Protein AF-A0A6F8XVM5-F1 (afdb_monomer_lite)

Secondary structure (DSSP, 8-state):
--HHHHHHHHHHHHHHHHHHHHHHHHS-S---GGG-HHHHHHHHHHHHHHHHHHHHHHHHHHHHHHHHHHHHHHHHHHHHHHHHHHHHHHHHHHHHHHHHHHHHHHHHH-GGGGG--TTTS----SBHHHHHHHHHHHHHTT-HHHHHHHHHHHHTTTSTT-GGGGSSS----PPPB--HHHHHHHHHHHHHHS--HHHHHHHHHHHHHHSGGGGGGGHHHHHHHHHHTT-HHHHHHHHHHHHHHHHHHHHHHH-TTTS---PPPHHHHHHHHHHHHHHHHHHT-HHHHHHHHHHHHTSHHHHHSHHHHHHHHHHHHHHTT-HHHHHHHHHH----TT-HHHHHHHHHHHHHTT-HHHHHHHHHHHHHHHHHHHHTTTTSSSSSSSS-S-----------PPPPPPPPPPPP------------------------------------------------------------

Structure (mmCIF, N/CA/C/O backbone):
data_AF-A0A6F8XVM5-F1
#
_entry.id   AF-A0A6F8XVM5-F1
#
loop_
_atom_site.group_PDB
_atom_site.id
_atom_site.type_symbol
_atom_site.label_atom_id
_atom_site.label_alt_id
_atom_site.label_comp_id
_atom_site.label_asym_id
_atom_site.label_entity_id
_atom_site.label_seq_id
_atom_site.pdbx_PDB_ins_code
_atom_site.Cartn_x
_atom_site.Cartn_y
_atom_site.Cartn_z
_atom_site.occupancy
_atom_site.B_iso_or_equiv
_atom_site.auth_seq_id
_atom_site.auth_comp_id
_atom_site.auth_asym_id
_atom_site.auth_atom_id
_atom_site.pdbx_PDB_model_num
ATOM 1 N N . MET A 1 1 ? -26.103 2.802 95.898 1.00 50.62 1 MET A N 1
ATOM 2 C CA . MET A 1 1 ? -25.695 2.077 97.125 1.00 50.62 1 MET A CA 1
ATOM 3 C C . MET A 1 1 ? -24.269 2.413 97.600 1.00 50.62 1 MET A C 1
ATOM 5 O O . MET A 1 1 ? -23.724 1.676 98.404 1.00 50.62 1 MET A O 1
ATOM 9 N N . VAL A 1 2 ? -23.669 3.537 97.180 1.00 47.62 2 VAL A N 1
ATOM 10 C CA . VAL A 1 2 ? -22.315 3.961 97.620 1.00 47.62 2 VAL A CA 1
ATOM 11 C C . VAL A 1 2 ? -22.375 4.832 98.888 1.00 47.62 2 VAL A C 1
ATOM 13 O O . VAL A 1 2 ? -21.482 4.804 99.723 1.00 47.62 2 VAL A O 1
ATOM 16 N N . THR A 1 3 ? -23.503 5.511 99.108 1.00 54.50 3 THR A N 1
ATOM 17 C CA . THR A 1 3 ? -23.749 6.369 100.275 1.00 54.50 3 THR A CA 1
ATOM 18 C C . THR A 1 3 ? -23.762 5.617 101.605 1.00 54.50 3 THR A C 1
ATOM 20 O O . THR A 1 3 ? -23.341 6.175 102.608 1.00 54.50 3 THR A O 1
ATOM 23 N N . ALA A 1 4 ? -24.194 4.351 101.629 1.00 56.31 4 ALA A N 1
ATOM 24 C CA . ALA A 1 4 ? -24.263 3.571 102.865 1.00 56.31 4 ALA A CA 1
ATOM 25 C C . ALA A 1 4 ? -22.868 3.254 103.427 1.00 56.31 4 ALA A C 1
ATOM 27 O O . ALA A 1 4 ? -22.648 3.454 104.614 1.00 56.31 4 ALA A O 1
ATOM 28 N N . GLY A 1 5 ? -21.924 2.841 102.568 1.00 57.50 5 GLY A N 1
ATOM 29 C CA . GLY A 1 5 ? -20.558 2.476 102.963 1.00 57.50 5 GLY A CA 1
ATOM 30 C C . GLY A 1 5 ? -19.776 3.653 103.546 1.00 57.50 5 GLY A C 1
ATOM 31 O O . GLY A 1 5 ? -19.187 3.532 104.621 1.00 57.50 5 GLY A O 1
ATOM 32 N N . LEU A 1 6 ? -19.851 4.807 102.878 1.00 58.66 6 LEU A N 1
ATOM 33 C CA . LEU A 1 6 ? -19.218 6.051 103.312 1.00 58.66 6 LEU A CA 1
ATOM 34 C C . LEU A 1 6 ? -19.812 6.559 104.633 1.00 58.66 6 LEU A C 1
ATOM 36 O O . LEU A 1 6 ? -19.072 6.954 105.530 1.00 58.66 6 LEU A O 1
ATOM 40 N N . VAL A 1 7 ? -21.134 6.454 104.800 1.00 60.97 7 VAL A N 1
ATOM 41 C CA . VAL A 1 7 ? -21.806 6.778 106.065 1.00 60.97 7 VAL A CA 1
ATOM 42 C C . VAL A 1 7 ? -21.352 5.839 107.185 1.00 60.97 7 VAL A C 1
ATOM 44 O O . VAL A 1 7 ? -20.998 6.328 108.252 1.00 60.97 7 VAL A O 1
ATOM 47 N N . THR A 1 8 ? -21.261 4.523 106.961 1.00 67.12 8 THR A N 1
ATOM 48 C CA . THR A 1 8 ? -20.720 3.595 107.975 1.00 67.12 8 THR A CA 1
ATOM 49 C C . THR A 1 8 ? -19.265 3.877 108.331 1.00 67.12 8 THR A C 1
ATOM 51 O O . THR A 1 8 ? -18.922 3.792 109.504 1.00 67.12 8 THR A O 1
ATOM 54 N N . ALA A 1 9 ? -18.416 4.239 107.365 1.00 63.31 9 ALA A N 1
ATOM 55 C CA . ALA A 1 9 ? -17.016 4.571 107.629 1.00 63.31 9 ALA A CA 1
ATOM 56 C C . ALA A 1 9 ? -16.886 5.865 108.447 1.00 63.31 9 ALA A C 1
ATOM 58 O O . ALA A 1 9 ? -16.141 5.899 109.423 1.00 63.31 9 ALA A O 1
ATOM 59 N N . ILE A 1 10 ? -17.666 6.899 108.111 1.00 67.12 10 ILE A N 1
ATOM 60 C CA . ILE A 1 10 ? -17.738 8.143 108.889 1.00 67.12 10 ILE A CA 1
ATOM 61 C C . ILE A 1 10 ? -18.250 7.860 110.302 1.00 67.12 10 ILE A C 1
ATOM 63 O O . ILE A 1 10 ? -17.666 8.350 111.264 1.00 67.12 10 ILE A O 1
ATOM 67 N N . ILE A 1 11 ? -19.296 7.041 110.446 1.00 68.62 11 ILE A N 1
ATOM 68 C CA . ILE A 1 11 ? -19.818 6.639 111.757 1.00 68.62 11 ILE A CA 1
ATOM 69 C C . ILE A 1 11 ? -18.741 5.897 112.550 1.00 68.62 11 ILE A C 1
ATOM 71 O O . ILE A 1 11 ? -18.549 6.211 113.715 1.00 68.62 11 ILE A O 1
ATOM 75 N N . LEU A 1 12 ? -17.994 4.974 111.942 1.00 70.19 12 LEU A N 1
ATOM 76 C CA . LEU A 1 12 ? -16.906 4.254 112.611 1.00 70.19 12 LEU A CA 1
ATOM 77 C C . LEU A 1 12 ? -15.782 5.187 113.067 1.00 70.19 12 LEU A C 1
ATOM 79 O O . LEU A 1 12 ? -15.293 5.020 114.181 1.00 70.19 12 LEU A O 1
ATOM 83 N N . ILE A 1 13 ? -15.416 6.182 112.254 1.00 70.62 13 ILE A N 1
ATOM 84 C CA . ILE A 1 13 ? -14.424 7.209 112.607 1.00 70.62 13 ILE A CA 1
ATOM 85 C C . ILE A 1 13 ? -14.939 8.072 113.760 1.00 70.62 13 ILE A C 1
ATOM 87 O O . ILE A 1 13 ? -14.220 8.290 114.726 1.00 70.62 13 ILE A O 1
ATOM 91 N N . ILE A 1 14 ? -16.192 8.529 113.703 1.00 69.56 14 ILE A N 1
ATOM 92 C CA . ILE A 1 14 ? -16.798 9.320 114.781 1.00 69.56 14 ILE A CA 1
ATOM 93 C C . ILE A 1 14 ? -16.885 8.486 116.059 1.00 69.56 14 ILE A C 1
ATOM 95 O O . ILE A 1 14 ? -16.537 8.981 117.122 1.00 69.56 14 ILE A O 1
ATOM 99 N N . VAL A 1 15 ? -17.292 7.219 115.973 1.00 68.75 15 VAL A N 1
ATOM 100 C CA . VAL A 1 15 ? -17.388 6.317 117.127 1.00 68.75 15 VAL A CA 1
ATOM 101 C C . VAL A 1 15 ? -16.009 6.051 117.725 1.00 68.75 15 VAL A C 1
ATOM 103 O O . VAL A 1 15 ? -15.869 6.143 118.936 1.00 68.75 15 VAL A O 1
ATOM 106 N N . THR A 1 16 ? -14.974 5.798 116.922 1.00 67.44 16 THR A N 1
ATOM 107 C CA . THR A 1 16 ? -13.602 5.632 117.443 1.00 67.44 16 THR A CA 1
ATOM 108 C C . THR A 1 16 ? -13.047 6.925 118.035 1.00 67.44 16 THR A C 1
ATOM 110 O O . THR A 1 16 ? -12.409 6.881 119.083 1.00 67.44 16 THR A O 1
ATOM 113 N N . LEU A 1 17 ? -13.348 8.081 117.439 1.00 64.06 17 LEU A N 1
ATOM 114 C CA . LEU A 1 17 ? -12.963 9.389 117.973 1.00 64.06 17 LEU A CA 1
ATOM 115 C C . LEU A 1 17 ? -13.677 9.690 119.301 1.00 64.06 17 LEU A C 1
ATOM 117 O O . LEU A 1 17 ? -13.057 10.193 120.231 1.00 64.06 17 LEU A O 1
ATOM 121 N N . VAL A 1 18 ? -14.964 9.341 119.407 1.00 64.94 18 VAL A N 1
ATOM 122 C CA . VAL A 1 18 ? -15.775 9.484 120.625 1.00 64.94 18 VAL A CA 1
ATOM 123 C C . VAL A 1 18 ? -15.310 8.520 121.711 1.00 64.94 18 VAL A C 1
ATOM 125 O O . VAL A 1 18 ? -15.181 8.947 122.850 1.00 64.94 18 VAL A O 1
ATOM 128 N N . VAL A 1 19 ? -15.010 7.259 121.383 1.00 64.50 19 VAL A N 1
ATOM 129 C CA . VAL A 1 19 ? -14.460 6.281 122.339 1.00 64.50 19 VAL A CA 1
ATOM 130 C C . VAL A 1 19 ? -13.091 6.740 122.846 1.00 64.50 19 VAL A C 1
ATOM 132 O O . VAL A 1 19 ? -12.868 6.741 124.052 1.00 64.50 19 VAL A O 1
ATOM 135 N N . SER A 1 20 ? -12.228 7.245 121.960 1.00 57.41 20 SER A N 1
ATOM 136 C CA . SER A 1 20 ? -10.930 7.818 122.340 1.00 57.41 20 SER A CA 1
ATOM 137 C C . SER A 1 20 ? -11.070 9.069 123.225 1.00 57.41 20 SER A C 1
ATOM 139 O O . SER A 1 20 ? -10.338 9.227 124.202 1.00 57.41 20 SER A O 1
ATOM 141 N N . LEU A 1 21 ? -12.053 9.936 122.946 1.00 57.25 21 LEU A N 1
ATOM 142 C CA . LEU A 1 21 ? -12.401 11.074 123.806 1.00 57.25 21 LEU A CA 1
ATOM 143 C C . LEU A 1 21 ? -12.956 10.622 125.165 1.00 57.25 21 LEU A C 1
ATOM 145 O O . LEU A 1 21 ? -12.654 11.253 126.175 1.00 57.25 21 LEU A O 1
ATOM 149 N N . TYR A 1 22 ? -13.733 9.540 125.214 1.00 53.38 22 TYR A N 1
ATOM 150 C CA . TYR A 1 22 ? -14.352 9.044 126.445 1.00 53.38 22 TYR A CA 1
ATOM 151 C C . TYR A 1 22 ? -13.336 8.375 127.383 1.00 53.38 22 TYR A C 1
ATOM 153 O O . TYR A 1 22 ? -13.353 8.652 128.584 1.00 53.38 22 TYR A O 1
ATOM 161 N N . GLU A 1 23 ? -12.399 7.585 126.845 1.00 54.44 23 GLU A N 1
ATOM 162 C CA . GLU A 1 23 ? -11.258 7.057 127.614 1.00 54.44 23 GLU A CA 1
ATOM 163 C C . GLU A 1 23 ? -10.380 8.190 128.172 1.00 54.44 23 GLU A C 1
ATOM 165 O O . GLU A 1 23 ? -9.922 8.107 129.308 1.00 54.44 23 GLU A O 1
ATOM 170 N N . SER A 1 24 ? -10.232 9.310 127.450 1.00 50.28 24 SER A N 1
ATOM 171 C CA . SER A 1 24 ? -9.448 10.460 127.936 1.00 50.28 24 SER A CA 1
ATOM 172 C C . SER A 1 24 ? -10.071 11.211 129.125 1.00 50.28 24 SER A C 1
ATOM 174 O O . SER A 1 24 ? -9.369 11.933 129.831 1.00 50.28 24 SER A O 1
ATOM 176 N N . VAL A 1 25 ? -11.383 11.065 129.353 1.00 49.97 25 VAL A N 1
ATOM 177 C CA . VAL A 1 25 ? -12.119 11.777 130.417 1.00 49.97 25 VAL A CA 1
ATOM 178 C C . VAL A 1 25 ? -12.295 10.919 131.674 1.00 49.97 25 VAL A C 1
ATOM 180 O O . VAL A 1 25 ? -12.513 11.466 132.754 1.00 49.97 25 VAL A O 1
ATOM 183 N N . THR A 1 26 ? -12.194 9.591 131.564 1.00 49.84 26 THR A N 1
ATOM 184 C CA . THR A 1 26 ? -12.503 8.672 132.674 1.00 49.84 26 THR A CA 1
ATOM 185 C C . THR A 1 26 ? -11.296 8.124 133.431 1.00 49.84 26 THR A C 1
ATOM 187 O O . THR A 1 26 ? -11.497 7.655 134.547 1.00 49.84 26 THR A O 1
ATOM 190 N N . ASP A 1 27 ? -10.064 8.299 132.938 1.00 41.12 27 ASP A N 1
ATOM 191 C CA . ASP A 1 27 ? -8.852 7.991 133.706 1.00 41.12 27 ASP A CA 1
ATOM 192 C C . ASP A 1 27 ? -7.944 9.215 133.888 1.00 41.12 27 ASP A C 1
ATOM 194 O O . ASP A 1 27 ? -7.289 9.729 132.980 1.00 41.12 27 ASP A O 1
ATOM 198 N N . SER A 1 28 ? -7.882 9.680 135.134 1.00 40.78 28 SER A N 1
ATOM 199 C CA . SER A 1 28 ? -6.966 10.704 135.615 1.00 40.78 28 SER A CA 1
ATOM 200 C C . SER A 1 28 ? -5.528 10.174 135.677 1.00 40.78 28 SER A C 1
ATOM 202 O O . SER A 1 28 ? -5.033 9.866 136.757 1.00 40.78 28 SER A O 1
ATOM 204 N N . SER A 1 29 ? -4.840 10.076 134.536 1.00 40.44 29 SER A N 1
ATOM 205 C CA . SER A 1 29 ? -3.372 10.190 134.449 1.00 40.44 29 SER A CA 1
ATOM 206 C C . SER A 1 29 ? -2.890 10.274 132.991 1.00 40.44 29 SER A C 1
ATOM 208 O O . SER A 1 29 ? -3.106 9.372 132.198 1.00 40.44 29 SER A O 1
ATOM 210 N N . ASN A 1 30 ? -2.241 11.397 132.656 1.00 48.12 30 ASN A N 1
ATOM 211 C CA . ASN A 1 30 ? -1.443 11.702 131.455 1.00 48.12 30 ASN A CA 1
ATOM 212 C C . ASN A 1 30 ? -1.254 10.595 130.387 1.00 48.12 30 ASN A C 1
ATOM 214 O O . ASN A 1 30 ? -0.250 9.892 130.451 1.00 48.12 30 ASN A O 1
ATOM 218 N N . VAL A 1 31 ? -2.055 10.591 129.309 1.00 45.88 31 VAL A N 1
ATOM 219 C CA . VAL A 1 31 ? -1.588 10.212 127.953 1.00 45.88 31 VAL A CA 1
ATOM 220 C C . VAL A 1 31 ? -2.370 10.995 126.889 1.00 45.88 31 VAL A C 1
ATOM 222 O O . VAL A 1 31 ? -3.589 10.912 126.784 1.00 45.88 31 VAL A O 1
ATOM 225 N N . SER A 1 32 ? -1.654 11.778 126.081 1.00 50.34 32 SER A N 1
ATOM 226 C CA . SER A 1 32 ? -2.186 12.574 124.968 1.00 50.34 32 SER A CA 1
ATOM 227 C C . SER A 1 32 ? -2.030 11.811 123.645 1.00 50.34 32 SER A C 1
ATOM 229 O O . SER A 1 32 ? -1.132 12.091 122.856 1.00 50.34 32 SER A O 1
ATOM 231 N N . LEU A 1 33 ? -2.938 10.864 123.386 1.00 48.53 33 LEU A N 1
ATOM 232 C CA . LEU A 1 33 ? -3.002 10.047 122.155 1.00 48.53 33 LEU A CA 1
ATOM 233 C C . LEU A 1 33 ? -3.199 10.860 120.855 1.00 48.53 33 LEU A C 1
ATOM 235 O O . LEU A 1 33 ? -2.975 10.355 119.761 1.00 48.53 33 LEU A O 1
ATOM 239 N N . LEU A 1 34 ? -3.543 12.149 120.949 1.00 49.34 34 LEU A N 1
ATOM 240 C CA . LEU A 1 34 ? -3.649 13.065 119.802 1.00 49.34 34 LEU A CA 1
ATOM 241 C C . LEU A 1 34 ? -2.305 13.685 119.363 1.00 49.34 34 LEU A C 1
ATOM 243 O O . LEU A 1 34 ? -2.290 14.534 118.471 1.00 49.34 34 LEU A O 1
ATOM 247 N N . ARG A 1 35 ? -1.176 13.296 119.976 1.00 48.84 35 ARG A N 1
ATOM 248 C CA . ARG A 1 35 ? 0.172 13.763 119.595 1.00 48.84 35 ARG A CA 1
ATOM 249 C C . ARG A 1 35 ? 1.041 12.708 118.908 1.00 48.84 35 ARG A C 1
ATOM 251 O O . ARG A 1 35 ? 2.147 13.050 118.497 1.00 48.84 35 ARG A O 1
ATOM 258 N N . GLU A 1 36 ? 0.561 11.473 118.754 1.00 53.97 36 GLU A N 1
ATOM 259 C CA . GLU A 1 36 ? 1.292 10.416 118.050 1.00 53.97 36 GLU A CA 1
ATOM 260 C C . GLU A 1 36 ? 1.049 10.512 116.530 1.00 53.97 36 GLU A C 1
ATOM 262 O O . GLU A 1 36 ? -0.065 10.267 116.057 1.00 53.97 36 GLU A O 1
ATOM 267 N N . PRO A 1 37 ? 2.071 10.881 115.731 1.00 58.25 37 PRO A N 1
ATOM 268 C CA . PRO A 1 37 ? 1.922 11.085 114.288 1.00 58.25 37 PRO A CA 1
ATOM 269 C C . PRO A 1 37 ? 1.560 9.795 113.534 1.00 58.25 37 PRO A C 1
ATOM 271 O O . PRO A 1 37 ? 1.005 9.863 112.439 1.00 58.25 37 PRO A O 1
ATOM 274 N N . GLU A 1 38 ? 1.825 8.628 114.123 1.00 63.38 38 GLU A N 1
ATOM 275 C CA . GLU A 1 38 ? 1.537 7.316 113.538 1.00 63.38 38 GLU A CA 1
ATOM 276 C C . GLU A 1 38 ? 0.029 7.032 113.464 1.00 63.38 38 GLU A C 1
ATOM 278 O O . GLU A 1 38 ? -0.461 6.585 112.428 1.00 63.38 38 GLU A O 1
ATOM 283 N N . VAL A 1 39 ? -0.741 7.387 114.500 1.00 61.66 39 VAL A N 1
ATOM 284 C CA . VAL A 1 39 ? -2.203 7.187 114.527 1.00 61.66 39 VAL A CA 1
ATOM 285 C C . VAL A 1 39 ? -2.897 8.093 113.505 1.00 61.66 39 VAL A C 1
ATOM 287 O O . VAL A 1 39 ? -3.793 7.662 112.774 1.00 61.66 39 VAL A O 1
ATOM 290 N N . VAL A 1 40 ? -2.434 9.341 113.387 1.00 59.69 40 VAL A N 1
ATOM 291 C CA . VAL A 1 40 ? -2.934 10.297 112.388 1.00 59.69 40 VAL A CA 1
ATOM 292 C C . VAL A 1 40 ? -2.583 9.839 110.969 1.00 59.69 40 VAL A C 1
ATOM 294 O O . VAL A 1 40 ? -3.425 9.919 110.075 1.00 59.69 40 VAL A O 1
ATOM 297 N N . ALA A 1 41 ? -1.380 9.299 110.751 1.00 59.34 41 ALA A N 1
ATOM 298 C CA . ALA A 1 41 ? -0.970 8.766 109.453 1.00 59.34 41 ALA A CA 1
ATOM 299 C C . ALA A 1 41 ? -1.801 7.544 109.032 1.00 59.34 41 ALA A C 1
ATOM 301 O O . ALA A 1 41 ? -2.207 7.459 107.872 1.00 59.34 41 ALA A O 1
ATOM 302 N N . VAL A 1 42 ? -2.118 6.637 109.964 1.00 67.88 42 VAL A N 1
ATOM 303 C CA . VAL A 1 42 ? -2.995 5.485 109.695 1.00 67.88 42 VAL A CA 1
ATOM 304 C C . VAL A 1 42 ? -4.409 5.950 109.350 1.00 67.88 42 VAL A C 1
ATOM 306 O O . VAL A 1 42 ? -4.971 5.482 108.361 1.00 67.88 42 VAL A O 1
ATOM 309 N N . ALA A 1 43 ? -4.965 6.917 110.085 1.00 62.59 43 ALA A N 1
ATOM 310 C CA . ALA A 1 43 ? -6.287 7.472 109.794 1.00 62.59 43 ALA A CA 1
ATOM 311 C C . ALA A 1 43 ? -6.342 8.161 108.416 1.00 62.59 43 ALA A C 1
ATOM 313 O O . ALA A 1 43 ? -7.262 7.914 107.632 1.00 62.59 43 ALA A O 1
ATOM 314 N N . ILE A 1 44 ? -5.331 8.970 108.080 1.00 66.19 44 ILE A N 1
ATOM 315 C CA . ILE A 1 44 ? -5.215 9.616 106.764 1.00 66.19 44 ILE A CA 1
ATOM 316 C C . ILE A 1 44 ? -5.052 8.567 105.655 1.00 66.19 44 ILE A C 1
ATOM 318 O O . ILE A 1 44 ? -5.703 8.673 104.614 1.00 66.19 44 ILE A O 1
ATOM 322 N N . GLY A 1 45 ? -4.236 7.532 105.875 1.00 68.69 45 GLY A N 1
ATOM 323 C CA . GLY A 1 45 ? -4.042 6.432 104.929 1.00 68.69 45 GLY A CA 1
ATOM 324 C C . GLY A 1 45 ? -5.333 5.658 104.653 1.00 68.69 45 GLY A C 1
ATOM 325 O O . GLY A 1 45 ? -5.640 5.351 103.500 1.00 68.69 45 GLY A O 1
ATOM 326 N N . LEU A 1 46 ? -6.140 5.418 105.688 1.00 69.69 46 LEU A N 1
ATOM 327 C CA . LEU A 1 46 ? -7.433 4.746 105.569 1.00 69.69 46 LEU A CA 1
ATOM 328 C C . LEU A 1 46 ? -8.428 5.594 104.768 1.00 69.69 46 LEU A C 1
ATOM 330 O O . LEU A 1 46 ? -9.038 5.084 103.827 1.00 69.69 46 LEU A O 1
ATOM 334 N N . ILE A 1 47 ? -8.511 6.898 105.053 1.00 68.00 47 ILE A N 1
ATOM 335 C CA . ILE A 1 47 ? -9.351 7.846 104.302 1.00 68.00 47 ILE A CA 1
ATOM 336 C C . ILE A 1 47 ? -8.928 7.903 102.826 1.00 68.00 47 ILE A C 1
ATOM 338 O O . ILE A 1 47 ? -9.775 7.810 101.937 1.00 68.00 47 ILE A O 1
ATOM 342 N N . LEU A 1 48 ? -7.625 7.997 102.544 1.00 67.12 48 LEU A N 1
ATOM 343 C CA . LEU A 1 48 ? -7.110 8.025 101.173 1.00 67.12 48 LEU A CA 1
ATOM 344 C C . LEU A 1 48 ? -7.381 6.717 100.420 1.00 67.12 48 LEU A C 1
ATOM 346 O O . LEU A 1 48 ? -7.741 6.769 99.245 1.00 67.12 48 LEU A O 1
ATOM 350 N N . SER A 1 49 ? -7.269 5.558 101.078 1.00 68.25 49 SER A N 1
ATOM 351 C CA . SER A 1 49 ? -7.559 4.260 100.452 1.00 68.25 49 SER A CA 1
ATOM 352 C C . SER A 1 49 ? -9.029 4.133 100.034 1.00 68.25 49 SER A C 1
ATOM 354 O O . SER A 1 49 ? -9.320 3.695 98.920 1.00 68.25 49 SER A O 1
ATOM 356 N N . VAL A 1 50 ? -9.957 4.604 100.876 1.00 67.94 50 VAL A N 1
ATOM 357 C CA . VAL A 1 50 ? -11.397 4.585 100.586 1.00 67.94 50 VAL A CA 1
ATOM 358 C C . VAL A 1 50 ? -11.722 5.536 99.434 1.00 67.94 50 VAL A C 1
ATOM 360 O O . VAL A 1 50 ? -12.404 5.138 98.489 1.00 67.94 50 VAL A O 1
ATOM 363 N N . LEU A 1 51 ? -11.163 6.752 99.450 1.00 67.62 51 LEU A N 1
ATOM 364 C CA . LEU A 1 51 ? -11.332 7.719 98.360 1.00 67.62 51 LEU A CA 1
ATOM 365 C C . LEU A 1 51 ? -10.770 7.199 97.029 1.00 67.62 51 LEU A C 1
ATOM 367 O O . LEU A 1 51 ? -11.358 7.439 95.972 1.00 67.62 51 LEU A O 1
ATOM 371 N N . PHE A 1 52 ? -9.652 6.469 97.058 1.00 70.69 52 PHE A N 1
ATOM 372 C CA . PHE A 1 52 ? -9.052 5.893 95.856 1.00 70.69 52 PHE A CA 1
ATOM 373 C C . PHE A 1 52 ? -9.920 4.772 95.267 1.00 70.69 52 PHE A C 1
ATOM 375 O O . PHE A 1 52 ? -10.167 4.760 94.060 1.00 70.69 52 PHE A O 1
ATOM 382 N N . VAL A 1 53 ? -10.456 3.881 96.108 1.00 72.25 53 VAL A N 1
ATOM 383 C CA . VAL A 1 53 ? -11.356 2.795 95.681 1.00 72.25 53 VAL A CA 1
ATOM 384 C C . VAL A 1 53 ? -12.676 3.338 95.123 1.00 72.25 53 VAL A C 1
ATOM 386 O O . VAL A 1 53 ? -13.161 2.842 94.104 1.00 72.25 53 VAL A O 1
ATOM 389 N N . GLU A 1 54 ? -13.250 4.382 95.730 1.00 66.44 54 GLU A N 1
ATOM 390 C CA . GLU A 1 54 ? -14.456 5.032 95.196 1.00 66.44 54 GLU A CA 1
ATOM 391 C C . GLU A 1 54 ? -14.200 5.705 93.845 1.00 66.44 54 GLU A C 1
ATOM 393 O O . GLU A 1 54 ? -14.997 5.564 92.910 1.00 66.44 54 GLU A O 1
ATOM 398 N N . ARG A 1 55 ? -13.070 6.409 93.709 1.00 67.12 55 ARG A N 1
ATOM 399 C CA . ARG A 1 55 ? -12.707 7.074 92.455 1.00 67.12 55 ARG A CA 1
ATOM 400 C C . ARG A 1 55 ? -12.431 6.066 91.340 1.00 67.12 55 ARG A C 1
ATOM 402 O O . ARG A 1 55 ? -12.830 6.316 90.203 1.00 67.12 55 ARG A O 1
ATOM 409 N N . TRP A 1 56 ? -11.825 4.925 91.668 1.00 72.75 56 TRP A N 1
ATOM 410 C CA . TRP A 1 56 ? -11.588 3.834 90.723 1.00 72.75 56 TRP A CA 1
ATOM 411 C C . TRP A 1 56 ? -12.897 3.198 90.239 1.00 72.75 56 TRP A C 1
ATOM 413 O O . TRP A 1 56 ? -13.134 3.136 89.035 1.00 72.75 56 TRP A O 1
ATOM 423 N N . ARG A 1 57 ? -13.817 2.846 91.149 1.00 67.88 57 ARG A N 1
ATOM 424 C CA . ARG A 1 57 ? -15.132 2.280 90.778 1.00 67.88 57 ARG A CA 1
ATOM 425 C C . ARG A 1 57 ? -16.012 3.243 89.977 1.00 67.88 57 ARG A C 1
ATOM 427 O O . ARG A 1 57 ? -16.780 2.816 89.120 1.00 67.88 57 ARG A O 1
ATOM 434 N N . SER A 1 58 ? -15.910 4.547 90.235 1.00 67.69 58 SER A N 1
ATOM 435 C CA . SER A 1 58 ? -16.613 5.575 89.454 1.00 67.69 58 SER A CA 1
ATOM 436 C C . SER A 1 58 ? -16.071 5.697 88.025 1.00 67.69 58 SER A C 1
ATOM 438 O O . SER A 1 58 ? -16.835 5.940 87.090 1.00 67.69 58 SER A O 1
ATOM 440 N N . LEU A 1 59 ? -14.760 5.511 87.841 1.00 65.62 59 LEU A N 1
ATOM 441 C CA . LEU A 1 59 ? -14.130 5.471 86.522 1.00 65.62 59 LEU A CA 1
ATOM 442 C C . LEU A 1 59 ? -14.508 4.200 85.756 1.00 65.62 59 LEU A C 1
ATOM 444 O O . LEU A 1 59 ? -14.896 4.306 84.599 1.00 65.62 59 LEU A O 1
ATOM 448 N N . GLU A 1 60 ? -14.493 3.041 86.410 1.00 68.50 60 GLU A N 1
ATOM 449 C CA . GLU A 1 60 ? -14.901 1.757 85.825 1.00 68.50 60 GLU A CA 1
ATOM 450 C C . GLU A 1 60 ? -16.351 1.813 85.309 1.00 68.50 60 GLU A C 1
ATOM 452 O O . GLU A 1 60 ? -16.609 1.562 84.135 1.00 68.50 60 GLU A O 1
ATOM 457 N N . GLY A 1 61 ? -17.282 2.337 86.117 1.00 66.06 61 GLY A N 1
ATOM 458 C CA . GLY A 1 61 ? -18.676 2.516 85.695 1.00 66.06 61 GLY A CA 1
ATOM 459 C C . GLY A 1 61 ? -18.889 3.539 84.568 1.00 66.06 61 GLY A C 1
ATOM 460 O O . GLY A 1 61 ? -19.906 3.484 83.875 1.00 66.06 61 GLY A O 1
ATOM 461 N N . LYS A 1 62 ? -17.961 4.483 84.360 1.00 66.12 62 LYS A N 1
ATOM 462 C CA . LYS A 1 62 ? -17.999 5.411 83.214 1.00 66.12 62 LYS A CA 1
ATOM 463 C C . LYS A 1 62 ? -17.408 4.782 81.956 1.00 66.12 62 LYS A C 1
ATOM 465 O O . LYS A 1 62 ? -17.925 5.039 80.874 1.00 66.12 62 LYS A O 1
ATOM 470 N N . VAL A 1 63 ? -16.371 3.961 82.100 1.00 68.00 63 VAL A N 1
ATOM 471 C CA . VAL A 1 63 ? -15.741 3.228 80.994 1.00 68.00 63 VAL A CA 1
ATOM 472 C C . VAL A 1 63 ? -16.684 2.155 80.450 1.00 68.00 63 VAL A C 1
ATOM 474 O O . VAL A 1 63 ? -16.858 2.079 79.238 1.00 68.00 63 VAL A O 1
ATOM 477 N N . ASP A 1 64 ? -17.384 1.418 81.313 1.00 68.00 64 ASP A N 1
ATOM 478 C CA . ASP A 1 64 ? -18.366 0.413 80.879 1.00 68.00 64 ASP A CA 1
ATOM 479 C C . ASP A 1 64 ? -19.561 1.038 80.144 1.00 68.00 64 ASP A C 1
ATOM 481 O O . ASP A 1 64 ? -20.058 0.495 79.153 1.00 68.00 64 ASP A O 1
ATOM 485 N N . ARG A 1 65 ? -20.002 2.226 80.578 1.00 69.19 65 ARG A N 1
ATOM 486 C CA . ARG A 1 65 ? -21.040 2.994 79.872 1.00 69.19 65 ARG A CA 1
ATOM 487 C C . ARG A 1 65 ? -20.558 3.502 78.518 1.00 69.19 65 ARG A C 1
ATOM 489 O O . ARG A 1 65 ? -21.262 3.333 77.535 1.00 69.19 65 ARG A O 1
ATOM 496 N N . LEU A 1 66 ? -19.342 4.043 78.439 1.00 68.81 66 LEU A N 1
ATOM 497 C CA . LEU A 1 66 ? -18.772 4.471 77.157 1.00 68.81 66 LEU A CA 1
ATOM 498 C C . LEU A 1 66 ? -18.588 3.296 76.186 1.00 68.81 66 LEU A C 1
ATOM 500 O O . LEU A 1 66 ? -18.872 3.439 75.002 1.00 68.81 66 LEU A O 1
ATOM 504 N N . SER A 1 67 ? -18.145 2.142 76.687 1.00 66.00 67 SER A N 1
ATOM 505 C CA . SER A 1 67 ? -17.968 0.916 75.902 1.00 66.00 67 SER A CA 1
ATOM 506 C C . SER A 1 67 ? -19.303 0.392 75.366 1.00 66.00 67 SER A C 1
ATOM 508 O O . SER A 1 67 ? -19.428 0.104 74.176 1.00 66.00 67 SER A O 1
ATOM 510 N N . SER A 1 68 ? -20.337 0.340 76.212 1.00 73.06 68 SER A N 1
ATOM 511 C CA . SER A 1 68 ? -21.678 -0.085 75.787 1.00 73.06 68 SER A CA 1
ATOM 512 C C . SER A 1 68 ? -22.325 0.894 74.803 1.00 73.06 68 SER A C 1
ATOM 514 O O . SER A 1 68 ? -22.863 0.449 73.787 1.00 73.06 68 SER A O 1
ATOM 516 N N . ASP A 1 69 ? -22.202 2.206 75.011 1.00 76.12 69 ASP A N 1
ATOM 517 C CA . ASP A 1 69 ? -22.711 3.213 74.071 1.00 76.12 69 ASP A CA 1
ATOM 518 C C . ASP A 1 69 ? -21.985 3.136 72.712 1.00 76.12 69 ASP A C 1
ATOM 520 O O . ASP A 1 69 ? -22.631 3.152 71.661 1.00 76.12 69 ASP A O 1
ATOM 524 N N . GLN A 1 70 ? -20.658 2.955 72.708 1.00 68.69 70 GLN A N 1
ATOM 525 C CA . GLN A 1 70 ? -19.872 2.768 71.479 1.00 68.69 70 GLN A CA 1
ATOM 526 C C . GLN A 1 70 ? -20.236 1.475 70.738 1.00 68.69 70 GLN A C 1
ATOM 528 O O . GLN A 1 70 ? -20.358 1.480 69.511 1.00 68.69 70 GLN A O 1
ATOM 533 N N . GLN A 1 71 ? -20.460 0.375 71.461 1.00 73.94 71 GLN A N 1
ATOM 534 C CA . GLN A 1 71 ? -20.891 -0.896 70.874 1.00 73.94 71 GLN A CA 1
ATOM 535 C C . GLN A 1 71 ? -22.279 -0.766 70.224 1.00 73.94 71 GLN A C 1
ATOM 537 O O . GLN A 1 71 ? -22.525 -1.319 69.149 1.00 73.94 71 GLN A O 1
ATOM 542 N N . THR A 1 72 ? -23.178 -0.009 70.854 1.00 76.44 72 THR A N 1
ATOM 543 C CA . THR A 1 72 ? -24.546 0.205 70.365 1.00 76.44 72 THR A CA 1
ATOM 544 C C . THR A 1 72 ? -24.543 1.059 69.095 1.00 76.44 72 THR A C 1
ATOM 546 O O . THR A 1 72 ? -25.122 0.652 68.088 1.00 76.44 72 THR A O 1
ATOM 549 N N . GLN A 1 73 ? -23.780 2.157 69.078 1.00 73.00 73 GLN A N 1
ATOM 550 C CA . GLN A 1 73 ? -23.601 2.995 67.885 1.00 73.00 73 GLN A CA 1
ATOM 551 C C . GLN A 1 73 ? -22.938 2.238 66.725 1.00 73.00 73 GLN A C 1
ATOM 553 O O . GLN A 1 73 ? -23.320 2.408 65.567 1.00 73.00 73 GLN A O 1
ATOM 558 N N . MET A 1 74 ? -21.974 1.355 67.009 1.00 67.56 74 MET A N 1
ATOM 559 C CA . MET A 1 74 ? -21.355 0.515 65.979 1.00 67.56 74 MET A CA 1
ATOM 560 C C . MET A 1 74 ? -22.329 -0.497 65.371 1.00 67.56 74 MET A C 1
ATOM 562 O O . MET A 1 74 ? -22.276 -0.749 64.165 1.00 67.56 74 MET A O 1
ATOM 566 N N . ASN A 1 75 ? -23.233 -1.061 66.172 1.00 75.88 75 ASN A N 1
ATOM 567 C CA . ASN A 1 75 ? -24.261 -1.973 65.675 1.00 75.88 75 ASN A CA 1
ATOM 568 C C . ASN A 1 75 ? -25.310 -1.243 64.824 1.00 75.88 75 ASN A C 1
ATOM 570 O O . ASN A 1 75 ? -25.703 -1.760 63.778 1.00 75.88 75 ASN A O 1
ATOM 574 N N . GLU A 1 76 ? -25.712 -0.031 65.212 1.00 77.38 76 GLU A N 1
ATOM 575 C CA . GLU A 1 76 ? -26.608 0.811 64.409 1.00 77.38 76 GLU A CA 1
ATOM 576 C C . GLU A 1 76 ? -25.966 1.230 63.081 1.00 77.38 76 GLU A C 1
ATOM 578 O O . GLU A 1 76 ? -26.597 1.108 62.031 1.00 77.38 76 GLU A O 1
ATOM 583 N N . LEU A 1 77 ? -24.688 1.626 63.091 1.00 69.62 77 LEU A N 1
ATOM 584 C CA . LEU A 1 77 ? -23.936 1.942 61.873 1.00 69.62 77 LEU A CA 1
ATOM 585 C C . LEU A 1 77 ? -23.792 0.731 60.949 1.00 69.62 77 LEU A C 1
ATOM 587 O O . LEU A 1 77 ? -23.970 0.871 59.740 1.00 69.62 77 LEU A O 1
ATOM 591 N N . ARG A 1 78 ? -23.509 -0.461 61.492 1.00 71.50 78 ARG A N 1
ATOM 592 C CA . ARG A 1 78 ? -23.450 -1.709 60.709 1.00 71.50 78 ARG A CA 1
ATOM 593 C C . ARG A 1 78 ? -24.790 -2.051 60.072 1.00 71.50 78 ARG A C 1
ATOM 595 O O . ARG A 1 78 ? -24.820 -2.453 58.915 1.00 71.50 78 ARG A O 1
ATOM 602 N N . LYS A 1 79 ? -25.891 -1.868 60.800 1.00 79.38 79 LYS A N 1
ATOM 603 C CA . LYS A 1 79 ? -27.235 -2.116 60.272 1.00 79.38 79 LYS A CA 1
ATOM 604 C C . LYS A 1 79 ? -27.600 -1.103 59.183 1.00 79.38 79 LYS A C 1
ATOM 606 O O . LYS A 1 79 ? -27.988 -1.496 58.094 1.00 79.38 79 LYS A O 1
ATOM 611 N N . SER A 1 80 ? -27.341 0.183 59.422 1.00 69.56 80 SER A N 1
ATOM 612 C CA . SER A 1 80 ? -27.546 1.249 58.434 1.00 69.56 80 SER A CA 1
ATOM 613 C C . SER A 1 80 ? -26.715 1.058 57.163 1.00 69.56 80 SER A C 1
ATOM 615 O O . SER A 1 80 ? -27.190 1.392 56.080 1.00 69.56 80 SER A O 1
ATOM 617 N N . THR A 1 81 ? -25.474 0.577 57.274 1.00 63.84 81 THR A N 1
ATOM 618 C CA . THR A 1 81 ? -24.626 0.313 56.102 1.00 63.84 81 THR A CA 1
ATOM 619 C C . THR A 1 81 ? -25.070 -0.939 55.359 1.00 63.84 81 THR A C 1
ATOM 621 O O . THR A 1 81 ? -25.130 -0.891 54.135 1.00 63.84 81 THR A O 1
ATOM 624 N N . ALA A 1 82 ? -25.455 -2.008 56.063 1.00 70.62 82 ALA A N 1
ATOM 625 C CA . ALA A 1 82 ? -26.038 -3.199 55.446 1.00 70.62 82 ALA A CA 1
ATOM 626 C C . ALA A 1 82 ? -27.308 -2.851 54.650 1.00 70.62 82 ALA A C 1
ATOM 628 O O . ALA A 1 82 ? -27.368 -3.137 53.453 1.00 70.62 82 ALA A O 1
ATOM 629 N N . ASP A 1 83 ? -28.244 -2.121 55.263 1.00 75.88 83 ASP A N 1
ATOM 630 C CA . ASP A 1 83 ? -29.501 -1.710 54.631 1.00 75.88 83 ASP A CA 1
ATOM 631 C C . ASP A 1 83 ? -29.251 -0.817 53.398 1.00 75.88 83 ASP A C 1
ATOM 633 O O . ASP A 1 83 ? -29.879 -0.998 52.356 1.00 75.88 83 ASP A O 1
ATOM 637 N N . GLN A 1 84 ? -28.288 0.116 53.460 1.00 67.25 84 GLN A N 1
ATOM 638 C CA . GLN A 1 84 ? -27.914 0.952 52.308 1.00 67.25 84 GLN A CA 1
ATOM 639 C C . GLN A 1 84 ? -27.248 0.154 51.184 1.00 67.25 84 GLN A C 1
ATOM 641 O O . GLN A 1 84 ? -27.511 0.419 50.009 1.00 67.25 84 GLN A O 1
ATOM 646 N N . THR A 1 85 ? -26.393 -0.818 51.517 1.00 60.00 85 THR A N 1
ATOM 647 C CA . THR A 1 85 ? -25.772 -1.685 50.510 1.00 60.00 85 THR A CA 1
ATOM 648 C C . THR A 1 85 ? -26.791 -2.600 49.847 1.00 60.00 85 THR A C 1
ATOM 650 O O . THR A 1 85 ? -26.748 -2.750 48.631 1.00 60.00 85 THR A O 1
ATOM 653 N N . GLU A 1 86 ? -27.752 -3.139 50.596 1.00 72.06 86 GLU A N 1
ATOM 654 C CA . GLU A 1 86 ? -28.825 -3.973 50.054 1.00 72.06 86 GLU A CA 1
ATOM 655 C C . GLU A 1 86 ? -29.733 -3.167 49.116 1.00 72.06 86 GLU A C 1
ATOM 657 O O . GLU A 1 86 ? -30.029 -3.618 48.012 1.00 72.06 86 GLU A O 1
ATOM 662 N N . LEU A 1 87 ? -30.074 -1.924 49.475 1.00 72.06 87 LEU A N 1
ATOM 663 C CA . LEU A 1 87 ? -30.834 -1.011 48.612 1.00 72.06 87 LEU A CA 1
ATOM 664 C C . LEU A 1 87 ? -30.062 -0.630 47.337 1.00 72.06 87 LEU A C 1
ATOM 666 O O . LEU A 1 87 ? -30.638 -0.583 46.250 1.00 72.06 87 LEU A O 1
ATOM 670 N N . ALA A 1 88 ? -28.754 -0.379 47.443 1.00 59.66 88 ALA A N 1
ATOM 671 C CA . ALA A 1 88 ? -27.902 -0.070 46.294 1.00 59.66 88 ALA A CA 1
ATOM 672 C C . ALA A 1 88 ? -27.720 -1.281 45.359 1.00 59.66 88 ALA A C 1
ATOM 674 O O . ALA A 1 88 ? -27.733 -1.130 44.134 1.00 59.66 88 ALA A O 1
ATOM 675 N N . ILE A 1 89 ? -27.592 -2.484 45.921 1.00 62.59 89 ILE A N 1
ATOM 676 C CA . ILE A 1 89 ? -27.527 -3.737 45.162 1.00 62.59 89 ILE A CA 1
ATOM 677 C C . ILE A 1 89 ? -28.884 -4.014 44.507 1.00 62.59 89 ILE A C 1
ATOM 679 O O . ILE A 1 89 ? -28.932 -4.247 43.306 1.00 62.59 89 ILE A O 1
ATOM 683 N N . GLY A 1 90 ? -29.994 -3.872 45.233 1.00 67.62 90 GLY A N 1
ATOM 684 C CA . GLY A 1 90 ? -31.344 -4.028 44.686 1.00 67.62 90 GLY A CA 1
ATOM 685 C C . GLY A 1 90 ? -31.618 -3.069 43.527 1.00 67.62 90 GLY A C 1
ATOM 686 O O . GLY A 1 90 ? -32.058 -3.490 42.463 1.00 67.62 90 GLY A O 1
ATOM 687 N N . LEU A 1 91 ? -31.254 -1.788 43.663 1.00 70.56 91 LEU A N 1
ATOM 688 C CA . LEU A 1 91 ? -31.405 -0.799 42.589 1.00 70.56 91 LEU A CA 1
ATOM 689 C C . LEU A 1 91 ? -30.505 -1.067 41.375 1.00 70.56 91 LEU A C 1
ATOM 691 O O . LEU A 1 91 ? -30.862 -0.681 40.259 1.00 70.56 91 LEU A O 1
ATOM 695 N N . THR A 1 92 ? -29.327 -1.668 41.561 1.00 59.88 92 THR A N 1
ATOM 696 C CA . THR A 1 92 ? -28.447 -2.030 40.438 1.00 59.88 92 THR A CA 1
ATOM 697 C C . THR A 1 92 ? -28.909 -3.308 39.746 1.00 59.88 92 THR A C 1
ATOM 699 O O . THR A 1 92 ? -28.904 -3.336 38.516 1.00 59.88 92 THR A O 1
ATOM 702 N N . VAL A 1 93 ? -29.399 -4.300 40.493 1.00 68.12 93 VAL A N 1
ATOM 703 C CA . VAL A 1 93 ? -30.027 -5.515 39.954 1.00 68.12 93 VAL A CA 1
ATOM 704 C C . VAL A 1 93 ? -31.299 -5.167 39.182 1.00 68.12 93 VAL A C 1
ATOM 706 O O . VAL A 1 93 ? -31.392 -5.524 38.015 1.00 68.12 93 VAL A O 1
ATOM 709 N N . ASP A 1 94 ? -32.198 -4.345 39.731 1.00 68.25 94 ASP A N 1
ATOM 710 C CA . ASP A 1 94 ? -33.405 -3.874 39.031 1.00 68.25 94 ASP A CA 1
ATOM 711 C C . ASP A 1 94 ? -33.078 -3.133 37.727 1.00 68.25 94 ASP A C 1
ATOM 713 O O . ASP A 1 94 ? -33.788 -3.241 36.723 1.00 68.25 94 ASP A O 1
ATOM 717 N N . LYS A 1 95 ? -32.007 -2.327 37.723 1.00 69.50 95 LYS A N 1
ATOM 718 C CA . LYS A 1 95 ? -31.539 -1.642 36.510 1.00 69.50 95 LYS A CA 1
ATOM 719 C C . LYS A 1 95 ? -30.952 -2.625 35.504 1.00 69.50 95 LYS A C 1
ATOM 721 O O . LYS A 1 95 ? -31.201 -2.456 34.313 1.00 69.50 95 LYS A O 1
ATOM 726 N N . ALA A 1 96 ? -30.198 -3.621 35.963 1.00 57.88 96 ALA A N 1
ATOM 727 C CA . ALA A 1 96 ? -29.624 -4.662 35.120 1.00 57.88 96 ALA A CA 1
ATOM 728 C C . ALA A 1 96 ? -30.713 -5.557 34.516 1.00 57.88 96 ALA A C 1
ATOM 730 O O . ALA A 1 96 ? -30.675 -5.818 33.319 1.00 57.88 96 ALA A O 1
ATOM 731 N N . GLU A 1 97 ? -31.730 -5.937 35.289 1.00 68.25 97 GLU A N 1
ATOM 732 C CA . GLU A 1 97 ? -32.893 -6.687 34.812 1.00 68.25 97 GLU A CA 1
ATOM 733 C C . GLU A 1 97 ? -33.729 -5.867 33.828 1.00 68.25 97 GLU A C 1
ATOM 735 O O . GLU A 1 97 ? -34.098 -6.373 32.774 1.00 68.25 97 GLU A O 1
ATOM 740 N N . LYS A 1 98 ? -33.962 -4.573 34.088 1.00 73.75 98 LYS A N 1
ATOM 741 C CA . LYS A 1 98 ? -34.648 -3.687 33.128 1.00 73.75 98 LYS A CA 1
ATOM 742 C C . LYS A 1 98 ? -33.844 -3.464 31.847 1.00 73.75 98 LYS A C 1
ATOM 744 O O . LYS A 1 98 ? -34.442 -3.333 30.782 1.00 73.75 98 LYS A O 1
ATOM 749 N N . LEU A 1 99 ? -32.514 -3.395 31.923 1.00 60.28 99 LEU A N 1
ATOM 750 C CA . LEU A 1 99 ? -31.639 -3.322 30.746 1.00 60.28 99 LEU A CA 1
ATOM 751 C C . LEU A 1 99 ? -31.629 -4.641 29.974 1.00 60.28 99 LEU A C 1
ATOM 753 O O . LEU A 1 99 ? -31.752 -4.615 28.757 1.00 60.28 99 LEU A O 1
ATOM 757 N N . SER A 1 100 ? -31.552 -5.769 30.677 1.00 57.72 100 SER A N 1
ATOM 758 C CA . SER A 1 100 ? -31.656 -7.121 30.123 1.00 57.72 100 SER A CA 1
ATOM 759 C C . SER A 1 100 ? -32.996 -7.331 29.415 1.00 57.72 100 SER A C 1
ATOM 761 O O . SER A 1 100 ? -33.022 -7.702 28.249 1.00 57.72 100 SER A O 1
ATOM 763 N N . ALA A 1 101 ? -34.113 -6.973 30.053 1.00 70.31 101 ALA A N 1
ATOM 764 C CA . ALA A 1 101 ? -35.444 -7.062 29.460 1.00 70.31 101 ALA A CA 1
ATOM 765 C C . ALA A 1 101 ? -35.598 -6.151 28.232 1.00 70.31 101 ALA A C 1
ATOM 767 O O . ALA A 1 101 ? -36.212 -6.547 27.247 1.00 70.31 101 ALA A O 1
ATOM 768 N N . LYS A 1 102 ? -35.011 -4.944 28.253 1.00 66.69 102 LYS A N 1
ATOM 769 C CA . LYS A 1 102 ? -34.973 -4.062 27.075 1.00 66.69 102 LYS A CA 1
ATOM 770 C C . LYS A 1 102 ? -34.112 -4.636 25.951 1.00 66.69 102 LYS A C 1
ATOM 772 O O . LYS A 1 102 ? -34.516 -4.542 24.800 1.00 66.69 102 LYS A O 1
ATOM 777 N N . LEU A 1 103 ? -32.958 -5.219 26.269 1.00 63.09 103 LEU A N 1
ATOM 778 C CA . LEU A 1 103 ? -32.082 -5.870 25.293 1.00 63.09 103 LEU A CA 1
ATOM 779 C C . LEU A 1 103 ? -32.754 -7.098 24.672 1.00 63.09 103 LEU A C 1
ATOM 781 O O . LEU A 1 103 ? -32.730 -7.231 23.455 1.00 63.09 103 LEU A O 1
ATOM 785 N N . ASN A 1 104 ? -33.428 -7.925 25.472 1.00 62.81 104 ASN A N 1
ATOM 786 C CA . ASN A 1 104 ? -34.189 -9.073 24.984 1.00 62.81 104 ASN A CA 1
ATOM 787 C C . ASN A 1 104 ? -35.392 -8.643 24.137 1.00 62.81 104 ASN A C 1
ATOM 789 O O . ASN A 1 104 ? -35.588 -9.191 23.063 1.00 62.81 104 ASN A O 1
ATOM 793 N N . ALA A 1 105 ? -36.145 -7.616 24.541 1.00 69.50 105 ALA A N 1
ATOM 794 C CA . ALA A 1 105 ? -37.241 -7.088 23.722 1.00 69.50 105 ALA A CA 1
ATOM 795 C C . ALA A 1 105 ? -36.743 -6.526 22.374 1.00 69.50 105 ALA A C 1
ATOM 797 O O . ALA A 1 105 ? -37.401 -6.684 21.345 1.00 69.50 105 ALA A O 1
ATOM 798 N N . ILE A 1 106 ? -35.566 -5.889 22.359 1.00 61.81 106 ILE A N 1
ATOM 799 C CA . ILE A 1 106 ? -34.901 -5.439 21.128 1.00 61.81 106 ILE A CA 1
ATOM 800 C C . ILE A 1 106 ? -34.467 -6.645 20.277 1.00 61.81 106 ILE A C 1
ATOM 802 O O . ILE A 1 106 ? -34.698 -6.629 19.071 1.00 61.81 106 ILE A O 1
ATOM 806 N N . ALA A 1 107 ? -33.907 -7.694 20.885 1.00 60.59 107 ALA A N 1
ATOM 807 C CA . ALA A 1 107 ? -33.511 -8.925 20.198 1.00 60.59 107 ALA A CA 1
ATOM 808 C C . ALA A 1 107 ? -34.712 -9.691 19.606 1.00 60.59 107 ALA A C 1
ATOM 810 O O . ALA A 1 107 ? -34.651 -10.123 18.461 1.00 60.59 107 ALA A O 1
ATOM 811 N N . GLU A 1 108 ? -35.840 -9.776 20.318 1.00 63.09 108 GLU A N 1
ATOM 812 C CA . GLU A 1 108 ? -37.086 -10.390 19.829 1.00 63.09 108 GLU A CA 1
ATOM 813 C C . GLU A 1 108 ? -37.695 -9.616 18.648 1.00 63.09 108 GLU A C 1
ATOM 815 O O . GLU A 1 108 ? -38.226 -10.206 17.707 1.00 63.09 108 GLU A O 1
ATOM 820 N N . THR A 1 109 ? -37.601 -8.283 18.673 1.00 57.22 109 THR A N 1
ATOM 821 C CA . THR A 1 109 ? -38.111 -7.415 17.594 1.00 57.22 109 THR A CA 1
ATOM 822 C C . THR A 1 109 ? -37.189 -7.426 16.368 1.00 57.22 109 THR A C 1
ATOM 824 O O . THR A 1 109 ? -37.615 -7.177 15.236 1.00 57.22 109 THR A O 1
ATOM 827 N N . HIS A 1 110 ? -35.912 -7.729 16.581 1.00 50.66 110 HIS A N 1
ATOM 828 C CA . HIS A 1 110 ? -34.865 -7.732 15.572 1.00 50.66 110 HIS A CA 1
ATOM 829 C C . HIS A 1 110 ? -34.031 -9.012 15.701 1.00 50.66 110 HIS A C 1
ATOM 831 O O . HIS A 1 110 ? -32.893 -8.945 16.158 1.00 50.66 110 HIS A O 1
ATOM 837 N N . PRO A 1 111 ? -34.550 -10.174 15.259 1.00 54.28 111 PRO A N 1
ATOM 838 C CA . PRO A 1 111 ? -33.877 -11.469 15.426 1.00 54.28 111 PRO A CA 1
ATOM 839 C C . PRO A 1 111 ? -32.507 -11.550 14.731 1.00 54.28 111 PRO A C 1
ATOM 841 O O . PRO A 1 111 ? -31.685 -12.398 15.053 1.00 54.28 111 PRO A O 1
ATOM 844 N N . TRP A 1 112 ? -32.208 -10.628 13.812 1.00 49.34 112 TRP A N 1
ATOM 845 C CA . TRP A 1 112 ? -30.870 -10.469 13.238 1.00 49.34 112 TRP A CA 1
ATOM 846 C C . TRP A 1 112 ? -29.821 -9.973 14.255 1.00 49.34 112 TRP A C 1
ATOM 848 O O . TRP A 1 112 ? -28.632 -10.179 14.031 1.00 49.34 112 TRP A O 1
ATOM 858 N N . LEU A 1 113 ? -30.231 -9.377 15.384 1.00 46.22 113 LEU A N 1
ATOM 859 C CA . LEU A 1 113 ? -29.347 -8.985 16.489 1.00 46.22 113 LEU A CA 1
ATOM 860 C C . LEU A 1 113 ? -28.880 -10.177 17.336 1.00 46.22 113 LEU A C 1
ATOM 862 O O . LEU A 1 113 ? -27.808 -10.085 17.923 1.00 46.22 113 LEU A O 1
ATOM 866 N N . GLU A 1 114 ? -29.607 -11.303 17.375 1.00 49.81 114 GLU A N 1
ATOM 867 C CA . GLU A 1 114 ? -29.133 -12.532 18.049 1.00 49.81 114 GLU A CA 1
ATOM 868 C C . GLU A 1 114 ? -27.892 -13.129 17.366 1.00 49.81 114 GLU A C 1
ATOM 870 O O . GLU A 1 114 ? -27.121 -13.858 17.989 1.00 49.81 114 GLU A O 1
ATOM 875 N N . VAL A 1 115 ? -27.669 -12.786 16.093 1.00 50.78 115 VAL A N 1
ATOM 876 C CA . VAL A 1 115 ? -26.473 -13.169 15.331 1.00 50.78 115 VAL A CA 1
ATOM 877 C C . VAL A 1 115 ? -25.264 -12.300 15.712 1.00 50.78 115 VAL A C 1
ATOM 879 O O . VAL A 1 115 ? -24.126 -12.726 15.523 1.00 50.78 115 VAL A O 1
ATOM 882 N N . ILE A 1 116 ? -25.490 -11.110 16.285 1.00 46.81 116 ILE A N 1
ATOM 883 C CA . ILE A 1 116 ? -24.446 -10.158 16.682 1.00 46.81 116 ILE A CA 1
ATOM 884 C C . ILE A 1 116 ? -23.949 -10.526 18.085 1.00 46.81 116 ILE A C 1
ATOM 886 O O . ILE A 1 116 ? -24.484 -10.114 19.114 1.00 46.81 116 ILE A O 1
ATOM 890 N N . THR A 1 117 ? -22.893 -11.328 18.136 1.00 55.44 117 THR A N 1
ATOM 891 C CA . THR A 1 117 ? -22.205 -11.687 19.379 1.00 55.44 117 THR A CA 1
ATOM 892 C C . THR A 1 117 ? -21.421 -10.496 19.948 1.00 55.44 117 THR A C 1
ATOM 894 O O . THR A 1 117 ? -21.126 -9.530 19.250 1.00 55.44 117 THR A O 1
ATOM 897 N N . GLN A 1 118 ? -20.969 -10.563 21.211 1.00 49.53 118 GLN A N 1
ATOM 898 C CA . GLN A 1 118 ? -20.039 -9.560 21.773 1.00 49.53 118 GLN A CA 1
ATOM 899 C C . GLN A 1 118 ? -18.754 -9.369 20.937 1.00 49.53 118 GLN A C 1
ATOM 901 O O . GLN A 1 118 ? -18.081 -8.354 21.098 1.00 49.53 118 GLN A O 1
ATOM 906 N N . ARG A 1 119 ? -18.408 -10.322 20.057 1.00 45.53 119 ARG A N 1
ATOM 907 C CA . ARG A 1 119 ? -17.287 -10.222 19.107 1.00 45.53 119 ARG A CA 1
ATOM 908 C C . ARG A 1 119 ? -17.627 -9.433 17.838 1.00 45.53 119 ARG A C 1
ATOM 910 O O . ARG A 1 119 ? -16.712 -8.932 17.200 1.00 45.53 119 ARG A O 1
ATOM 917 N N . ASP A 1 120 ? -18.910 -9.298 17.510 1.00 45.75 120 ASP A N 1
ATOM 918 C CA . ASP A 1 120 ? -19.412 -8.472 16.404 1.00 45.75 120 ASP A CA 1
ATOM 919 C C . ASP A 1 120 ? -19.538 -6.993 16.803 1.00 45.75 120 ASP A C 1
ATOM 921 O O . ASP A 1 120 ? -19.690 -6.112 15.957 1.00 45.75 120 ASP A O 1
ATOM 925 N N . ILE A 1 121 ? -19.405 -6.693 18.101 1.00 55.44 121 ILE A N 1
ATOM 926 C CA . ILE A 1 121 ? -19.210 -5.329 18.586 1.00 55.44 121 ILE A CA 1
ATOM 927 C C . ILE A 1 121 ? -17.808 -4.894 18.160 1.00 55.44 121 ILE A C 1
ATOM 929 O O . ILE A 1 121 ? -16.807 -5.321 18.737 1.00 55.44 121 ILE A O 1
ATOM 933 N N . LEU A 1 122 ? -17.745 -4.030 17.146 1.00 58.09 122 LEU A N 1
ATOM 934 C CA . LEU A 1 122 ? -16.508 -3.465 16.613 1.00 58.09 122 LEU A CA 1
ATOM 935 C C . LEU A 1 122 ? -15.753 -2.722 17.724 1.00 58.09 122 LEU A C 1
ATOM 937 O O . LEU A 1 122 ? -16.033 -1.560 18.026 1.00 58.09 122 LEU A O 1
ATOM 941 N N . VAL A 1 123 ? -14.795 -3.403 18.361 1.00 61.16 123 VAL A N 1
ATOM 942 C CA . VAL A 1 123 ? -13.984 -2.804 19.422 1.00 61.16 123 VAL A CA 1
ATOM 943 C C . VAL A 1 123 ? -13.168 -1.682 18.804 1.00 61.16 123 VAL A C 1
ATOM 945 O O . VAL A 1 123 ? -12.337 -1.892 17.916 1.00 61.16 123 VAL A O 1
ATOM 948 N N . GLU A 1 124 ? -13.412 -0.468 19.286 1.00 68.00 124 GLU A N 1
ATOM 949 C CA . GLU A 1 124 ? -12.698 0.700 18.815 1.00 68.00 124 GLU A CA 1
ATOM 950 C C . GLU A 1 124 ? -11.216 0.584 19.198 1.00 68.00 124 GLU A C 1
ATOM 952 O O . GLU A 1 124 ? -10.820 0.777 20.346 1.00 68.00 124 GLU A O 1
ATOM 957 N N . THR A 1 125 ? -10.375 0.287 18.212 1.00 79.50 125 THR A N 1
ATOM 958 C CA . THR A 1 125 ? -8.919 0.267 18.364 1.00 79.50 125 THR A CA 1
ATOM 959 C C . THR A 1 125 ? -8.309 1.502 17.703 1.00 79.50 125 THR A C 1
ATOM 961 O O . THR A 1 125 ? -8.808 2.035 16.711 1.00 79.50 125 THR A O 1
ATOM 964 N N . GLU A 1 126 ? -7.242 2.033 18.295 1.00 84.19 126 GLU A N 1
ATOM 965 C CA . GLU A 1 126 ? -6.382 3.039 17.654 1.00 84.19 126 GLU A CA 1
ATOM 966 C C . GLU A 1 126 ? -5.216 2.379 16.903 1.00 84.19 126 GLU A C 1
ATOM 968 O O . GLU A 1 126 ? -4.540 3.046 16.132 1.00 84.19 126 GLU A O 1
ATOM 973 N N . SER A 1 127 ? -4.950 1.090 17.134 1.00 90.19 127 SER A N 1
ATOM 974 C CA . SER A 1 127 ? -3.800 0.375 16.577 1.00 90.19 127 SER A CA 1
ATOM 975 C C . SER A 1 127 ? -4.154 -0.323 15.268 1.00 90.19 127 SER A C 1
ATOM 977 O O . SER A 1 127 ? -5.037 -1.183 15.265 1.00 90.19 127 SER A O 1
ATOM 979 N N . VAL A 1 128 ? -3.399 -0.039 14.200 1.00 92.19 128 VAL A N 1
ATOM 980 C CA . VAL A 1 128 ? -3.512 -0.725 12.897 1.00 92.19 128 VAL A CA 1
ATOM 981 C C . VAL A 1 128 ? -3.302 -2.230 13.039 1.00 92.19 128 VAL A C 1
ATOM 983 O O . VAL A 1 128 ? -4.045 -3.011 12.457 1.00 92.19 128 VAL A O 1
ATOM 986 N N . ARG A 1 129 ? -2.379 -2.665 13.904 1.00 91.31 129 ARG A N 1
ATOM 987 C CA . ARG A 1 129 ? -2.183 -4.091 14.202 1.00 91.31 129 ARG A CA 1
ATOM 988 C C . ARG A 1 129 ? -3.423 -4.736 14.827 1.00 91.31 129 ARG A C 1
ATOM 990 O O . ARG A 1 129 ? -3.739 -5.887 14.535 1.00 91.31 129 ARG A O 1
ATOM 997 N N . GLY A 1 130 ? -4.120 -4.001 15.695 1.00 88.31 130 GLY A N 1
ATOM 998 C CA . GLY A 1 130 ? -5.392 -4.439 16.273 1.00 88.31 130 GLY A CA 1
ATOM 999 C C . GLY A 1 130 ? -6.500 -4.543 15.223 1.00 88.31 130 GLY A C 1
ATOM 1000 O O . GLY A 1 130 ? -7.255 -5.515 15.236 1.00 88.31 130 GLY A O 1
ATOM 1001 N N . ILE A 1 131 ? -6.544 -3.587 14.287 1.00 91.56 131 ILE A N 1
ATOM 1002 C CA . ILE A 1 131 ? -7.474 -3.604 13.149 1.00 91.56 131 ILE A CA 1
ATOM 1003 C C . ILE A 1 131 ? -7.200 -4.831 12.283 1.00 91.56 131 ILE A C 1
ATOM 1005 O O . ILE A 1 131 ? -8.105 -5.623 12.066 1.00 91.56 131 ILE A O 1
ATOM 1009 N N . LEU A 1 132 ? -5.945 -5.052 11.883 1.00 91.56 132 LEU A N 1
ATOM 1010 C CA . LEU A 1 132 ? -5.519 -6.220 11.108 1.00 91.56 132 LEU A CA 1
ATOM 1011 C C . LEU A 1 132 ? -5.913 -7.541 11.769 1.00 91.56 132 LEU A C 1
ATOM 1013 O O . LEU A 1 132 ? -6.468 -8.414 11.113 1.00 91.56 132 LEU A O 1
ATOM 1017 N N . ARG A 1 133 ? -5.662 -7.697 13.074 1.00 88.44 133 ARG A N 1
ATOM 1018 C CA . ARG A 1 133 ? -6.032 -8.923 13.796 1.00 88.44 133 ARG A CA 1
ATOM 1019 C C . ARG A 1 133 ? -7.536 -9.178 13.729 1.00 88.44 133 ARG A C 1
ATOM 1021 O O . ARG A 1 133 ? -7.943 -10.295 13.436 1.00 88.44 133 ARG A O 1
ATOM 1028 N N . THR A 1 134 ? -8.334 -8.142 13.973 1.00 88.69 134 THR A N 1
ATOM 1029 C CA . THR A 1 134 ? -9.799 -8.227 13.912 1.00 88.69 134 THR A CA 1
ATOM 1030 C C . THR A 1 134 ? -10.268 -8.506 12.486 1.00 88.69 134 THR A C 1
ATOM 1032 O O . THR A 1 134 ? -11.138 -9.344 12.282 1.00 88.69 134 THR A O 1
ATOM 1035 N N . ALA A 1 135 ? -9.634 -7.880 11.493 1.00 90.81 135 ALA A N 1
ATOM 1036 C CA . ALA A 1 135 ? -9.917 -8.089 10.083 1.00 90.81 135 ALA A CA 1
ATOM 1037 C C . ALA A 1 135 ? -9.670 -9.546 9.660 1.00 90.81 135 ALA A C 1
ATOM 1039 O O . ALA A 1 135 ? -10.532 -10.157 9.034 1.00 90.81 135 ALA A O 1
ATOM 1040 N N . TYR A 1 136 ? -8.546 -10.139 10.075 1.00 87.69 136 TYR A N 1
ATOM 1041 C CA . TYR A 1 136 ? -8.275 -11.560 9.850 1.00 87.69 136 TYR A CA 1
ATOM 1042 C C . TYR A 1 136 ? -9.293 -12.467 10.549 1.00 87.69 136 TYR A C 1
ATOM 1044 O O . TYR A 1 136 ? -9.721 -13.446 9.947 1.00 87.69 136 TYR A O 1
ATOM 1052 N N . THR A 1 137 ? -9.713 -12.150 11.779 1.00 85.06 137 THR A N 1
ATOM 1053 C CA . THR A 1 137 ? -10.752 -12.920 12.484 1.00 85.06 137 THR A CA 1
ATOM 1054 C C . THR A 1 137 ? -12.095 -12.862 11.756 1.00 85.06 137 THR A C 1
ATOM 1056 O O . THR A 1 137 ? -12.674 -13.907 11.485 1.00 85.06 137 THR A O 1
ATOM 1059 N N . LEU A 1 138 ? -12.567 -11.673 11.370 1.00 86.12 138 LEU A N 1
ATOM 1060 C CA . LEU A 1 138 ? -13.824 -11.520 10.623 1.00 86.12 138 LEU A CA 1
ATOM 1061 C C . LEU A 1 138 ? -13.777 -12.243 9.273 1.00 86.12 138 LEU A C 1
ATOM 1063 O O . LEU A 1 138 ? -14.767 -12.838 8.848 1.00 86.12 138 LEU A O 1
ATOM 1067 N N . LEU A 1 139 ? -12.614 -12.224 8.623 1.00 87.06 139 LEU A N 1
ATOM 1068 C CA . LEU A 1 139 ? -12.389 -12.932 7.373 1.00 87.06 139 LEU A CA 1
ATOM 1069 C C . LEU A 1 139 ? -12.412 -14.457 7.555 1.00 87.06 139 LEU A C 1
ATOM 1071 O O . LEU A 1 139 ? -13.031 -15.149 6.753 1.00 87.06 139 LEU A O 1
ATOM 1075 N N . GLN A 1 140 ? -11.808 -14.978 8.629 1.00 83.88 140 GLN A N 1
ATOM 1076 C CA . GLN A 1 140 ? -11.863 -16.403 8.992 1.00 83.88 140 GLN A CA 1
ATOM 1077 C C . GLN A 1 140 ? -13.281 -16.865 9.344 1.00 83.88 140 GLN A C 1
ATOM 1079 O O . GLN A 1 140 ? -13.660 -17.988 9.027 1.00 83.88 140 GLN A O 1
ATOM 1084 N N . GLU A 1 141 ? -14.075 -16.000 9.973 1.00 82.88 141 GLU A N 1
ATOM 1085 C CA . GLU A 1 141 ? -15.476 -16.271 10.306 1.00 82.88 141 GLU A CA 1
ATOM 1086 C C . GLU A 1 141 ? -16.421 -16.132 9.092 1.00 82.88 141 GLU A C 1
ATOM 1088 O O . GLU A 1 141 ? -17.625 -16.342 9.230 1.00 82.88 141 GLU A O 1
ATOM 1093 N N . GLY A 1 142 ? -15.911 -15.772 7.905 1.00 83.56 142 GLY A N 1
ATOM 1094 C CA . GLY A 1 142 ? -16.713 -15.580 6.689 1.00 83.56 142 GLY A CA 1
ATOM 1095 C C . GLY A 1 142 ? -17.630 -14.350 6.732 1.00 83.56 142 GLY A C 1
ATOM 1096 O O . GLY A 1 142 ? -18.542 -14.212 5.916 1.00 83.56 142 GLY A O 1
ATOM 1097 N N . LYS A 1 143 ? -17.405 -13.427 7.674 1.00 83.94 143 LYS A N 1
ATOM 1098 C CA . LYS A 1 143 ? -18.225 -12.225 7.890 1.00 83.94 143 LYS A CA 1
ATOM 1099 C C . LYS A 1 143 ? -17.769 -11.071 6.992 1.00 83.94 143 LYS A C 1
ATOM 1101 O O . LYS A 1 143 ? -17.434 -9.989 7.471 1.00 83.94 143 LYS A O 1
ATOM 1106 N N . HIS A 1 144 ? -17.768 -11.290 5.676 1.00 85.25 144 HIS A N 1
ATOM 1107 C CA . HIS A 1 144 ? -17.215 -10.344 4.697 1.00 85.25 144 HIS A CA 1
ATOM 1108 C C . HIS A 1 144 ? -17.847 -8.945 4.766 1.00 85.25 144 HIS A C 1
ATOM 1110 O O . HIS A 1 144 ? -17.126 -7.956 4.724 1.00 85.25 144 HIS A O 1
ATOM 1116 N N . LEU A 1 145 ? -19.171 -8.844 4.933 1.00 85.62 145 LEU A N 1
ATOM 1117 C CA . LEU A 1 145 ? -19.851 -7.544 5.008 1.00 85.62 145 LEU A CA 1
ATOM 1118 C C . LEU A 1 145 ? -19.388 -6.722 6.224 1.00 85.62 145 LEU A C 1
ATOM 1120 O O . LEU A 1 145 ? -18.993 -5.570 6.079 1.00 85.62 145 LEU A O 1
ATOM 1124 N N . HIS A 1 146 ? -19.342 -7.352 7.402 1.00 84.56 146 HIS A N 1
ATOM 1125 C CA . HIS A 1 146 ? -18.871 -6.716 8.636 1.00 84.56 146 HIS A CA 1
ATOM 1126 C C . HIS A 1 146 ? -17.397 -6.317 8.543 1.00 84.56 146 HIS A C 1
ATOM 1128 O O . HIS A 1 146 ? -16.990 -5.303 9.101 1.00 84.56 146 HIS A O 1
ATOM 1134 N N . LEU A 1 147 ? -16.586 -7.106 7.835 1.00 89.12 147 LEU A N 1
ATOM 1135 C CA . LEU A 1 147 ? -15.185 -6.792 7.582 1.00 89.12 147 LEU A CA 1
ATOM 1136 C C . LEU A 1 147 ? -15.023 -5.504 6.763 1.00 89.12 147 LEU A C 1
ATOM 1138 O O . LEU A 1 147 ? -14.219 -4.655 7.149 1.00 89.12 147 LEU A O 1
ATOM 1142 N N . TYR A 1 148 ? -15.787 -5.340 5.678 1.00 89.81 148 TYR A N 1
ATOM 1143 C CA . TYR A 1 148 ? -15.768 -4.106 4.886 1.00 89.81 148 TYR A CA 1
ATOM 1144 C C . TYR A 1 148 ? -16.194 -2.902 5.725 1.00 89.81 148 TYR A C 1
ATOM 1146 O O . TYR A 1 148 ? -15.441 -1.935 5.821 1.00 89.81 148 TYR A O 1
ATOM 1154 N N . GLU A 1 149 ? -17.338 -2.996 6.408 1.00 87.38 149 GLU A N 1
ATOM 1155 C CA . GLU A 1 149 ? -17.841 -1.916 7.265 1.00 87.38 149 GLU A CA 1
ATOM 1156 C C . GLU A 1 149 ? -16.839 -1.553 8.368 1.00 87.38 149 GLU A C 1
ATOM 1158 O O . GLU A 1 149 ? -16.602 -0.378 8.646 1.00 87.38 149 GLU A O 1
ATOM 1163 N N . TYR A 1 150 ? -16.196 -2.553 8.977 1.00 89.25 150 TYR A N 1
ATOM 1164 C CA . TYR A 1 150 ? -15.190 -2.337 10.010 1.00 89.25 150 TYR A CA 1
ATOM 1165 C C . TYR A 1 150 ? -13.955 -1.603 9.488 1.00 89.25 150 TYR A C 1
ATOM 1167 O O . TYR A 1 150 ? -13.441 -0.701 10.161 1.00 89.25 150 TYR A O 1
ATOM 1175 N N . LEU A 1 151 ? -13.454 -1.989 8.315 1.00 92.75 151 LEU A N 1
ATOM 1176 C CA . LEU A 1 151 ? -12.276 -1.368 7.725 1.00 92.75 151 LEU A CA 1
ATOM 1177 C C . LEU A 1 151 ? -12.574 0.038 7.207 1.00 92.75 151 LEU A C 1
ATOM 1179 O O . LEU A 1 151 ? -11.776 0.928 7.482 1.00 92.75 151 LEU A O 1
ATOM 1183 N N . GLU A 1 152 ? -13.721 0.264 6.566 1.00 90.75 152 GLU A N 1
ATOM 1184 C CA . GLU A 1 152 ? -14.184 1.594 6.140 1.00 90.75 152 GLU A CA 1
ATOM 1185 C C . GLU A 1 152 ? -14.397 2.522 7.349 1.00 90.75 152 GLU A C 1
ATOM 1187 O O . GLU A 1 152 ? -13.952 3.671 7.385 1.00 90.75 152 GLU A O 1
ATOM 1192 N N . TYR A 1 153 ? -15.016 2.009 8.414 1.00 86.56 153 TYR A N 1
ATOM 1193 C CA . TYR A 1 153 ? -15.149 2.742 9.670 1.00 86.56 153 TYR A CA 1
ATOM 1194 C C . TYR A 1 153 ? -13.785 3.071 10.297 1.00 86.56 153 TYR A C 1
ATOM 1196 O O . TYR A 1 153 ? -13.598 4.131 10.905 1.00 86.56 153 TYR A O 1
ATOM 1204 N N . SER A 1 154 ? -12.821 2.160 10.170 1.00 89.88 154 SER A N 1
ATOM 1205 C CA . SER A 1 154 ? -11.475 2.335 10.710 1.00 89.88 154 SER A CA 1
ATOM 1206 C C . SER A 1 154 ? -10.619 3.281 9.868 1.00 89.88 154 SER A C 1
ATOM 1208 O O . SER A 1 154 ? -9.860 4.058 10.450 1.00 89.88 154 SER A O 1
ATOM 1210 N N . SER A 1 155 ? -10.745 3.267 8.538 1.00 89.50 155 SER A N 1
ATOM 1211 C CA . SER A 1 155 ? -9.979 4.121 7.619 1.00 89.50 155 SER A CA 1
ATOM 1212 C C . SER A 1 155 ? -10.331 5.601 7.794 1.00 89.50 155 SER A C 1
ATOM 1214 O O . SER A 1 155 ? -9.448 6.463 7.744 1.00 89.50 155 SER A O 1
ATOM 1216 N N . ARG A 1 156 ? -11.599 5.895 8.117 1.00 85.88 156 ARG A N 1
ATOM 1217 C CA . ARG A 1 156 ? -12.111 7.252 8.384 1.00 85.88 156 ARG A CA 1
ATOM 1218 C C . ARG A 1 156 ? -11.743 7.809 9.758 1.00 85.88 156 ARG A C 1
ATOM 1220 O O . ARG A 1 156 ? -11.910 9.009 9.994 1.00 85.88 156 ARG A O 1
ATOM 1227 N N . LYS A 1 157 ? -11.201 6.997 10.669 1.00 83.44 157 LYS A N 1
ATOM 1228 C CA . LYS A 1 157 ? -10.803 7.447 12.012 1.00 83.44 157 LYS A CA 1
ATOM 1229 C C . LYS A 1 157 ? -9.738 8.545 11.942 1.00 83.44 157 LYS A C 1
ATOM 1231 O O . LYS A 1 157 ? -8.684 8.375 11.333 1.00 83.44 157 LYS A O 1
ATOM 1236 N N . GLY A 1 158 ? -9.971 9.662 12.627 1.00 75.00 158 GLY A N 1
ATOM 1237 C CA . GLY A 1 158 ? -9.026 10.781 12.660 1.00 75.00 158 GLY A CA 1
ATOM 1238 C C . GLY A 1 158 ? -9.132 11.745 11.473 1.00 75.00 158 GLY A C 1
ATOM 1239 O O . GLY A 1 158 ? -8.419 12.749 11.446 1.00 75.00 158 GLY A O 1
ATOM 1240 N N . THR A 1 159 ? -10.006 11.471 10.501 1.00 79.12 159 THR A N 1
ATOM 1241 C CA . THR A 1 159 ? -10.173 12.278 9.280 1.00 79.12 159 THR A CA 1
ATOM 1242 C C . THR A 1 159 ? -11.254 13.356 9.448 1.00 79.12 159 THR A C 1
ATOM 1244 O O . THR A 1 159 ? -11.954 13.370 10.465 1.00 79.12 159 THR A O 1
ATOM 1247 N N . PRO A 1 160 ? -11.380 14.342 8.539 1.00 74.50 160 PRO A N 1
ATOM 1248 C CA . PRO A 1 160 ? -12.524 15.262 8.530 1.00 74.50 160 PRO A CA 1
ATOM 1249 C C . PRO A 1 160 ? -13.868 14.527 8.468 1.00 74.50 160 PRO A C 1
ATOM 1251 O O . PRO A 1 160 ? -14.793 14.927 9.168 1.00 74.50 160 PRO A O 1
ATOM 1254 N N . ASP A 1 161 ? -13.906 13.408 7.745 1.00 75.31 161 ASP A N 1
ATOM 1255 C CA . ASP A 1 161 ? -15.080 12.552 7.550 1.00 75.31 161 ASP A CA 1
ATOM 1256 C C . ASP A 1 161 ? -15.259 11.514 8.670 1.00 75.31 161 ASP A C 1
ATOM 1258 O O . ASP A 1 161 ? -16.021 10.558 8.529 1.00 75.31 161 ASP A O 1
ATOM 1262 N N . ASP A 1 162 ? -14.548 11.670 9.793 1.00 78.50 162 ASP A N 1
ATOM 1263 C CA . ASP A 1 162 ? -14.712 10.798 10.951 1.00 78.50 162 ASP A CA 1
ATOM 1264 C C . ASP A 1 162 ? -16.115 11.012 11.551 1.00 78.50 162 ASP A C 1
ATOM 1266 O O . ASP A 1 162 ? -16.372 12.076 12.136 1.00 78.50 162 ASP A O 1
ATOM 1270 N N . PRO A 1 163 ? -17.021 10.013 11.486 1.00 70.75 163 PRO A N 1
ATOM 1271 C CA . PRO A 1 163 ? -18.387 10.159 11.987 1.00 70.75 163 PRO A CA 1
ATOM 1272 C C . PRO A 1 163 ? -18.421 10.488 13.490 1.00 70.75 163 PRO A C 1
ATOM 1274 O O . PRO A 1 163 ? -19.391 11.058 13.992 1.00 70.75 163 PRO A O 1
ATOM 1277 N N . ARG A 1 164 ? -17.338 10.202 14.222 1.00 69.81 164 ARG A N 1
ATOM 1278 C CA . ARG A 1 164 ? -17.210 10.426 15.669 1.00 69.81 164 ARG A CA 1
ATOM 1279 C C . ARG A 1 164 ? -17.044 11.897 16.039 1.00 69.81 164 ARG A C 1
ATOM 1281 O O . ARG A 1 164 ? -17.297 12.255 17.186 1.00 69.81 164 ARG A O 1
ATOM 1288 N N . LYS A 1 165 ? -16.650 12.763 15.096 1.00 63.03 165 LYS A N 1
ATOM 1289 C CA . LYS A 1 165 ? -16.531 14.213 15.340 1.00 63.03 165 LYS A CA 1
ATOM 1290 C C . LYS A 1 165 ? -17.876 14.902 15.565 1.00 63.03 165 LYS A C 1
ATOM 1292 O O . LYS A 1 165 ? -17.899 15.982 16.141 1.00 63.03 165 LYS A O 1
ATOM 1297 N N . SER A 1 166 ? -18.976 14.273 15.152 1.00 59.09 166 SER A N 1
ATOM 1298 C CA . SER A 1 166 ? -20.335 14.785 15.366 1.00 59.09 166 SER A CA 1
ATOM 1299 C C . SER A 1 166 ? -20.840 14.630 16.810 1.00 59.09 166 SER A C 1
ATOM 1301 O O . SER A 1 166 ? -21.890 15.172 17.146 1.00 59.09 166 SER A O 1
ATOM 1303 N N . GLN A 1 167 ? -20.114 13.910 17.676 1.00 62.41 167 GLN A N 1
ATOM 1304 C CA . GLN A 1 167 ? -20.524 13.678 19.062 1.00 62.41 167 GLN A CA 1
ATOM 1305 C C . GLN A 1 167 ? -19.971 14.765 19.995 1.00 62.41 167 GLN A C 1
ATOM 1307 O O . GLN A 1 167 ? -18.756 14.933 20.119 1.00 62.41 167 GLN A O 1
ATOM 1312 N N . GLU A 1 168 ? -20.862 15.489 20.679 1.00 58.19 168 GLU A N 1
ATOM 1313 C CA . GLU A 1 168 ? -20.494 16.455 21.719 1.00 58.19 168 GLU A CA 1
ATOM 1314 C C . GLU A 1 168 ? -20.282 15.774 23.088 1.00 58.19 168 GLU A C 1
ATOM 1316 O O . GLU A 1 168 ? -21.109 14.959 23.506 1.00 58.19 168 GLU A O 1
ATOM 1321 N N . PRO A 1 169 ? -19.218 16.128 23.837 1.00 61.50 169 PRO A N 1
ATOM 1322 C CA . PRO A 1 169 ? -18.154 17.061 23.463 1.00 61.50 169 PRO A CA 1
ATOM 1323 C C . PRO A 1 169 ? -17.162 16.433 22.462 1.00 61.50 169 PRO A C 1
ATOM 1325 O O . PRO A 1 169 ? -16.819 15.254 22.615 1.00 61.50 169 PRO A O 1
ATOM 1328 N N . PRO A 1 170 ? -16.641 17.211 21.489 1.00 59.41 170 PRO A N 1
ATOM 1329 C CA . PRO A 1 170 ? -15.740 16.695 20.467 1.00 59.41 170 PRO A CA 1
ATOM 1330 C C . PRO A 1 170 ? -14.467 16.172 21.128 1.00 59.41 170 PRO A C 1
ATOM 1332 O O . PRO A 1 170 ? -13.634 16.928 21.636 1.00 59.41 170 PRO A O 1
ATOM 1335 N N . ARG A 1 171 ? -14.304 14.848 21.140 1.00 60.25 171 ARG A N 1
ATOM 1336 C CA . ARG A 1 171 ? -13.028 14.242 21.520 1.00 60.25 171 ARG A CA 1
ATOM 1337 C C . ARG A 1 171 ? -12.032 14.507 20.390 1.00 60.25 171 ARG A C 1
ATOM 1339 O O . ARG A 1 171 ? -12.394 14.335 19.226 1.00 60.25 171 ARG A O 1
ATOM 1346 N N . PRO A 1 172 ? -10.778 14.891 20.688 1.00 58.81 172 PRO A N 1
ATOM 1347 C CA . PRO A 1 172 ? -9.762 15.006 19.651 1.00 58.81 172 PRO A CA 1
ATOM 1348 C C . PRO A 1 172 ? -9.606 13.638 18.979 1.00 58.81 172 PRO A C 1
ATOM 1350 O O . PRO A 1 172 ? -9.175 12.677 19.622 1.00 58.81 172 PRO A O 1
ATOM 1353 N N . SER A 1 173 ? -10.004 13.532 17.707 1.00 65.00 173 SER A N 1
ATOM 1354 C CA . SER A 1 173 ? -9.904 12.284 16.952 1.00 65.00 173 SER A CA 1
ATOM 1355 C C . SER A 1 173 ? -8.424 11.960 16.773 1.00 65.00 173 SER A C 1
ATOM 1357 O O . SER A 1 173 ? -7.713 12.628 16.018 1.00 65.00 173 SER A O 1
ATOM 1359 N N . ARG A 1 174 ? -7.931 10.976 17.523 1.00 74.31 174 ARG A N 1
ATOM 1360 C CA . ARG A 1 174 ? -6.532 10.565 17.435 1.00 74.31 174 ARG A CA 1
ATOM 1361 C C . ARG A 1 174 ? -6.297 9.840 16.110 1.00 74.31 174 ARG A C 1
ATOM 1363 O O . ARG A 1 174 ? -7.127 9.005 15.741 1.00 74.31 174 ARG A O 1
ATOM 1370 N N . PRO A 1 175 ? -5.183 10.126 15.417 1.00 81.25 175 PRO A N 1
ATOM 1371 C CA . PRO A 1 175 ? -4.817 9.377 14.227 1.00 81.25 175 PRO A CA 1
ATOM 1372 C C . PRO A 1 175 ? -4.563 7.908 14.581 1.00 81.25 175 PRO A C 1
ATOM 1374 O O . PRO A 1 175 ? -4.223 7.571 15.722 1.00 81.25 175 PRO A O 1
ATOM 1377 N N . LEU A 1 176 ? -4.714 7.039 13.583 1.00 88.38 176 LEU A N 1
ATOM 1378 C CA . LEU A 1 176 ? -4.338 5.635 13.692 1.00 88.38 176 LEU A CA 1
ATOM 1379 C C . LEU A 1 176 ? -2.852 5.501 14.054 1.00 88.38 176 LEU A C 1
ATOM 1381 O O . LEU A 1 176 ? -1.993 6.200 13.517 1.00 88.38 176 LEU A O 1
ATOM 1385 N N . ARG A 1 177 ? -2.552 4.586 14.975 1.00 89.25 177 ARG A N 1
ATOM 1386 C CA . ARG A 1 177 ? -1.202 4.276 15.445 1.00 89.25 177 ARG A CA 1
ATOM 1387 C C . ARG A 1 177 ? -0.697 3.005 14.775 1.00 89.25 177 ARG A C 1
ATOM 1389 O O . ARG A 1 177 ? -1.367 1.972 14.809 1.00 89.25 177 ARG A O 1
ATOM 1396 N N . GLY A 1 178 ? 0.518 3.060 14.250 1.00 89.69 178 GLY A N 1
ATOM 1397 C CA . GLY A 1 178 ? 1.182 1.921 13.628 1.00 89.69 178 GLY A CA 1
ATOM 1398 C C . GLY A 1 178 ? 2.529 2.316 13.040 1.00 89.69 178 GLY A C 1
ATOM 1399 O O . GLY A 1 178 ? 2.843 3.500 12.903 1.00 89.69 178 GLY A O 1
ATOM 1400 N N . THR A 1 179 ? 3.329 1.312 12.715 1.00 92.25 179 THR A N 1
ATOM 1401 C CA . THR A 1 179 ? 4.557 1.469 11.932 1.00 92.25 179 THR A CA 1
ATOM 1402 C C . THR A 1 179 ? 4.230 1.585 10.441 1.00 92.25 179 THR A C 1
ATOM 1404 O O . THR A 1 179 ? 3.129 1.244 10.017 1.00 92.25 179 THR A O 1
ATOM 1407 N N . ALA A 1 180 ? 5.188 2.032 9.621 1.00 91.81 180 ALA A N 1
ATOM 1408 C CA . ALA A 1 180 ? 5.031 2.025 8.163 1.00 91.81 180 ALA A CA 1
ATOM 1409 C C . ALA A 1 180 ? 4.664 0.625 7.632 1.00 91.81 180 ALA A C 1
ATOM 1411 O O . ALA A 1 180 ? 3.850 0.493 6.724 1.00 91.81 180 ALA A O 1
ATOM 1412 N N . GLU A 1 181 ? 5.237 -0.418 8.234 1.00 92.12 181 GLU A N 1
ATOM 1413 C CA . GLU A 1 181 ? 4.980 -1.813 7.875 1.00 92.12 181 GLU A CA 1
ATOM 1414 C C . GLU A 1 181 ? 3.542 -2.227 8.200 1.00 92.12 181 GLU A C 1
ATOM 1416 O O . GLU A 1 181 ? 2.905 -2.844 7.357 1.00 92.12 181 GLU A O 1
ATOM 1421 N N . ASP A 1 182 ? 2.989 -1.812 9.347 1.00 93.81 182 ASP A N 1
ATOM 1422 C CA . ASP A 1 182 ? 1.589 -2.104 9.693 1.00 93.81 182 ASP A CA 1
ATOM 1423 C C . ASP A 1 182 ? 0.612 -1.484 8.681 1.00 93.81 182 ASP A C 1
ATOM 1425 O O . ASP A 1 182 ? -0.371 -2.112 8.288 1.00 93.81 182 ASP A O 1
ATOM 1429 N N . PHE A 1 183 ? 0.882 -0.249 8.242 1.00 94.88 183 PHE A N 1
ATOM 1430 C CA . PHE A 1 183 ? 0.059 0.431 7.239 1.00 94.88 183 PHE A CA 1
ATOM 1431 C C . PHE A 1 183 ? 0.214 -0.176 5.840 1.00 94.88 183 PHE A C 1
ATOM 1433 O O . PHE A 1 183 ? -0.760 -0.264 5.096 1.00 94.88 183 PHE A O 1
ATOM 1440 N N . LEU A 1 184 ? 1.415 -0.633 5.483 1.00 93.62 184 LEU A N 1
ATOM 1441 C CA . LEU A 1 184 ? 1.629 -1.362 4.237 1.00 93.62 184 LEU A CA 1
ATOM 1442 C C . LEU A 1 184 ? 0.956 -2.743 4.271 1.00 93.62 184 LEU A C 1
ATOM 1444 O O . LEU A 1 184 ? 0.413 -3.179 3.259 1.00 93.62 184 LEU A O 1
ATOM 1448 N N . GLU A 1 185 ? 0.955 -3.413 5.425 1.00 92.94 185 GLU A N 1
ATOM 1449 C CA . GLU A 1 185 ? 0.313 -4.713 5.620 1.00 92.94 185 GLU A CA 1
ATOM 1450 C C . GLU A 1 185 ? -1.212 -4.606 5.536 1.00 92.94 185 GLU A C 1
ATOM 1452 O O . GLU A 1 185 ? -1.820 -5.414 4.844 1.00 92.94 185 GLU A O 1
ATOM 1457 N N . ILE A 1 186 ? -1.842 -3.600 6.158 1.00 95.31 186 ILE A N 1
ATOM 1458 C CA . ILE A 1 186 ? -3.301 -3.408 6.044 1.00 95.31 186 ILE A CA 1
ATOM 1459 C C . ILE A 1 186 ? -3.729 -2.970 4.642 1.00 95.31 186 ILE A C 1
ATOM 1461 O O . ILE A 1 186 ? -4.746 -3.444 4.140 1.00 95.31 186 ILE A O 1
ATOM 1465 N N . ALA A 1 187 ? -2.931 -2.141 3.969 1.00 94.75 187 ALA A N 1
ATOM 1466 C CA . ALA A 1 187 ? -3.160 -1.789 2.572 1.00 94.75 187 ALA A CA 1
ATOM 1467 C C . ALA A 1 187 ? -3.049 -3.028 1.668 1.00 94.75 187 ALA A C 1
ATOM 1469 O O . ALA A 1 187 ? -3.937 -3.325 0.869 1.00 94.75 187 ALA A O 1
ATOM 1470 N N . GLY A 1 188 ? -1.993 -3.820 1.876 1.00 92.00 188 GLY A N 1
ATOM 1471 C CA . GLY A 1 188 ? -1.813 -5.112 1.229 1.00 92.00 188 GLY A CA 1
ATOM 1472 C C . GLY A 1 188 ? -2.957 -6.076 1.527 1.00 92.00 188 GLY A C 1
ATOM 1473 O O . GLY A 1 188 ? -3.397 -6.762 0.617 1.00 92.00 188 GLY A O 1
ATOM 1474 N N . PHE A 1 189 ? -3.484 -6.096 2.752 1.00 92.88 189 PHE A N 1
ATOM 1475 C CA . PHE A 1 189 ? -4.630 -6.921 3.123 1.00 92.88 189 PHE A CA 1
ATOM 1476 C C . PHE A 1 189 ? -5.878 -6.549 2.315 1.00 92.88 189 PHE A C 1
ATOM 1478 O O . PHE A 1 189 ? -6.528 -7.439 1.774 1.00 92.88 189 PHE A O 1
ATOM 1485 N N . CYS A 1 190 ? -6.183 -5.256 2.182 1.00 94.00 190 CYS A N 1
ATOM 1486 C CA . CYS A 1 190 ? -7.337 -4.790 1.408 1.00 94.00 190 CYS A CA 1
ATOM 1487 C C . CYS A 1 190 ? -7.223 -5.206 -0.067 1.00 94.00 190 CYS A C 1
ATOM 1489 O O . CYS A 1 190 ? -8.169 -5.732 -0.641 1.00 94.00 190 CYS A O 1
ATOM 1491 N N . GLU A 1 191 ? -6.042 -5.081 -0.669 1.00 90.75 191 GLU A N 1
ATOM 1492 C CA . GLU A 1 191 ? -5.831 -5.481 -2.068 1.00 90.75 191 GLU A CA 1
ATOM 1493 C C . GLU A 1 191 ? -5.814 -6.997 -2.254 1.00 90.75 191 GLU A C 1
ATOM 1495 O O . GLU A 1 191 ? -6.356 -7.528 -3.218 1.00 90.75 191 GLU A O 1
ATOM 1500 N N . VAL A 1 192 ? -5.139 -7.707 -1.351 1.00 88.62 192 VAL A N 1
ATOM 1501 C CA . VAL A 1 192 ? -4.910 -9.144 -1.478 1.00 88.62 192 VAL A CA 1
ATOM 1502 C C . VAL A 1 192 ? -6.128 -9.937 -1.069 1.00 88.62 192 VAL A C 1
ATOM 1504 O O . VAL A 1 192 ? -6.287 -11.008 -1.616 1.00 88.62 192 VAL A O 1
ATOM 1507 N N . TRP A 1 193 ? -6.966 -9.497 -0.139 1.00 88.50 193 TRP A N 1
ATOM 1508 C CA . TRP A 1 193 ? -8.082 -10.316 0.345 1.00 88.50 193 TRP A CA 1
ATOM 1509 C C . TRP A 1 193 ? -9.449 -9.771 -0.035 1.00 88.50 193 TRP A C 1
ATOM 1511 O O . TRP A 1 193 ? -10.380 -10.554 -0.189 1.00 88.50 193 TRP A O 1
ATOM 1521 N N . LEU A 1 194 ? -9.564 -8.453 -0.187 1.00 89.69 194 LEU A N 1
ATOM 1522 C CA . LEU A 1 194 ? -10.822 -7.779 -0.509 1.00 89.69 194 LEU A CA 1
ATOM 1523 C C . LEU A 1 194 ? -10.855 -7.250 -1.943 1.00 89.69 194 LEU A C 1
ATOM 1525 O O . LEU A 1 194 ? -11.894 -6.768 -2.380 1.00 89.69 194 LEU A O 1
ATOM 1529 N N . GLU A 1 195 ? -9.722 -7.309 -2.652 1.00 88.44 195 GLU A N 1
ATOM 1530 C CA . GLU A 1 195 ? -9.542 -6.728 -3.989 1.00 88.44 195 GLU A CA 1
ATOM 1531 C C . GLU A 1 195 ? -9.955 -5.243 -4.042 1.00 88.44 195 GLU A C 1
ATOM 1533 O O . GLU A 1 195 ? -10.305 -4.703 -5.090 1.00 88.44 195 GLU A O 1
ATOM 1538 N N . ASP A 1 196 ? -9.867 -4.564 -2.890 1.00 91.12 196 ASP A N 1
ATOM 1539 C CA . ASP A 1 196 ? -10.287 -3.181 -2.698 1.00 91.12 196 ASP A CA 1
ATOM 1540 C C . ASP A 1 196 ? -9.070 -2.249 -2.661 1.00 91.12 196 ASP A C 1
ATOM 1542 O O . ASP A 1 196 ? -8.407 -2.036 -1.637 1.00 91.12 196 ASP A O 1
ATOM 1546 N N . TYR A 1 197 ? -8.767 -1.690 -3.832 1.00 89.06 197 TYR A N 1
ATOM 1547 C CA . TYR A 1 197 ? -7.670 -0.745 -4.027 1.00 89.06 197 TYR A CA 1
ATOM 1548 C C . TYR A 1 197 ? -7.966 0.644 -3.447 1.00 89.06 197 TYR A C 1
ATOM 1550 O O . TYR A 1 197 ? -7.030 1.361 -3.089 1.00 89.06 197 TYR A O 1
ATOM 1558 N N . ALA A 1 198 ? -9.239 1.035 -3.344 1.00 91.62 198 ALA A N 1
ATOM 1559 C CA . ALA A 1 198 ? -9.616 2.337 -2.806 1.00 91.62 198 ALA A CA 1
ATOM 1560 C C . ALA A 1 198 ? -9.370 2.369 -1.295 1.00 91.62 198 ALA A C 1
ATOM 1562 O O . ALA A 1 198 ? -8.674 3.255 -0.798 1.00 91.62 198 ALA A O 1
ATOM 1563 N N . LEU A 1 199 ? -9.830 1.340 -0.587 1.00 93.06 199 LEU A N 1
ATOM 1564 C CA . LEU A 1 199 ? -9.625 1.199 0.851 1.00 93.06 199 LEU A CA 1
ATOM 1565 C C . LEU A 1 199 ? -8.137 1.056 1.211 1.00 93.06 199 LEU A C 1
ATOM 1567 O O . LEU A 1 199 ? -7.661 1.643 2.184 1.00 93.06 199 LEU A O 1
ATOM 1571 N N . SER A 1 200 ? -7.369 0.343 0.381 1.00 93.88 200 SER A N 1
ATOM 1572 C CA . SER A 1 200 ? -5.904 0.288 0.488 1.00 93.88 200 SER A CA 1
ATOM 1573 C C . SER A 1 200 ? -5.258 1.677 0.426 1.00 93.88 200 SER A C 1
ATOM 1575 O O . SER A 1 200 ? -4.431 2.031 1.277 1.00 93.88 200 SER A O 1
ATOM 1577 N N . LEU A 1 201 ? -5.664 2.492 -0.554 1.00 94.50 201 LEU A N 1
ATOM 1578 C CA . LEU A 1 201 ? -5.181 3.862 -0.708 1.00 94.50 201 LEU A CA 1
ATOM 1579 C C . LEU A 1 201 ? -5.556 4.746 0.480 1.00 94.50 201 LEU A C 1
ATOM 1581 O O . LEU A 1 201 ? -4.718 5.537 0.911 1.00 94.50 201 LEU A O 1
ATOM 1585 N N . GLU A 1 202 ? -6.757 4.596 1.040 1.00 93.06 202 GLU A N 1
ATOM 1586 C CA . GLU A 1 202 ? -7.176 5.354 2.221 1.00 93.06 202 GLU A CA 1
ATOM 1587 C C . GLU A 1 202 ? -6.235 5.117 3.407 1.00 93.06 202 GLU A C 1
ATOM 1589 O O . GLU A 1 202 ? -5.746 6.085 4.001 1.00 93.06 202 GLU A O 1
ATOM 1594 N N . PHE A 1 203 ? -5.911 3.855 3.720 1.00 94.06 203 PHE A N 1
ATOM 1595 C CA . PHE A 1 203 ? -4.984 3.527 4.808 1.00 94.06 203 PHE A CA 1
ATOM 1596 C C . PHE A 1 203 ? -3.574 4.076 4.559 1.00 94.06 203 PHE A C 1
ATOM 1598 O O . PHE A 1 203 ? -2.975 4.654 5.471 1.00 94.06 203 PHE A O 1
ATOM 1605 N N . LEU A 1 204 ? -3.040 3.960 3.340 1.00 93.62 204 LEU A N 1
ATOM 1606 C CA . LEU A 1 204 ? -1.722 4.523 3.024 1.00 93.62 204 LEU A CA 1
ATOM 1607 C C . LEU A 1 204 ? -1.708 6.047 3.108 1.00 93.62 204 LEU A C 1
ATOM 1609 O O . LEU A 1 204 ? -0.773 6.615 3.680 1.00 93.62 204 LEU A O 1
ATOM 1613 N N . ALA A 1 205 ? -2.752 6.707 2.602 1.00 91.69 205 ALA A N 1
ATOM 1614 C CA . ALA A 1 205 ? -2.906 8.150 2.702 1.00 91.69 205 ALA A CA 1
ATOM 1615 C C . ALA A 1 205 ? -2.871 8.600 4.168 1.00 91.69 205 ALA A C 1
ATOM 1617 O O . ALA A 1 205 ? -2.169 9.558 4.488 1.00 91.69 205 ALA A O 1
ATOM 1618 N N . ARG A 1 206 ? -3.523 7.862 5.086 1.00 87.56 206 ARG A N 1
ATOM 1619 C CA . ARG A 1 206 ? -3.473 8.171 6.528 1.00 87.56 206 ARG A CA 1
ATOM 1620 C C . ARG A 1 206 ? -2.044 8.176 7.070 1.00 87.56 206 ARG A C 1
ATOM 1622 O O . ARG A 1 206 ? -1.700 9.072 7.841 1.00 87.56 206 ARG A O 1
ATOM 1629 N N . TYR A 1 207 ? -1.205 7.213 6.685 1.00 89.75 207 TYR A N 1
ATOM 1630 C CA . TYR A 1 207 ? 0.184 7.180 7.151 1.00 89.75 207 TYR A CA 1
ATOM 1631 C C . TYR A 1 207 ? 1.013 8.320 6.559 1.00 89.75 207 TYR A C 1
ATOM 1633 O O . TYR A 1 207 ? 1.737 8.996 7.293 1.00 89.75 207 TYR A O 1
ATOM 1641 N N . VAL A 1 208 ? 0.901 8.533 5.245 1.00 88.38 208 VAL A N 1
ATOM 1642 C CA . VAL A 1 208 ? 1.665 9.554 4.515 1.00 88.38 208 VAL A CA 1
ATOM 1643 C C . VAL A 1 208 ? 1.303 10.959 5.007 1.00 88.38 208 VAL A C 1
ATOM 1645 O O . VAL A 1 208 ? 2.196 11.774 5.222 1.00 88.38 208 VAL A O 1
ATOM 1648 N N . GLU A 1 209 ? 0.021 11.229 5.253 1.00 84.25 209 GLU A N 1
ATOM 1649 C CA . GLU A 1 209 ? -0.472 12.526 5.736 1.00 84.25 209 GLU A CA 1
ATOM 1650 C C . GLU A 1 209 ? -0.256 12.713 7.246 1.00 84.25 209 GLU A C 1
ATOM 1652 O O . GLU A 1 209 ? 0.082 13.808 7.694 1.00 84.25 209 GLU A O 1
ATOM 1657 N N . GLY A 1 210 ? -0.427 11.654 8.045 1.00 80.25 210 GLY A N 1
ATOM 1658 C CA . GLY A 1 210 ? -0.402 11.726 9.509 1.00 80.25 210 GLY A CA 1
ATOM 1659 C C . GLY A 1 210 ? 0.988 11.650 10.148 1.00 80.25 210 GLY A C 1
ATOM 1660 O O . GLY A 1 210 ? 1.169 12.128 11.267 1.00 80.25 210 GLY A O 1
ATOM 1661 N N . SER A 1 211 ? 1.984 11.077 9.464 1.00 79.88 211 SER A N 1
ATOM 1662 C CA . SER A 1 211 ? 3.312 10.804 10.050 1.00 79.88 211 SER A CA 1
ATOM 1663 C C . SER A 1 211 ? 4.333 11.932 9.853 1.00 79.88 211 SER A C 1
ATOM 1665 O O . SER A 1 211 ? 5.505 11.782 10.216 1.00 79.88 211 SER A O 1
ATOM 1667 N N . GLY A 1 212 ? 3.923 13.059 9.259 1.00 81.75 212 GLY A N 1
ATOM 1668 C CA . GLY A 1 212 ? 4.794 14.199 8.965 1.00 81.75 212 GLY A CA 1
ATOM 1669 C C . GLY A 1 212 ? 6.065 13.775 8.222 1.00 81.75 212 GLY A C 1
ATOM 1670 O O . GLY A 1 212 ? 6.013 13.082 7.209 1.00 81.75 212 GLY A O 1
ATOM 1671 N N . ASN A 1 213 ? 7.233 14.122 8.772 1.00 74.81 213 ASN A N 1
ATOM 1672 C CA . ASN A 1 213 ? 8.532 13.786 8.182 1.00 74.81 213 ASN A CA 1
ATOM 1673 C C . ASN A 1 213 ? 8.830 12.281 8.084 1.00 74.81 213 ASN A C 1
ATOM 1675 O O . ASN A 1 213 ? 9.808 11.945 7.436 1.00 74.81 213 ASN A O 1
ATOM 1679 N N . ALA A 1 214 ? 8.077 11.380 8.722 1.00 81.19 214 ALA A N 1
ATOM 1680 C CA . ALA A 1 214 ? 8.269 9.932 8.572 1.00 81.19 214 ALA A CA 1
ATOM 1681 C C . ALA A 1 214 ? 7.418 9.328 7.437 1.00 81.19 214 ALA A C 1
ATOM 1683 O O . ALA A 1 214 ? 7.696 8.218 6.984 1.00 81.19 214 ALA A O 1
ATOM 1684 N N . GLY A 1 215 ? 6.427 10.073 6.927 1.00 83.00 215 GLY A N 1
ATOM 1685 C CA . GLY A 1 215 ? 5.509 9.609 5.882 1.00 83.00 215 GLY A CA 1
ATOM 1686 C C . GLY A 1 215 ? 6.194 9.268 4.555 1.00 83.00 215 GLY A C 1
ATOM 1687 O O . GLY A 1 215 ? 5.679 8.446 3.799 1.00 83.00 215 GLY A O 1
ATOM 1688 N N . TYR A 1 216 ? 7.395 9.812 4.295 1.00 87.56 216 TYR A N 1
ATOM 1689 C CA . TYR A 1 216 ? 8.121 9.550 3.046 1.00 87.56 216 TYR A CA 1
ATOM 1690 C C . TYR A 1 216 ? 8.438 8.068 2.831 1.00 87.56 216 TYR A C 1
ATOM 1692 O O . TYR A 1 216 ? 8.603 7.660 1.687 1.00 87.56 216 TYR A O 1
ATOM 1700 N N . ILE A 1 217 ? 8.528 7.262 3.898 1.00 91.62 217 ILE A N 1
ATOM 1701 C CA . ILE A 1 217 ? 8.927 5.848 3.827 1.00 91.62 217 ILE A CA 1
ATOM 1702 C C . ILE A 1 217 ? 7.979 5.043 2.925 1.00 91.62 217 ILE A C 1
ATOM 1704 O O . ILE A 1 217 ? 8.441 4.182 2.179 1.00 91.62 217 ILE A O 1
ATOM 1708 N N . LEU A 1 218 ? 6.679 5.350 2.951 1.00 94.06 218 LEU A N 1
ATOM 1709 C CA . LEU A 1 218 ? 5.662 4.668 2.138 1.00 94.06 218 LEU A CA 1
ATOM 1710 C C . LEU A 1 218 ? 5.339 5.394 0.832 1.00 94.06 218 LEU A C 1
ATOM 1712 O O . LEU A 1 218 ? 4.489 4.953 0.066 1.00 94.06 218 LEU A O 1
ATOM 1716 N N . MET A 1 219 ? 6.013 6.504 0.552 1.00 94.75 219 MET A N 1
ATOM 1717 C CA . MET A 1 219 ? 5.701 7.349 -0.592 1.00 94.75 219 MET A CA 1
ATOM 1718 C C . MET A 1 219 ? 5.863 6.650 -1.951 1.00 94.75 219 MET A C 1
ATOM 1720 O O . MET A 1 219 ? 4.966 6.815 -2.777 1.00 94.75 219 MET A O 1
ATOM 1724 N N . PRO A 1 220 ? 6.910 5.829 -2.198 1.00 96.19 220 PRO A N 1
ATOM 1725 C CA . PRO A 1 220 ? 7.007 5.057 -3.439 1.00 96.19 220 PRO A CA 1
ATOM 1726 C C . PRO A 1 220 ? 5.810 4.112 -3.632 1.00 96.19 220 PRO A C 1
ATOM 1728 O O . PRO A 1 220 ? 5.174 4.112 -4.681 1.00 96.19 220 PRO A O 1
ATOM 1731 N N . GLU A 1 221 ? 5.452 3.370 -2.581 1.00 94.69 221 GLU A N 1
ATOM 1732 C CA . GLU A 1 221 ? 4.328 2.424 -2.570 1.00 94.69 221 GLU A CA 1
ATOM 1733 C C . GLU A 1 221 ? 2.973 3.113 -2.764 1.00 94.69 221 GLU A C 1
ATOM 1735 O O . GLU A 1 221 ? 2.081 2.567 -3.418 1.00 94.69 221 GLU A O 1
ATOM 1740 N N . TYR A 1 222 ? 2.822 4.315 -2.206 1.00 95.69 222 TYR A N 1
ATOM 1741 C CA . TYR A 1 222 ? 1.624 5.130 -2.352 1.00 95.69 222 TYR A CA 1
ATOM 1742 C C . TYR A 1 222 ? 1.480 5.669 -3.780 1.00 95.69 222 TYR A C 1
ATOM 1744 O O . TYR A 1 222 ? 0.414 5.528 -4.371 1.00 95.69 222 TYR A O 1
ATOM 1752 N N . ILE A 1 223 ? 2.556 6.199 -4.379 1.00 96.44 223 ILE A N 1
ATOM 1753 C CA . ILE A 1 223 ? 2.565 6.671 -5.776 1.00 96.44 223 ILE A CA 1
ATOM 1754 C C . ILE A 1 223 ? 2.154 5.549 -6.733 1.00 96.44 223 ILE A C 1
ATOM 1756 O O . ILE A 1 223 ? 1.268 5.747 -7.561 1.00 96.44 223 ILE A O 1
ATOM 1760 N N . LEU A 1 224 ? 2.751 4.362 -6.598 1.00 95.19 224 LEU A N 1
ATOM 1761 C CA . LEU A 1 224 ? 2.444 3.217 -7.461 1.00 95.19 224 LEU A CA 1
ATOM 1762 C C . LEU A 1 224 ? 0.963 2.830 -7.391 1.00 95.19 224 LEU A C 1
ATOM 1764 O O . LEU A 1 224 ? 0.330 2.595 -8.419 1.00 95.19 224 LEU A O 1
ATOM 1768 N N . ARG A 1 225 ? 0.379 2.811 -6.190 1.00 94.06 225 ARG A N 1
ATOM 1769 C CA . ARG A 1 225 ? -1.048 2.508 -6.015 1.00 94.06 225 ARG A CA 1
ATOM 1770 C C . ARG A 1 225 ? -1.955 3.603 -6.557 1.00 94.06 225 ARG A C 1
ATOM 1772 O O . ARG A 1 225 ? -2.965 3.276 -7.170 1.00 94.06 225 ARG A O 1
ATOM 1779 N N . LEU A 1 226 ? -1.584 4.877 -6.406 1.00 95.06 226 LEU A N 1
ATOM 1780 C CA . LEU A 1 226 ? -2.323 5.988 -7.012 1.00 95.06 226 LEU A CA 1
ATOM 1781 C C . LEU A 1 226 ? -2.364 5.840 -8.537 1.00 95.06 226 LEU A C 1
ATOM 1783 O O . LEU A 1 226 ? -3.429 5.978 -9.132 1.00 95.06 226 LEU A O 1
ATOM 1787 N N . LEU A 1 227 ? -1.235 5.492 -9.166 1.00 94.25 227 LEU A N 1
ATOM 1788 C CA . LEU A 1 227 ? -1.170 5.241 -10.611 1.00 94.25 227 LEU A CA 1
ATOM 1789 C C . LEU A 1 227 ? -2.053 4.059 -11.026 1.00 94.25 227 LEU A C 1
ATOM 1791 O O . LEU A 1 227 ? -2.794 4.156 -12.000 1.00 94.25 227 LEU A O 1
ATOM 1795 N N . ARG A 1 228 ? -2.010 2.957 -10.273 1.00 91.12 228 ARG A N 1
ATOM 1796 C CA . ARG A 1 228 ? -2.816 1.753 -10.542 1.00 91.12 228 ARG A CA 1
ATOM 1797 C C . ARG A 1 228 ? -4.316 1.993 -10.375 1.00 91.12 228 ARG A C 1
ATOM 1799 O O . ARG A 1 228 ? -5.095 1.420 -11.126 1.00 91.12 228 ARG A O 1
ATOM 1806 N N . ALA A 1 229 ? -4.709 2.873 -9.456 1.00 91.19 229 ALA A N 1
ATOM 1807 C CA . ALA A 1 229 ? -6.089 3.321 -9.286 1.00 91.19 229 ALA A CA 1
ATOM 1808 C C . ALA A 1 229 ? -6.507 4.432 -10.273 1.00 91.19 229 ALA A C 1
ATOM 1810 O O . ALA A 1 229 ? -7.622 4.942 -10.184 1.00 91.19 229 ALA A O 1
ATOM 1811 N N . GLY A 1 230 ? -5.623 4.855 -11.186 1.00 91.69 230 GLY A N 1
ATOM 1812 C CA . GLY A 1 230 ? -5.900 5.921 -12.155 1.00 91.69 230 GLY A CA 1
ATOM 1813 C C . GLY A 1 230 ? -5.905 7.339 -11.569 1.00 91.69 230 GLY A C 1
ATOM 1814 O O . GLY A 1 230 ? -6.311 8.286 -12.239 1.00 91.69 230 GLY A O 1
ATOM 1815 N N . GLN A 1 231 ? -5.431 7.532 -10.336 1.00 93.81 231 GLN A N 1
ATOM 1816 C CA . GLN A 1 231 ? -5.343 8.834 -9.667 1.00 93.81 231 GLN A CA 1
ATOM 1817 C C . GLN A 1 231 ? -4.063 9.595 -10.068 1.00 93.81 231 GLN A C 1
ATOM 1819 O O . GLN A 1 231 ? -3.241 9.972 -9.227 1.00 93.81 231 GLN A O 1
ATOM 1824 N N . PHE A 1 232 ? -3.882 9.839 -11.372 1.00 93.62 232 PHE A N 1
ATOM 1825 C CA . PHE A 1 232 ? -2.665 10.443 -11.938 1.00 93.62 232 PHE A CA 1
ATOM 1826 C C . PHE A 1 232 ? -2.292 11.823 -11.362 1.00 93.62 232 PHE A C 1
ATOM 1828 O O . PHE A 1 232 ? -1.108 12.030 -11.073 1.00 93.62 232 PHE A O 1
ATOM 1835 N N . PRO A 1 233 ? -3.232 12.767 -11.127 1.00 94.75 233 PRO A N 1
ATOM 1836 C CA . PRO A 1 233 ? -2.876 14.069 -10.558 1.00 94.75 233 PRO A CA 1
ATOM 1837 C C . PRO A 1 233 ? -2.288 13.951 -9.146 1.00 94.75 233 PRO A C 1
ATOM 1839 O O . PRO A 1 233 ? -1.268 14.569 -8.837 1.00 94.75 233 PRO A O 1
ATOM 1842 N N . ALA A 1 234 ? -2.886 13.100 -8.305 1.00 93.31 234 ALA A N 1
ATOM 1843 C CA . ALA A 1 234 ? -2.389 12.834 -6.959 1.00 93.31 234 ALA A CA 1
ATOM 1844 C C . ALA A 1 234 ? -1.023 12.131 -6.999 1.00 93.31 234 ALA A C 1
ATOM 1846 O O . ALA A 1 234 ? -0.107 12.528 -6.275 1.00 93.31 234 ALA A O 1
ATOM 1847 N N . ALA A 1 235 ? -0.852 11.141 -7.884 1.00 95.62 235 ALA A N 1
ATOM 1848 C CA . ALA A 1 235 ? 0.425 10.454 -8.079 1.00 95.62 235 ALA A CA 1
ATOM 1849 C C . ALA A 1 235 ? 1.542 11.416 -8.512 1.00 95.62 235 ALA A C 1
ATOM 1851 O O . ALA A 1 235 ? 2.661 11.332 -8.006 1.00 95.62 235 ALA A O 1
ATOM 1852 N N . THR A 1 236 ? 1.232 12.366 -9.397 1.00 95.62 236 THR A N 1
ATOM 1853 C CA . THR A 1 236 ? 2.184 13.375 -9.883 1.00 95.62 236 THR A CA 1
ATOM 1854 C C . THR A 1 236 ? 2.607 14.320 -8.760 1.00 95.62 236 THR A C 1
ATOM 1856 O O . THR A 1 236 ? 3.800 14.501 -8.527 1.00 95.62 236 THR A O 1
ATOM 1859 N N . ALA A 1 237 ? 1.648 14.849 -7.990 1.00 94.75 237 ALA A N 1
ATOM 1860 C CA . ALA A 1 237 ? 1.942 15.727 -6.856 1.00 94.75 237 ALA A CA 1
ATOM 1861 C C . ALA A 1 237 ? 2.841 15.044 -5.808 1.00 94.75 237 ALA A C 1
ATOM 1863 O O . ALA A 1 237 ? 3.779 15.651 -5.284 1.00 94.75 237 ALA A O 1
ATOM 1864 N N . ARG A 1 238 ? 2.591 13.757 -5.528 1.00 95.06 238 ARG A N 1
ATOM 1865 C CA . ARG A 1 238 ? 3.435 12.956 -4.631 1.00 95.06 238 ARG A CA 1
ATOM 1866 C C . ARG A 1 238 ? 4.792 12.628 -5.256 1.00 95.06 238 ARG A C 1
ATOM 1868 O O . ARG A 1 238 ? 5.801 12.673 -4.560 1.00 95.06 238 ARG A O 1
ATOM 1875 N N . SER A 1 239 ? 4.867 12.386 -6.558 1.00 96.56 239 SER A N 1
ATOM 1876 C CA . SER A 1 239 ? 6.147 12.190 -7.250 1.00 96.56 239 SER A CA 1
ATOM 1877 C C . SER A 1 239 ? 7.042 13.428 -7.164 1.00 96.56 239 SER A C 1
ATOM 1879 O O . SER A 1 239 ? 8.221 13.304 -6.835 1.00 96.56 239 SER A O 1
ATOM 1881 N N . ASP A 1 240 ? 6.486 14.629 -7.332 1.00 95.50 240 ASP A N 1
ATOM 1882 C CA . ASP A 1 240 ? 7.233 15.884 -7.182 1.00 95.50 240 ASP A CA 1
ATOM 1883 C C . ASP A 1 240 ? 7.779 16.082 -5.760 1.00 95.50 240 ASP A C 1
ATOM 1885 O O . ASP A 1 240 ? 8.918 16.523 -5.565 1.00 95.50 240 ASP A O 1
ATOM 1889 N N . GLU A 1 241 ? 6.983 15.757 -4.741 1.00 94.19 241 GLU A N 1
ATOM 1890 C CA . GLU A 1 241 ? 7.417 15.812 -3.344 1.00 94.19 241 GLU A CA 1
ATOM 1891 C C . GLU A 1 241 ? 8.534 14.781 -3.061 1.00 94.19 241 GLU A C 1
ATOM 1893 O O . GLU A 1 241 ? 9.541 15.123 -2.427 1.00 94.19 241 GLU A O 1
ATOM 1898 N N . LEU A 1 242 ? 8.434 13.568 -3.619 1.00 95.38 242 LEU A N 1
ATOM 1899 C CA . LEU A 1 242 ? 9.460 12.528 -3.507 1.00 95.38 242 LEU A CA 1
ATOM 1900 C C . LEU A 1 242 ? 10.762 12.947 -4.207 1.00 95.38 242 LEU A C 1
ATOM 1902 O O . LEU A 1 242 ? 11.851 12.783 -3.651 1.00 95.38 242 LEU A O 1
ATOM 1906 N N . GLU A 1 243 ? 10.673 13.562 -5.387 1.00 95.62 243 GLU A N 1
ATOM 1907 C CA . GLU A 1 243 ? 11.831 14.112 -6.091 1.00 95.62 243 GLU A CA 1
ATOM 1908 C C . GLU A 1 243 ? 12.554 15.183 -5.273 1.00 95.62 243 GLU A C 1
ATOM 1910 O O . GLU A 1 243 ? 13.785 15.159 -5.171 1.00 95.62 243 GLU A O 1
ATOM 1915 N N . ARG A 1 244 ? 11.816 16.131 -4.677 1.00 93.38 244 ARG A N 1
ATOM 1916 C CA . ARG A 1 244 ? 12.407 17.174 -3.818 1.00 93.38 244 ARG A CA 1
AT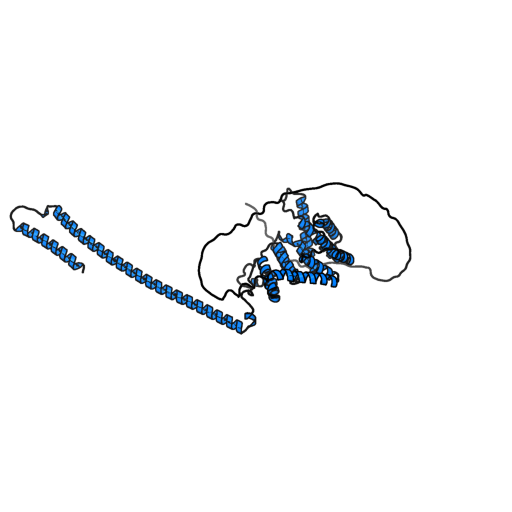OM 1917 C C . ARG A 1 244 ? 13.154 16.549 -2.644 1.00 93.38 244 ARG A C 1
ATOM 1919 O O . ARG A 1 244 ? 14.266 16.980 -2.325 1.00 93.38 244 ARG A O 1
ATOM 1926 N N . LEU A 1 245 ? 12.583 15.509 -2.041 1.00 91.81 245 LEU A N 1
ATOM 1927 C CA . LEU A 1 245 ? 13.194 14.772 -0.941 1.00 91.81 245 LEU A CA 1
ATOM 1928 C C . LEU A 1 245 ? 14.489 14.061 -1.367 1.00 91.81 245 LEU A C 1
ATOM 1930 O O . LEU A 1 245 ? 15.508 14.205 -0.684 1.00 91.81 245 LEU A O 1
ATOM 1934 N N . LEU A 1 246 ? 14.499 13.379 -2.516 1.00 92.19 246 LEU A N 1
ATOM 1935 C CA . LEU A 1 246 ? 15.703 12.731 -3.051 1.00 92.19 246 LEU A CA 1
ATOM 1936 C C . LEU A 1 246 ? 16.786 13.743 -3.452 1.00 92.19 246 LEU A C 1
ATOM 1938 O O . LEU A 1 246 ? 17.968 13.524 -3.179 1.00 92.19 246 LEU A O 1
ATOM 1942 N N . ARG A 1 247 ? 16.415 14.879 -4.058 1.00 91.38 247 ARG A N 1
ATOM 1943 C CA . ARG A 1 247 ? 17.362 15.961 -4.388 1.00 91.38 247 ARG A CA 1
ATOM 1944 C C . ARG A 1 247 ? 18.006 16.537 -3.127 1.00 91.38 247 ARG A C 1
ATOM 1946 O O . ARG A 1 247 ? 19.221 16.739 -3.110 1.00 91.38 247 ARG A O 1
ATOM 1953 N N . ARG A 1 248 ? 17.217 16.743 -2.066 1.00 88.50 248 ARG A N 1
ATOM 1954 C CA . ARG A 1 248 ? 17.714 17.191 -0.758 1.00 88.50 248 ARG A CA 1
ATOM 1955 C C . ARG A 1 248 ? 18.695 16.184 -0.155 1.00 88.50 248 ARG A C 1
ATOM 1957 O O . ARG A 1 248 ? 19.771 16.587 0.275 1.00 88.50 248 ARG A O 1
ATOM 1964 N N . ASP A 1 249 ? 18.382 14.887 -0.185 1.00 88.44 249 ASP A N 1
ATOM 1965 C CA . ASP A 1 249 ? 19.291 13.830 0.294 1.00 88.44 249 ASP A CA 1
ATOM 1966 C C . ASP A 1 249 ? 20.602 13.780 -0.513 1.00 88.44 249 ASP A C 1
ATOM 1968 O O . ASP A 1 249 ? 21.683 13.721 0.076 1.00 88.44 249 ASP A O 1
ATOM 1972 N N . ARG A 1 250 ? 20.552 13.906 -1.850 1.00 87.81 250 ARG A N 1
ATOM 1973 C CA . ARG A 1 250 ? 21.767 14.010 -2.687 1.00 87.81 250 ARG A CA 1
ATOM 1974 C C . ARG A 1 250 ? 22.622 15.217 -2.315 1.00 87.81 250 ARG A C 1
ATOM 1976 O O . ARG A 1 250 ? 23.846 15.103 -2.280 1.00 87.81 250 ARG A O 1
ATOM 1983 N N . TRP A 1 251 ? 21.999 16.364 -2.054 1.00 85.50 251 TRP A N 1
ATOM 1984 C CA . TRP A 1 251 ? 22.715 17.569 -1.648 1.00 85.50 251 TRP A CA 1
ATOM 1985 C C . TRP A 1 251 ? 23.349 17.407 -0.258 1.00 85.50 251 TRP A C 1
ATOM 1987 O O . TRP A 1 251 ? 24.543 17.662 -0.111 1.00 85.50 251 TRP A O 1
ATOM 1997 N N . HIS A 1 252 ? 22.619 16.862 0.723 1.00 84.69 252 HIS A N 1
ATOM 1998 C CA . HIS A 1 252 ? 23.159 16.572 2.058 1.00 84.69 252 HIS A CA 1
ATOM 1999 C C . HIS A 1 252 ? 24.353 15.608 2.019 1.00 84.69 252 HIS A C 1
ATOM 2001 O O . HIS A 1 252 ? 25.324 15.806 2.745 1.00 84.69 252 HIS A O 1
ATOM 2007 N N . ARG A 1 253 ? 24.345 14.605 1.131 1.00 81.19 253 ARG A N 1
ATOM 2008 C CA . ARG A 1 253 ? 25.499 13.704 0.943 1.00 81.19 253 ARG A CA 1
ATOM 2009 C C . ARG A 1 253 ? 26.745 14.404 0.420 1.00 81.19 253 ARG A C 1
ATOM 2011 O O . ARG A 1 253 ? 27.848 13.970 0.736 1.00 81.19 253 ARG A O 1
ATOM 2018 N N . ARG A 1 254 ? 26.585 15.454 -0.391 1.00 84.31 254 ARG A N 1
ATOM 2019 C CA . ARG A 1 254 ? 27.715 16.246 -0.904 1.00 84.31 254 ARG A CA 1
ATOM 2020 C C . ARG A 1 254 ? 28.319 17.145 0.172 1.00 84.31 254 ARG A C 1
ATOM 2022 O O . ARG A 1 254 ? 29.484 17.507 0.058 1.00 84.31 254 ARG A O 1
ATOM 2029 N N . VAL A 1 255 ? 27.549 17.486 1.208 1.00 83.75 255 VAL A N 1
ATOM 2030 C CA . VAL A 1 255 ? 27.953 18.416 2.271 1.00 83.75 255 VAL A CA 1
ATOM 2031 C C . VAL A 1 255 ? 27.732 17.785 3.659 1.00 83.75 255 VAL A C 1
ATOM 2033 O O . VAL A 1 255 ? 26.949 18.292 4.465 1.00 83.75 255 VAL A O 1
ATOM 2036 N N . PRO A 1 256 ? 28.415 16.665 3.974 1.00 73.38 256 PRO A N 1
ATOM 2037 C CA . PRO A 1 256 ? 28.112 15.839 5.150 1.00 73.38 256 PRO A CA 1
ATOM 2038 C C . PRO A 1 256 ? 28.421 16.512 6.496 1.00 73.38 256 PRO A C 1
ATOM 2040 O O . PRO A 1 256 ? 28.038 15.996 7.540 1.00 73.38 256 PRO A O 1
ATOM 2043 N N . PHE A 1 257 ? 29.134 17.639 6.490 1.00 78.06 257 PHE A N 1
ATOM 2044 C CA . PHE A 1 257 ? 29.553 18.365 7.690 1.00 78.06 257 PHE A CA 1
ATOM 2045 C C . PHE A 1 257 ? 28.514 19.380 8.195 1.00 78.06 257 PHE A C 1
ATOM 2047 O O . PHE A 1 257 ? 28.617 19.807 9.340 1.00 78.06 257 PHE A O 1
ATOM 2054 N N . LEU A 1 258 ? 27.519 19.757 7.380 1.00 74.69 258 LEU A N 1
ATOM 2055 C CA . LEU A 1 258 ? 26.479 20.724 7.772 1.00 74.69 258 LEU A CA 1
ATOM 2056 C C . LEU A 1 258 ? 25.202 20.069 8.313 1.00 74.69 258 LEU A C 1
ATOM 2058 O O . LEU A 1 258 ? 24.430 20.732 9.001 1.00 74.69 258 LEU A O 1
ATOM 2062 N N . PHE A 1 259 ? 24.973 18.784 8.024 1.00 69.38 259 PHE A N 1
ATOM 2063 C CA . PHE A 1 259 ? 23.734 18.097 8.388 1.00 69.38 259 PHE A CA 1
ATOM 2064 C C . PHE A 1 259 ? 24.035 16.729 9.010 1.00 69.38 259 PHE A C 1
ATOM 2066 O O . PHE A 1 259 ? 24.652 15.886 8.352 1.00 69.38 259 PHE A O 1
ATOM 2073 N N . PRO A 1 260 ? 23.607 16.468 10.261 1.00 58.44 260 PRO A N 1
ATOM 2074 C CA . PRO A 1 260 ? 23.744 15.148 10.860 1.00 58.44 260 PRO A CA 1
ATOM 2075 C C . PRO A 1 260 ? 23.013 14.087 10.018 1.00 58.44 260 PRO A C 1
ATOM 2077 O O . PRO A 1 260 ? 21.947 14.324 9.451 1.00 58.44 260 PRO A O 1
ATOM 2080 N N . ARG A 1 261 ? 23.650 12.915 9.914 1.00 56.81 261 ARG A N 1
ATOM 2081 C CA . ARG A 1 261 ? 23.385 11.819 8.969 1.00 56.81 261 ARG A CA 1
ATOM 2082 C C . ARG A 1 261 ? 22.002 11.166 9.127 1.00 56.81 261 ARG A C 1
ATOM 2084 O O . ARG A 1 261 ? 21.909 10.031 9.580 1.00 56.81 261 ARG A O 1
ATOM 2091 N N . VAL A 1 262 ? 20.935 11.811 8.670 1.00 64.06 262 VAL A N 1
ATOM 2092 C CA . VAL A 1 262 ? 19.706 11.094 8.289 1.00 64.06 262 VAL A CA 1
ATOM 2093 C C . VAL A 1 262 ? 19.812 10.784 6.800 1.00 64.06 262 VAL A C 1
ATOM 2095 O O . VAL A 1 262 ? 19.196 11.435 5.962 1.00 64.06 262 VAL A O 1
ATOM 2098 N N . SER A 1 263 ? 20.699 9.849 6.453 1.00 73.38 263 SER A N 1
ATOM 2099 C CA . SER A 1 263 ? 20.836 9.394 5.071 1.00 73.38 263 SER A CA 1
ATOM 2100 C C . SER A 1 263 ? 19.733 8.398 4.759 1.00 73.38 263 SER A C 1
ATOM 2102 O O . SER A 1 263 ? 19.606 7.378 5.440 1.00 73.38 263 SER A O 1
ATOM 2104 N N . ILE A 1 264 ? 18.986 8.657 3.694 1.00 86.75 264 ILE A N 1
ATOM 2105 C CA . ILE A 1 264 ? 17.979 7.726 3.193 1.00 86.75 264 ILE A CA 1
ATOM 2106 C C . ILE A 1 264 ? 18.653 6.395 2.831 1.00 86.75 264 ILE A C 1
ATOM 2108 O O . ILE A 1 264 ? 19.728 6.386 2.212 1.00 86.75 264 ILE A O 1
ATOM 2112 N N . SER A 1 265 ? 18.032 5.270 3.199 1.00 91.12 265 SER A N 1
ATOM 2113 C CA . SER A 1 265 ? 18.564 3.933 2.908 1.00 91.12 265 SER A CA 1
ATOM 2114 C C . SER A 1 265 ? 18.693 3.701 1.398 1.00 91.12 265 SER A C 1
ATOM 2116 O O . SER A 1 265 ? 17.960 4.273 0.592 1.00 91.12 265 SER A O 1
ATOM 2118 N N . GLU A 1 266 ? 19.659 2.885 0.975 1.00 91.69 266 GLU A N 1
ATOM 2119 C CA . GLU A 1 266 ? 19.815 2.578 -0.453 1.00 91.69 266 GLU A CA 1
ATOM 2120 C C . GLU A 1 266 ? 18.611 1.823 -1.019 1.00 91.69 266 GLU A C 1
ATOM 2122 O O . GLU A 1 266 ? 18.150 2.175 -2.101 1.00 91.69 266 GLU A O 1
ATOM 2127 N N . ARG A 1 267 ? 18.040 0.888 -0.247 1.00 94.06 267 ARG A N 1
ATOM 2128 C CA . ARG A 1 267 ? 16.805 0.185 -0.615 1.00 94.06 267 ARG A CA 1
ATOM 2129 C C . ARG A 1 267 ? 15.667 1.154 -0.921 1.00 94.06 267 ARG A C 1
ATOM 2131 O O . ARG A 1 267 ? 14.982 0.994 -1.924 1.00 94.06 267 ARG A O 1
ATOM 2138 N N . PHE A 1 268 ? 15.486 2.176 -0.081 1.00 94.62 268 PHE A N 1
ATOM 2139 C CA . PHE A 1 268 ? 14.469 3.191 -0.327 1.00 94.62 268 PHE A CA 1
ATOM 2140 C C . PHE A 1 268 ? 14.768 3.985 -1.598 1.00 94.62 268 PHE A C 1
ATOM 2142 O O . PHE A 1 268 ? 13.863 4.191 -2.393 1.00 94.62 268 PHE A O 1
ATOM 2149 N N . ARG A 1 269 ? 16.021 4.416 -1.821 1.00 95.06 269 ARG A N 1
ATOM 2150 C CA . ARG A 1 269 ? 16.380 5.165 -3.041 1.00 95.06 269 ARG A CA 1
ATOM 2151 C C . ARG A 1 269 ? 16.107 4.355 -4.305 1.00 95.06 269 ARG A C 1
ATOM 2153 O O . ARG A 1 269 ? 15.590 4.912 -5.263 1.00 95.06 269 ARG A O 1
ATOM 2160 N N . TRP A 1 270 ? 16.423 3.062 -4.287 1.00 97.00 270 TRP A N 1
ATOM 2161 C CA . TRP A 1 270 ? 16.115 2.146 -5.383 1.00 97.00 270 TRP A CA 1
ATOM 2162 C C . TRP A 1 270 ? 14.603 2.037 -5.624 1.00 97.00 270 TRP A C 1
ATOM 2164 O O . TRP A 1 270 ? 14.158 2.254 -6.749 1.00 97.00 270 TRP A O 1
ATOM 2174 N N . ASN A 1 271 ? 13.803 1.804 -4.575 1.00 96.69 271 ASN A N 1
ATOM 2175 C CA . ASN A 1 271 ? 12.344 1.721 -4.720 1.00 96.69 271 ASN A CA 1
ATOM 2176 C C . ASN A 1 271 ? 11.736 3.057 -5.190 1.00 96.69 271 ASN A C 1
ATOM 2178 O O . ASN A 1 271 ? 10.883 3.095 -6.069 1.00 96.69 271 ASN A O 1
ATOM 2182 N N . ALA A 1 272 ? 12.225 4.178 -4.657 1.00 97.44 272 ALA A N 1
ATOM 2183 C CA . ALA A 1 272 ? 11.800 5.515 -5.051 1.00 97.44 272 ALA A CA 1
ATOM 2184 C C . ALA A 1 272 ? 12.142 5.827 -6.515 1.00 97.44 272 ALA A C 1
ATOM 2186 O O . ALA A 1 272 ? 11.307 6.378 -7.223 1.00 97.44 272 ALA A O 1
ATOM 2187 N N . ALA A 1 273 ? 13.336 5.455 -6.988 1.00 97.94 273 ALA A N 1
ATOM 2188 C CA . ALA A 1 273 ? 13.717 5.618 -8.388 1.00 97.94 273 ALA A CA 1
ATOM 2189 C C . ALA A 1 273 ? 12.819 4.782 -9.316 1.00 97.94 273 ALA A C 1
ATOM 2191 O O . ALA A 1 273 ? 12.347 5.300 -10.324 1.00 97.94 273 ALA A O 1
ATOM 2192 N N . ASN A 1 274 ? 12.500 3.539 -8.944 1.00 98.31 274 ASN A N 1
ATOM 2193 C CA . ASN A 1 274 ? 11.547 2.716 -9.691 1.00 98.31 274 ASN A CA 1
ATOM 2194 C C . ASN A 1 274 ? 10.140 3.336 -9.728 1.00 98.31 274 ASN A C 1
ATOM 2196 O O . ASN A 1 274 ? 9.570 3.489 -10.806 1.00 98.31 274 ASN A O 1
ATOM 2200 N N . ALA A 1 275 ? 9.600 3.769 -8.584 1.00 98.06 275 ALA A N 1
ATOM 2201 C CA . ALA A 1 275 ? 8.287 4.414 -8.527 1.00 98.06 275 ALA A CA 1
ATOM 2202 C C . ALA A 1 275 ? 8.226 5.707 -9.360 1.00 98.06 275 ALA A C 1
ATOM 2204 O O . ALA A 1 275 ? 7.252 5.938 -10.076 1.00 98.06 275 ALA A O 1
ATOM 2205 N N . LEU A 1 276 ? 9.282 6.527 -9.323 1.00 98.44 276 LEU A N 1
ATOM 2206 C CA . LEU A 1 276 ? 9.386 7.734 -10.146 1.00 98.44 276 LEU A CA 1
ATOM 2207 C C . LEU A 1 276 ? 9.506 7.403 -11.637 1.00 98.44 276 LEU A C 1
ATOM 2209 O O . LEU A 1 276 ? 8.877 8.074 -12.449 1.00 98.44 276 LEU A O 1
ATOM 2213 N N . ALA A 1 277 ? 10.258 6.367 -12.015 1.00 98.44 277 ALA A N 1
ATOM 2214 C CA . ALA A 1 277 ? 10.336 5.921 -13.405 1.00 98.44 277 ALA A CA 1
ATOM 2215 C C . ALA A 1 277 ? 8.959 5.484 -13.933 1.00 98.44 277 ALA A C 1
ATOM 2217 O O . ALA A 1 277 ? 8.566 5.897 -15.024 1.00 98.44 277 ALA A O 1
ATOM 2218 N N . VAL A 1 278 ? 8.199 4.720 -13.139 1.00 98.19 278 VAL A N 1
ATOM 2219 C CA . VAL A 1 278 ? 6.821 4.316 -13.467 1.00 98.19 278 VAL A CA 1
ATOM 2220 C C . VAL A 1 278 ? 5.899 5.534 -13.579 1.00 98.19 278 VAL A C 1
ATOM 2222 O O . VAL A 1 278 ? 5.150 5.634 -14.551 1.00 98.19 278 VAL A O 1
ATOM 2225 N N . SER A 1 279 ? 5.977 6.481 -12.637 1.00 98.12 279 SER A N 1
ATOM 2226 C CA . SER A 1 279 ? 5.157 7.699 -12.670 1.00 98.12 279 SER A CA 1
ATOM 2227 C C . SER A 1 279 ? 5.454 8.569 -13.887 1.00 98.12 279 SER A C 1
ATOM 2229 O O . SER A 1 279 ? 4.526 9.025 -14.546 1.00 98.12 279 SER A O 1
ATOM 2231 N N . HIS A 1 280 ? 6.726 8.791 -14.217 1.00 97.94 280 HIS A N 1
ATOM 2232 C CA . HIS A 1 280 ? 7.101 9.610 -15.374 1.00 97.94 280 HIS A CA 1
ATOM 2233 C C . HIS A 1 280 ? 6.794 8.923 -16.700 1.00 97.94 280 HIS A C 1
ATOM 2235 O O . HIS A 1 280 ? 6.435 9.607 -17.653 1.00 97.94 280 HIS A O 1
ATOM 2241 N N . ALA A 1 281 ? 6.844 7.588 -16.754 1.00 97.50 281 ALA A N 1
ATOM 2242 C CA . ALA A 1 281 ? 6.330 6.839 -17.897 1.00 97.50 281 ALA A CA 1
ATOM 2243 C C . ALA A 1 281 ? 4.820 7.052 -18.080 1.00 97.50 281 ALA A C 1
ATOM 2245 O O . ALA A 1 281 ? 4.378 7.286 -19.199 1.00 97.50 281 ALA A O 1
ATOM 2246 N N . ALA A 1 282 ? 4.040 7.024 -16.993 1.00 96.38 282 ALA A N 1
ATOM 2247 C CA . ALA A 1 282 ? 2.597 7.267 -17.043 1.00 96.38 282 ALA A CA 1
ATOM 2248 C C . ALA A 1 282 ? 2.242 8.709 -17.451 1.00 96.38 282 ALA A C 1
ATOM 2250 O O . ALA A 1 282 ? 1.229 8.924 -18.110 1.00 96.38 282 ALA A O 1
ATOM 2251 N N . CYS A 1 283 ? 3.075 9.689 -17.088 1.00 94.62 283 CYS A N 1
ATOM 2252 C CA . CYS A 1 283 ? 2.871 11.099 -17.434 1.00 94.62 283 CYS A CA 1
ATOM 2253 C C . CYS A 1 283 ? 3.519 11.526 -18.767 1.00 94.62 283 CYS A C 1
ATOM 2255 O O . CYS A 1 283 ? 3.357 12.676 -19.166 1.00 94.62 283 CYS A O 1
ATOM 2257 N N . GLY A 1 284 ? 4.264 10.643 -19.444 1.00 94.56 284 GLY A N 1
ATOM 2258 C CA . GLY A 1 284 ? 4.935 10.944 -20.716 1.00 94.56 284 GLY A CA 1
ATOM 2259 C C . GLY A 1 284 ? 6.212 11.796 -20.617 1.00 94.56 284 GLY A C 1
ATOM 2260 O O . GLY A 1 284 ? 6.653 12.345 -21.623 1.00 94.56 284 GLY A O 1
ATOM 2261 N N . ASP A 1 285 ? 6.835 11.921 -19.438 1.00 96.44 285 ASP A N 1
ATOM 2262 C CA . ASP A 1 285 ? 8.135 12.601 -19.284 1.00 96.44 285 ASP A CA 1
ATOM 2263 C C . ASP A 1 285 ? 9.283 11.607 -19.525 1.00 96.44 285 ASP A C 1
ATOM 2265 O O . ASP A 1 285 ? 9.880 11.051 -18.596 1.00 96.44 285 ASP A O 1
ATOM 2269 N N . ASP A 1 286 ? 9.595 11.379 -20.804 1.00 96.56 286 ASP A N 1
ATOM 2270 C CA . ASP A 1 286 ? 10.627 10.432 -21.249 1.00 96.56 286 ASP A CA 1
ATOM 2271 C C . ASP A 1 286 ? 11.992 10.688 -20.597 1.00 96.56 286 ASP A C 1
ATOM 2273 O O . ASP A 1 286 ? 12.694 9.758 -20.191 1.00 96.56 286 ASP A O 1
ATOM 2277 N N . ARG A 1 287 ? 12.368 11.962 -20.446 1.00 97.56 287 ARG A N 1
ATOM 2278 C CA . ARG A 1 287 ? 13.680 12.344 -19.918 1.00 97.56 287 ARG A CA 1
ATOM 2279 C C . ARG A 1 287 ? 13.809 11.978 -18.445 1.00 97.56 287 ARG A C 1
ATOM 2281 O O . ARG A 1 287 ? 14.840 11.428 -18.035 1.00 97.56 287 ARG A O 1
ATOM 2288 N N . LYS A 1 288 ? 12.809 12.313 -17.625 1.00 97.44 288 LYS A N 1
ATOM 2289 C CA . LYS A 1 288 ? 12.834 11.958 -16.201 1.00 97.44 288 LYS A CA 1
ATOM 2290 C C . LYS A 1 288 ? 12.663 10.461 -16.004 1.00 97.44 288 LYS A C 1
ATOM 2292 O O . LYS A 1 288 ? 13.395 9.899 -15.189 1.00 97.44 288 LYS A O 1
ATOM 2297 N N . ARG A 1 289 ? 11.787 9.817 -16.783 1.00 97.62 289 ARG A N 1
ATOM 2298 C CA . ARG A 1 289 ? 11.646 8.357 -16.809 1.00 97.62 289 ARG A CA 1
ATOM 2299 C C . ARG A 1 289 ? 13.006 7.693 -16.983 1.00 97.62 289 ARG A C 1
ATOM 2301 O O . ARG A 1 289 ? 13.408 6.923 -16.118 1.00 97.62 289 ARG A O 1
ATOM 2308 N N . ASP A 1 290 ? 13.732 8.028 -18.049 1.00 98.00 290 ASP A N 1
ATOM 2309 C CA . ASP A 1 290 ? 15.020 7.395 -18.353 1.00 98.00 290 ASP A CA 1
ATOM 2310 C C . ASP A 1 290 ? 16.072 7.708 -17.289 1.00 98.00 290 ASP A C 1
ATOM 2312 O O . ASP A 1 290 ? 16.878 6.851 -16.930 1.00 98.00 290 ASP A O 1
ATOM 2316 N N . THR A 1 291 ? 16.050 8.920 -16.729 1.00 97.88 291 THR A N 1
ATOM 2317 C CA . THR A 1 291 ? 16.950 9.299 -15.631 1.00 97.88 291 THR A CA 1
ATOM 2318 C C . THR A 1 291 ? 16.758 8.387 -14.418 1.00 97.88 291 THR A C 1
ATOM 2320 O O . THR A 1 291 ? 17.733 7.836 -13.904 1.00 97.88 291 THR A O 1
ATOM 2323 N N . PHE A 1 292 ? 15.514 8.204 -13.968 1.00 98.19 292 PHE A N 1
ATOM 2324 C CA . PHE A 1 292 ? 15.220 7.392 -12.788 1.00 98.19 292 PHE A CA 1
ATOM 2325 C C . PHE A 1 292 ? 15.292 5.886 -13.065 1.00 98.19 292 PHE A C 1
ATOM 2327 O O . PHE A 1 292 ? 15.760 5.146 -12.203 1.00 98.19 292 PHE A O 1
ATOM 2334 N N . ALA A 1 293 ? 14.935 5.432 -14.270 1.00 97.75 293 ALA A N 1
ATOM 2335 C CA . ALA A 1 293 ? 15.098 4.038 -14.681 1.00 97.75 293 ALA A CA 1
ATOM 2336 C C . ALA A 1 293 ? 16.579 3.626 -14.669 1.00 97.75 293 ALA A C 1
ATOM 2338 O O . ALA A 1 293 ? 16.937 2.609 -14.077 1.00 97.75 293 ALA A O 1
ATOM 2339 N N . ASN A 1 294 ? 17.463 4.459 -15.229 1.00 97.88 294 ASN A N 1
ATOM 2340 C CA . ASN A 1 294 ? 18.907 4.216 -15.200 1.00 97.88 294 ASN A CA 1
ATOM 2341 C C . ASN A 1 294 ? 19.472 4.246 -13.767 1.00 97.88 294 ASN A C 1
ATOM 2343 O O . ASN A 1 294 ? 20.342 3.444 -13.427 1.00 97.88 294 ASN A O 1
ATOM 2347 N N . GLU A 1 295 ? 18.977 5.144 -12.907 1.00 96.75 295 GLU A N 1
ATOM 2348 C CA . GLU A 1 295 ? 19.362 5.196 -11.489 1.00 96.75 295 GLU A CA 1
ATOM 2349 C C . GLU A 1 295 ? 18.943 3.930 -10.729 1.00 96.75 295 GLU A C 1
ATOM 2351 O O . GLU A 1 295 ? 19.743 3.381 -9.967 1.00 96.75 295 GLU A O 1
ATOM 2356 N N . ALA A 1 296 ? 17.723 3.434 -10.959 1.00 97.38 296 ALA A N 1
ATOM 2357 C CA . ALA A 1 296 ? 17.232 2.202 -10.353 1.00 97.38 296 ALA A CA 1
ATOM 2358 C C . ALA A 1 296 ? 18.027 0.978 -10.832 1.00 97.38 296 ALA A C 1
ATOM 2360 O O . ALA A 1 296 ? 18.523 0.203 -10.010 1.00 97.38 296 ALA A O 1
ATOM 2361 N N . GLN A 1 297 ? 18.235 0.843 -12.146 1.00 96.75 297 GLN A N 1
ATOM 2362 C CA . GLN A 1 297 ? 19.004 -0.256 -12.738 1.00 96.75 297 GLN A CA 1
ATOM 2363 C C . GLN A 1 297 ? 20.472 -0.252 -12.291 1.00 96.75 297 GLN A C 1
ATOM 2365 O O . GLN A 1 297 ? 21.055 -1.317 -12.077 1.00 96.75 297 GLN A O 1
ATOM 2370 N N . GLY A 1 298 ? 21.057 0.932 -12.086 1.00 96.25 298 GLY A N 1
ATOM 2371 C CA . GLY A 1 298 ? 22.422 1.101 -11.589 1.00 96.25 298 GLY A CA 1
ATOM 2372 C C . GLY A 1 298 ? 22.625 0.756 -10.106 1.00 96.25 298 GLY A C 1
ATOM 2373 O O . GLY A 1 298 ? 23.772 0.638 -9.671 1.00 96.25 298 GLY A O 1
ATOM 2374 N N . SER A 1 299 ? 21.558 0.587 -9.318 1.00 96.44 299 SER A N 1
ATOM 2375 C CA . SER A 1 299 ? 21.661 0.222 -7.897 1.00 96.44 299 SER A CA 1
ATOM 2376 C C . SER A 1 299 ? 22.099 -1.234 -7.703 1.00 96.44 299 SER A C 1
ATOM 2378 O O . SER A 1 299 ? 21.741 -2.111 -8.482 1.00 96.44 299 SER A O 1
ATOM 2380 N N . GLY A 1 300 ? 22.797 -1.540 -6.602 1.00 96.25 300 GLY A N 1
ATOM 2381 C CA . GLY A 1 300 ? 23.068 -2.932 -6.219 1.00 96.25 300 GLY A CA 1
ATOM 2382 C C . GLY A 1 300 ? 21.791 -3.751 -5.968 1.00 96.25 300 GLY A C 1
ATOM 2383 O O . GLY A 1 300 ? 21.792 -4.967 -6.156 1.00 96.25 300 GLY A O 1
ATOM 2384 N N . TYR A 1 301 ? 20.686 -3.086 -5.611 1.00 96.12 301 TYR A N 1
ATOM 2385 C CA . TYR A 1 301 ? 19.397 -3.726 -5.342 1.00 96.12 301 TYR A CA 1
ATOM 2386 C C . TYR A 1 301 ? 18.728 -4.297 -6.596 1.00 96.12 301 TYR A C 1
ATOM 2388 O O . TYR A 1 301 ? 18.049 -5.313 -6.481 1.00 96.12 301 TYR A O 1
ATOM 2396 N N . SER A 1 302 ? 18.986 -3.749 -7.789 1.00 96.00 302 SER A N 1
ATOM 2397 C CA . SER A 1 302 ? 18.452 -4.312 -9.040 1.00 96.00 302 SER A CA 1
ATOM 2398 C C . SER A 1 302 ? 18.949 -5.744 -9.281 1.00 96.00 302 SER A C 1
ATOM 2400 O O . SER A 1 302 ? 18.225 -6.581 -9.813 1.00 96.00 302 SER A O 1
ATOM 2402 N N . ARG A 1 303 ? 20.170 -6.053 -8.822 1.00 95.06 303 ARG A N 1
ATOM 2403 C CA . ARG A 1 303 ? 20.784 -7.386 -8.916 1.00 95.06 303 ARG A CA 1
ATOM 2404 C C . ARG A 1 303 ? 20.343 -8.324 -7.798 1.00 95.06 303 ARG A C 1
ATOM 2406 O O . ARG A 1 303 ? 20.279 -9.528 -8.018 1.00 95.06 303 ARG A O 1
ATOM 2413 N N . LEU A 1 304 ? 20.073 -7.784 -6.608 1.00 94.62 304 LEU A N 1
ATOM 2414 C CA . LEU A 1 304 ? 19.588 -8.560 -5.460 1.00 94.62 304 LEU A CA 1
ATOM 2415 C C . LEU A 1 304 ? 18.111 -8.947 -5.614 1.00 94.62 304 LEU A C 1
ATOM 2417 O O . LEU A 1 304 ? 17.715 -10.024 -5.179 1.00 94.62 304 LEU A O 1
ATOM 2421 N N . PHE A 1 305 ? 17.316 -8.089 -6.257 1.00 93.38 305 PHE A N 1
ATOM 2422 C CA . PHE A 1 305 ? 15.877 -8.265 -6.446 1.00 93.38 305 PHE A CA 1
ATOM 2423 C C . PHE A 1 305 ? 15.497 -8.213 -7.939 1.00 93.38 305 PHE A C 1
ATOM 2425 O O . PHE A 1 305 ? 14.689 -7.376 -8.346 1.00 93.38 305 PHE A O 1
ATOM 2432 N N . PRO A 1 306 ? 16.042 -9.115 -8.781 1.00 93.25 306 PRO A N 1
ATOM 2433 C CA . PRO A 1 306 ? 15.884 -9.038 -10.236 1.00 93.25 306 PRO A CA 1
ATOM 2434 C C . PRO A 1 306 ? 14.425 -9.173 -10.680 1.00 93.25 306 PRO A C 1
ATOM 2436 O O . PRO A 1 306 ? 13.999 -8.507 -11.616 1.00 93.25 306 PRO A O 1
ATOM 2439 N N . ASN A 1 307 ? 13.632 -9.984 -9.974 1.00 93.06 307 ASN A N 1
ATOM 2440 C CA . ASN A 1 307 ? 12.213 -10.160 -10.280 1.00 93.06 307 ASN A CA 1
ATOM 2441 C C . ASN A 1 307 ? 11.389 -8.911 -9.942 1.00 93.06 307 ASN A C 1
ATOM 2443 O O . ASN A 1 307 ? 10.442 -8.603 -10.653 1.00 93.06 307 ASN A O 1
ATOM 2447 N N . GLU A 1 308 ? 11.740 -8.185 -8.877 1.00 93.62 308 GLU A N 1
ATOM 2448 C CA . GLU A 1 308 ? 11.065 -6.927 -8.523 1.00 93.62 308 GLU A CA 1
ATOM 2449 C C . GLU A 1 308 ? 11.451 -5.819 -9.497 1.00 93.62 308 GLU A C 1
ATOM 2451 O O . GLU A 1 308 ? 10.579 -5.100 -9.975 1.00 93.62 308 GLU A O 1
ATOM 2456 N N . GLN A 1 309 ? 12.731 -5.739 -9.876 1.00 96.38 309 GLN A N 1
ATOM 2457 C CA . GLN A 1 309 ? 13.163 -4.827 -10.931 1.00 96.38 309 GLN A CA 1
ATOM 2458 C C . GLN A 1 309 ? 12.428 -5.108 -12.249 1.00 96.38 309 GLN A C 1
ATOM 2460 O O . GLN A 1 309 ? 11.947 -4.181 -12.888 1.00 96.38 309 GLN A O 1
ATOM 2465 N N . MET A 1 310 ? 12.279 -6.382 -12.624 1.00 95.88 310 MET A N 1
ATOM 2466 C CA . MET A 1 310 ? 11.574 -6.772 -13.845 1.00 95.88 310 MET A CA 1
ATOM 2467 C C . MET A 1 310 ? 10.080 -6.426 -13.808 1.00 95.88 310 MET A C 1
ATOM 2469 O O . MET A 1 310 ? 9.525 -6.086 -14.849 1.00 95.88 310 MET A O 1
ATOM 2473 N N . LEU A 1 311 ? 9.434 -6.456 -12.634 1.00 95.75 311 LEU A N 1
ATOM 2474 C CA . LEU A 1 311 ? 8.059 -5.962 -12.481 1.00 95.75 311 LEU A CA 1
ATOM 2475 C C . LEU A 1 311 ? 7.965 -4.460 -12.732 1.00 95.75 311 LEU A C 1
ATOM 2477 O O . LEU A 1 311 ? 7.078 -4.029 -13.466 1.00 95.75 311 LEU A O 1
ATOM 2481 N N . PHE A 1 312 ? 8.885 -3.673 -12.171 1.00 97.25 312 PHE A N 1
ATOM 2482 C CA . PHE A 1 312 ? 8.928 -2.235 -12.431 1.00 97.25 312 PHE A CA 1
ATOM 2483 C C . PHE A 1 312 ? 9.185 -1.933 -13.906 1.00 97.25 312 PHE A C 1
ATOM 2485 O O . PHE A 1 312 ? 8.480 -1.117 -14.494 1.00 97.25 312 PHE A O 1
ATOM 2492 N N . ASP A 1 313 ? 10.136 -2.630 -14.528 1.00 97.69 313 ASP A N 1
ATOM 2493 C CA . ASP A 1 313 ? 10.449 -2.464 -15.948 1.00 97.69 313 ASP A CA 1
ATOM 2494 C C . ASP A 1 313 ? 9.251 -2.850 -16.842 1.00 97.69 313 ASP A C 1
ATOM 2496 O O . ASP A 1 313 ? 8.984 -2.178 -17.843 1.00 97.69 313 ASP A O 1
ATOM 2500 N N . ALA A 1 314 ? 8.498 -3.893 -16.470 1.00 97.56 314 ALA A N 1
ATOM 2501 C CA . ALA A 1 314 ? 7.273 -4.293 -17.159 1.00 97.56 314 ALA A CA 1
ATOM 2502 C C . ALA A 1 314 ? 6.159 -3.246 -17.004 1.00 97.56 314 ALA A C 1
ATOM 2504 O O . ALA A 1 314 ? 5.484 -2.925 -17.980 1.00 97.56 314 ALA A O 1
ATOM 2505 N N . GLU A 1 315 ? 5.986 -2.675 -15.809 1.00 97.50 315 GLU A N 1
ATOM 2506 C CA . GLU A 1 315 ? 5.000 -1.619 -15.553 1.00 97.50 315 GLU A CA 1
ATOM 2507 C C . GLU A 1 315 ? 5.354 -0.317 -16.297 1.00 97.50 315 GLU A C 1
ATOM 2509 O O . GLU A 1 315 ? 4.475 0.324 -16.875 1.00 97.50 315 GLU A O 1
ATOM 2514 N N . VAL A 1 316 ? 6.645 0.032 -16.387 1.00 98.00 316 VAL A N 1
ATOM 2515 C CA . VAL A 1 316 ? 7.134 1.112 -17.261 1.00 98.00 316 VAL A CA 1
ATOM 2516 C C . VAL A 1 316 ? 6.796 0.814 -18.722 1.00 98.00 316 VAL A C 1
ATOM 2518 O O . VAL A 1 316 ? 6.204 1.659 -19.387 1.00 98.00 316 VAL A O 1
ATOM 2521 N N . ALA A 1 317 ? 7.131 -0.377 -19.231 1.00 97.94 317 ALA A N 1
ATOM 2522 C CA . ALA A 1 317 ? 6.838 -0.760 -20.614 1.00 97.94 317 ALA A CA 1
ATOM 2523 C C . ALA A 1 317 ? 5.333 -0.696 -20.923 1.00 97.94 317 ALA A C 1
ATOM 2525 O O . ALA A 1 317 ? 4.946 -0.214 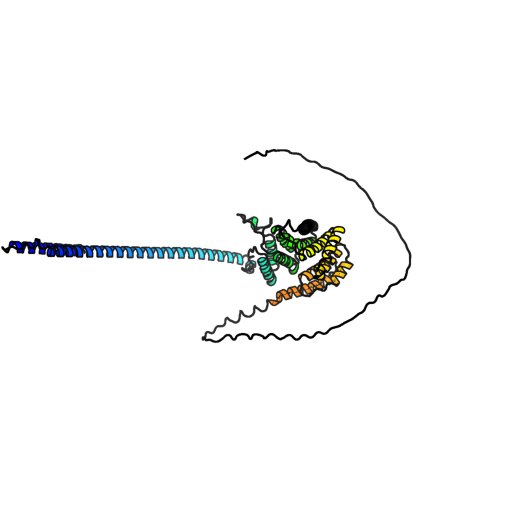-21.986 1.00 97.94 317 ALA A O 1
ATOM 2526 N N . LEU A 1 318 ? 4.489 -1.111 -19.975 1.00 96.69 318 LEU A N 1
ATOM 2527 C CA . LEU A 1 318 ? 3.035 -1.038 -20.082 1.00 96.69 318 LEU A CA 1
ATOM 2528 C C . LEU A 1 318 ? 2.547 0.410 -20.211 1.00 96.69 318 LEU A C 1
ATOM 2530 O O . LEU A 1 318 ? 1.766 0.704 -21.113 1.00 96.69 318 LEU A O 1
ATOM 2534 N N . ASN A 1 319 ? 3.038 1.326 -19.369 1.00 96.19 319 ASN A N 1
ATOM 2535 C CA . ASN A 1 319 ? 2.669 2.746 -19.445 1.00 96.19 319 ASN A CA 1
ATOM 2536 C C . ASN A 1 319 ? 3.172 3.431 -20.733 1.00 96.19 319 ASN A C 1
ATOM 2538 O O . ASN A 1 319 ? 2.594 4.424 -21.157 1.00 96.19 319 ASN A O 1
ATOM 2542 N N . LEU A 1 320 ? 4.199 2.880 -21.390 1.00 96.31 320 LEU A N 1
ATOM 2543 C CA . LEU A 1 320 ? 4.682 3.324 -22.706 1.00 96.31 320 LEU A CA 1
ATOM 2544 C C . LEU A 1 320 ? 3.984 2.636 -23.890 1.00 96.31 320 LEU A C 1
ATOM 2546 O O . LEU A 1 320 ? 4.471 2.730 -25.017 1.00 96.31 320 LEU A O 1
ATOM 2550 N N . ALA A 1 321 ? 2.903 1.890 -23.647 1.00 96.94 321 ALA A N 1
ATOM 2551 C CA . ALA A 1 321 ? 2.211 1.077 -24.648 1.00 96.94 321 ALA A CA 1
ATOM 2552 C C . ALA A 1 321 ? 3.108 0.036 -25.361 1.00 96.94 321 ALA A C 1
ATOM 2554 O O . ALA A 1 321 ? 2.801 -0.434 -26.455 1.00 96.94 321 ALA A O 1
ATOM 2555 N N . GLN A 1 322 ? 4.216 -0.378 -24.736 1.00 97.56 322 GLN A N 1
ATOM 2556 C CA . GLN A 1 322 ? 5.104 -1.440 -25.222 1.00 97.56 322 GLN A CA 1
ATOM 2557 C C . GLN A 1 322 ? 4.593 -2.808 -24.744 1.00 97.56 322 GLN A C 1
ATOM 2559 O O . GLN A 1 322 ? 5.277 -3.519 -24.002 1.00 97.56 322 GLN A O 1
ATOM 2564 N N . PHE A 1 323 ? 3.368 -3.166 -25.140 1.00 97.44 323 PHE A N 1
ATOM 2565 C CA . PHE A 1 323 ? 2.634 -4.308 -24.581 1.00 97.44 323 PHE A CA 1
ATOM 2566 C C . PHE A 1 323 ? 3.357 -5.648 -24.760 1.00 97.44 323 PHE A C 1
ATOM 2568 O O . PHE A 1 323 ? 3.493 -6.392 -23.791 1.00 97.44 323 PHE A O 1
ATOM 2575 N N . ASP A 1 324 ? 3.916 -5.922 -25.943 1.00 97.62 324 ASP A N 1
ATOM 2576 C CA . ASP A 1 324 ? 4.659 -7.167 -26.208 1.00 97.62 324 ASP A CA 1
ATOM 2577 C C . ASP A 1 324 ? 5.889 -7.311 -25.307 1.00 97.62 324 ASP A C 1
ATOM 2579 O O . ASP A 1 324 ? 6.208 -8.392 -24.812 1.00 97.62 324 ASP A O 1
ATOM 2583 N N . LYS A 1 325 ? 6.579 -6.194 -25.059 1.00 97.81 325 LYS A N 1
ATOM 2584 C CA . LYS A 1 325 ? 7.753 -6.155 -24.187 1.00 97.81 325 LYS A CA 1
ATOM 2585 C C . LYS A 1 325 ? 7.356 -6.366 -22.730 1.00 97.81 325 LYS A C 1
ATOM 2587 O O . LYS A 1 325 ? 8.018 -7.143 -22.046 1.00 97.81 325 LYS A O 1
ATOM 2592 N N . ALA A 1 326 ? 6.289 -5.710 -22.271 1.00 97.44 326 ALA A N 1
ATOM 2593 C CA . ALA A 1 326 ? 5.752 -5.906 -20.927 1.00 97.44 326 ALA A CA 1
ATOM 2594 C C . ALA A 1 326 ? 5.337 -7.371 -20.712 1.00 97.44 326 ALA A C 1
ATOM 2596 O O . ALA A 1 326 ? 5.743 -7.985 -19.729 1.00 97.44 326 ALA A O 1
ATOM 2597 N N . LEU A 1 327 ? 4.624 -7.965 -21.675 1.00 96.88 327 LEU A N 1
ATOM 2598 C CA . LEU A 1 327 ? 4.210 -9.366 -21.630 1.00 96.88 327 LEU A CA 1
ATOM 2599 C C . LEU A 1 327 ? 5.415 -10.316 -21.572 1.00 96.88 327 LEU A C 1
ATOM 2601 O O . LEU A 1 327 ? 5.477 -11.184 -20.704 1.00 96.88 327 LEU A O 1
ATOM 2605 N N . ALA A 1 328 ? 6.408 -10.110 -22.442 1.00 96.88 328 ALA A N 1
ATOM 2606 C CA . ALA A 1 328 ? 7.622 -10.923 -22.470 1.00 96.88 328 ALA A CA 1
ATOM 2607 C C . ALA A 1 328 ? 8.456 -10.803 -21.184 1.00 96.88 328 ALA A C 1
ATOM 2609 O O . ALA A 1 328 ? 9.157 -11.747 -20.821 1.00 96.88 328 ALA A O 1
ATOM 2610 N N . MET A 1 329 ? 8.418 -9.652 -20.505 1.00 96.62 329 MET A N 1
ATOM 2611 C CA . MET A 1 329 ? 9.034 -9.483 -19.189 1.00 96.62 329 MET A CA 1
ATOM 2612 C C . MET A 1 329 ? 8.275 -10.281 -18.131 1.00 96.62 329 MET A C 1
ATOM 2614 O O . MET A 1 329 ? 8.903 -11.072 -17.436 1.00 96.62 329 MET A O 1
ATOM 2618 N N . LEU A 1 330 ? 6.948 -10.140 -18.049 1.00 95.12 330 LEU A N 1
ATOM 2619 C CA . LEU A 1 330 ? 6.126 -10.862 -17.070 1.00 95.12 330 LEU A CA 1
ATOM 2620 C C . LEU A 1 330 ? 6.259 -12.386 -17.200 1.00 95.12 330 LEU A C 1
ATOM 2622 O O . LEU A 1 330 ? 6.415 -13.065 -16.187 1.00 95.12 330 LEU A O 1
ATOM 2626 N N . ASP A 1 331 ? 6.304 -12.911 -18.427 1.00 93.81 331 ASP A N 1
ATOM 2627 C CA . ASP A 1 331 ? 6.472 -14.347 -18.696 1.00 93.81 331 ASP A CA 1
ATOM 2628 C C . ASP A 1 331 ? 7.822 -14.905 -18.207 1.00 93.81 331 ASP A C 1
ATOM 2630 O O . ASP A 1 331 ? 7.957 -16.103 -17.957 1.00 93.81 331 ASP A O 1
ATOM 2634 N N . ARG A 1 332 ? 8.843 -14.050 -18.070 1.00 93.81 332 ARG A N 1
ATOM 2635 C CA . ARG A 1 332 ? 10.178 -14.436 -17.582 1.00 93.81 332 ARG A CA 1
ATOM 2636 C C . ARG A 1 332 ? 10.298 -14.383 -16.067 1.00 93.81 332 ARG A C 1
ATOM 2638 O O . ARG A 1 332 ? 11.282 -14.890 -15.527 1.00 93.81 332 ARG A O 1
ATOM 2645 N N . ILE A 1 333 ? 9.346 -13.757 -15.377 1.00 90.75 333 ILE A N 1
ATOM 2646 C CA . ILE A 1 333 ? 9.404 -13.628 -13.926 1.00 90.75 333 ILE A CA 1
ATOM 2647 C C . ILE A 1 333 ? 9.142 -14.999 -13.314 1.00 90.75 333 ILE A C 1
ATOM 2649 O O . ILE A 1 333 ? 8.012 -15.475 -13.240 1.00 90.75 333 ILE A O 1
ATOM 2653 N N . ALA A 1 334 ? 10.204 -15.617 -12.803 1.00 76.62 334 ALA A N 1
ATOM 2654 C CA . ALA A 1 334 ? 10.069 -16.764 -11.924 1.00 76.62 334 ALA A CA 1
ATOM 2655 C C . ALA A 1 334 ? 9.424 -16.286 -10.618 1.00 76.62 334 ALA A C 1
ATOM 2657 O O . ALA A 1 334 ? 10.037 -15.549 -9.843 1.00 76.62 334 ALA A O 1
ATOM 2658 N N . VAL A 1 335 ? 8.176 -16.667 -10.367 1.00 67.44 335 VAL A N 1
ATOM 2659 C CA . VAL A 1 335 ? 7.489 -16.335 -9.115 1.00 67.44 335 VAL A CA 1
ATOM 2660 C C . VAL A 1 335 ? 7.730 -17.483 -8.143 1.00 67.44 335 VAL A C 1
ATOM 2662 O O . VAL A 1 335 ? 7.160 -18.550 -8.356 1.00 67.44 335 VAL A O 1
ATOM 2665 N N . PRO A 1 336 ? 8.546 -17.310 -7.082 1.00 66.62 336 PRO A N 1
ATOM 2666 C CA . PRO A 1 336 ? 8.580 -18.291 -6.006 1.00 66.62 336 PRO A CA 1
ATOM 2667 C C . PRO A 1 336 ? 7.164 -18.447 -5.465 1.00 66.62 336 PRO A C 1
ATOM 2669 O O . PRO A 1 336 ? 6.460 -17.445 -5.297 1.00 66.62 336 PRO A O 1
ATOM 2672 N N . ASP A 1 337 ? 6.742 -19.677 -5.185 1.00 61.12 337 ASP A N 1
ATOM 2673 C CA . ASP A 1 337 ? 5.326 -19.944 -4.939 1.00 61.12 337 ASP A CA 1
ATOM 2674 C C . ASP A 1 337 ? 4.741 -19.211 -3.717 1.00 61.12 337 ASP A C 1
ATOM 2676 O O . ASP A 1 337 ? 3.523 -19.119 -3.594 1.00 61.12 337 ASP A O 1
ATOM 2680 N N . GLU A 1 338 ? 5.579 -18.647 -2.845 1.00 66.69 338 GLU A N 1
ATOM 2681 C CA . GLU A 1 338 ? 5.205 -18.123 -1.528 1.00 66.69 338 GLU A CA 1
ATOM 2682 C C . GLU A 1 338 ? 4.910 -16.612 -1.472 1.00 66.69 338 GLU A C 1
ATOM 2684 O O . GLU A 1 338 ? 4.288 -16.157 -0.515 1.00 66.69 338 GLU A O 1
ATOM 2689 N N . ASN A 1 339 ? 5.305 -15.804 -2.466 1.00 82.38 339 ASN A N 1
ATOM 2690 C CA . ASN A 1 339 ? 5.127 -14.345 -2.374 1.00 82.38 339 ASN A CA 1
ATOM 2691 C C . ASN A 1 339 ? 3.772 -13.882 -2.947 1.00 82.38 339 ASN A C 1
ATOM 2693 O O . ASN A 1 339 ? 3.644 -13.619 -4.146 1.00 82.38 339 ASN A O 1
ATOM 2697 N N . ILE A 1 340 ? 2.772 -13.754 -2.067 1.00 85.00 340 ILE A N 1
ATOM 2698 C CA . ILE A 1 340 ? 1.396 -13.355 -2.416 1.00 85.00 340 ILE A CA 1
ATOM 2699 C C . ILE A 1 340 ? 1.342 -11.942 -3.021 1.00 85.00 340 ILE A C 1
ATOM 2701 O O . ILE A 1 340 ? 0.681 -11.735 -4.037 1.00 85.00 340 ILE A O 1
ATOM 2705 N N . VAL A 1 341 ? 2.081 -10.985 -2.452 1.00 83.81 341 VAL A N 1
ATOM 2706 C CA . VAL A 1 341 ? 2.105 -9.581 -2.908 1.00 83.81 341 VAL A CA 1
ATOM 2707 C C . VAL A 1 341 ? 2.617 -9.486 -4.347 1.00 83.81 341 VAL A C 1
ATOM 2709 O O . VAL A 1 341 ? 1.994 -8.852 -5.196 1.00 83.81 341 VAL A O 1
ATOM 2712 N N . ARG A 1 342 ? 3.712 -10.191 -4.649 1.00 87.31 342 ARG A N 1
ATOM 2713 C CA . ARG A 1 342 ? 4.286 -10.235 -5.999 1.00 87.31 342 ARG A CA 1
ATOM 2714 C C . ARG A 1 342 ? 3.324 -10.867 -7.003 1.00 87.31 342 ARG A C 1
ATOM 2716 O O . ARG A 1 342 ? 3.196 -10.390 -8.126 1.00 87.31 342 ARG A O 1
ATOM 2723 N N . ARG A 1 343 ? 2.645 -11.944 -6.603 1.00 90.31 343 ARG A N 1
ATOM 2724 C CA . ARG A 1 343 ? 1.672 -12.630 -7.459 1.00 90.31 343 ARG A CA 1
ATOM 2725 C C . ARG A 1 343 ? 0.460 -11.741 -7.750 1.00 90.31 343 ARG A C 1
ATOM 2727 O O . ARG A 1 343 ? 0.038 -11.696 -8.899 1.00 90.31 343 ARG A O 1
ATOM 2734 N N . ARG A 1 344 ? -0.030 -10.980 -6.763 1.00 91.00 344 ARG A N 1
ATOM 2735 C CA . ARG A 1 344 ? -1.064 -9.947 -6.959 1.00 91.00 344 ARG A CA 1
ATOM 2736 C C . ARG A 1 344 ? -0.633 -8.911 -8.000 1.00 91.00 344 ARG A C 1
ATOM 2738 O O . ARG A 1 344 ? -1.407 -8.609 -8.900 1.00 91.00 344 ARG A O 1
ATOM 2745 N N . ASP A 1 345 ? 0.588 -8.384 -7.908 1.00 91.25 345 ASP A N 1
ATOM 2746 C CA . ASP A 1 345 ? 1.079 -7.397 -8.883 1.00 91.25 345 ASP A CA 1
ATOM 2747 C C . ASP A 1 345 ? 1.134 -7.960 -10.305 1.00 91.25 345 ASP A C 1
ATOM 2749 O O . ASP A 1 345 ? 0.758 -7.281 -11.255 1.00 91.25 345 ASP A O 1
ATOM 2753 N N . ILE A 1 346 ? 1.527 -9.225 -10.452 1.00 93.56 346 ILE A N 1
ATOM 2754 C CA . ILE A 1 346 ? 1.530 -9.913 -11.748 1.00 93.56 346 ILE A CA 1
ATOM 2755 C C . ILE A 1 346 ? 0.113 -10.074 -12.302 1.00 93.56 346 ILE A C 1
ATOM 2757 O O . ILE A 1 346 ? -0.096 -9.810 -13.484 1.00 93.56 346 ILE A O 1
ATOM 2761 N N . VAL A 1 347 ? -0.855 -10.470 -11.464 1.00 93.12 347 VAL A N 1
ATOM 2762 C CA . VAL A 1 347 ? -2.274 -10.538 -11.857 1.00 93.12 347 VAL A CA 1
ATOM 2763 C C . VAL A 1 347 ? -2.719 -9.183 -12.398 1.00 93.12 347 VAL A C 1
ATOM 2765 O O . VAL A 1 347 ? -3.166 -9.110 -13.539 1.00 93.12 347 VAL A O 1
ATOM 2768 N N . LEU A 1 348 ? -2.509 -8.113 -11.627 1.00 92.44 348 LEU A N 1
ATOM 2769 C CA . LEU A 1 348 ? -2.902 -6.759 -12.013 1.00 92.44 348 LEU A CA 1
ATOM 2770 C C . LEU A 1 348 ? -2.278 -6.334 -13.352 1.00 92.44 348 LEU A C 1
ATOM 2772 O O . LEU A 1 348 ? -2.961 -5.774 -14.209 1.00 92.44 348 LEU A O 1
ATOM 2776 N N . LEU A 1 349 ? -0.983 -6.594 -13.553 1.00 94.75 349 LEU A N 1
ATOM 2777 C CA . LEU A 1 349 ? -0.299 -6.224 -14.792 1.00 94.75 349 LEU A CA 1
ATOM 2778 C C . LEU A 1 349 ? -0.790 -7.045 -15.993 1.00 94.75 349 LEU A C 1
ATOM 2780 O O . LEU A 1 349 ? -0.996 -6.468 -17.059 1.00 94.75 349 LEU A O 1
ATOM 2784 N N . TYR A 1 350 ? -1.048 -8.349 -15.840 1.00 96.06 350 TYR A N 1
ATOM 2785 C CA . TYR A 1 350 ? -1.653 -9.145 -16.914 1.00 96.06 350 TYR A CA 1
ATOM 2786 C C . TYR A 1 350 ? -3.062 -8.669 -17.268 1.00 96.06 350 TYR A C 1
ATOM 2788 O O . TYR A 1 350 ? -3.400 -8.620 -18.450 1.00 96.06 350 TYR A O 1
ATOM 2796 N N . GLU A 1 351 ? -3.872 -8.279 -16.284 1.00 93.94 351 GLU A N 1
ATOM 2797 C CA . GLU A 1 351 ? -5.202 -7.723 -16.545 1.00 93.94 351 GLU A CA 1
ATOM 2798 C C . GLU A 1 351 ? -5.139 -6.403 -17.302 1.00 93.94 351 GLU A C 1
ATOM 2800 O O . GLU A 1 351 ? -5.873 -6.221 -18.272 1.00 93.94 351 GLU A O 1
ATOM 2805 N N . ARG A 1 352 ? -4.213 -5.512 -16.929 1.00 93.62 352 ARG A N 1
ATOM 2806 C CA . ARG A 1 352 ? -3.982 -4.255 -17.657 1.00 93.62 352 ARG A CA 1
ATOM 2807 C C . ARG A 1 352 ? -3.495 -4.477 -19.093 1.00 93.62 352 ARG A C 1
ATOM 2809 O O . ARG A 1 352 ? -3.720 -3.617 -19.936 1.00 93.62 352 ARG A O 1
ATOM 2816 N N . LEU A 1 353 ? -2.852 -5.611 -19.378 1.00 95.12 353 LEU A N 1
ATOM 2817 C CA . LEU A 1 353 ? -2.459 -6.025 -20.731 1.00 95.12 353 LEU A CA 1
ATOM 2818 C C . LEU A 1 353 ? -3.584 -6.736 -21.507 1.00 95.12 353 LEU A C 1
ATOM 2820 O O . LEU A 1 353 ? -3.379 -7.091 -22.664 1.00 95.12 353 LEU A O 1
ATOM 2824 N N . GLY A 1 354 ? -4.741 -7.000 -20.889 1.00 95.06 354 GLY A N 1
ATOM 2825 C CA . GLY A 1 354 ? -5.811 -7.815 -21.481 1.00 95.06 354 GLY A CA 1
ATOM 2826 C C . GLY A 1 354 ? -5.496 -9.317 -21.544 1.00 95.06 354 GLY A C 1
ATOM 2827 O O . GLY A 1 354 ? -6.232 -10.087 -22.158 1.00 95.06 354 GLY A O 1
ATOM 2828 N N . ALA A 1 355 ? -4.420 -9.773 -20.894 1.00 95.38 355 ALA A N 1
ATOM 2829 C CA . ALA A 1 355 ? -3.998 -11.172 -20.852 1.00 95.38 355 ALA A CA 1
ATOM 2830 C C . ALA A 1 355 ? -4.750 -11.956 -19.755 1.00 95.38 355 ALA A C 1
ATOM 2832 O O . ALA A 1 355 ? -4.144 -12.548 -18.857 1.00 95.38 355 ALA A O 1
ATOM 2833 N N . HIS A 1 356 ? -6.085 -11.952 -19.816 1.00 95.31 356 HIS A N 1
ATOM 2834 C CA . HIS A 1 356 ? -6.954 -12.468 -18.751 1.00 95.31 356 HIS A CA 1
ATOM 2835 C C . HIS A 1 356 ? -6.745 -13.955 -18.437 1.00 95.31 356 HIS A C 1
ATOM 2837 O O . HIS A 1 356 ? -6.840 -14.341 -17.277 1.00 95.31 356 HIS A O 1
ATOM 2843 N N . GLU A 1 357 ? -6.404 -14.788 -19.425 1.00 95.12 357 GLU A N 1
ATOM 2844 C CA . GLU A 1 357 ? -6.114 -16.213 -19.195 1.00 95.12 357 GLU A CA 1
ATOM 2845 C C . GLU A 1 357 ? -4.879 -16.411 -18.305 1.00 95.12 357 GLU A C 1
ATOM 2847 O O . GLU A 1 357 ? -4.895 -17.210 -17.366 1.00 95.12 357 GLU A O 1
ATOM 2852 N N . LYS A 1 358 ? -3.818 -15.628 -18.546 1.00 94.25 358 LYS A N 1
ATOM 2853 C CA . LYS A 1 358 ? -2.610 -15.642 -17.712 1.00 94.25 358 LYS A CA 1
ATOM 2854 C C . LYS A 1 358 ? -2.905 -15.078 -16.325 1.00 94.25 358 LYS A C 1
ATOM 2856 O O . LYS A 1 358 ? -2.506 -15.674 -15.326 1.00 94.25 358 LYS A O 1
ATOM 2861 N N . ALA A 1 359 ? -3.652 -13.974 -16.251 1.00 93.94 359 ALA A N 1
ATOM 2862 C CA . ALA A 1 359 ? -4.094 -13.408 -14.978 1.00 93.94 359 ALA A CA 1
ATOM 2863 C C . ALA A 1 359 ? -4.892 -14.429 -14.149 1.00 93.94 359 ALA A C 1
ATOM 2865 O O . ALA A 1 359 ? -4.626 -14.593 -12.960 1.00 93.94 359 ALA A O 1
ATOM 2866 N N . LEU A 1 360 ? -5.811 -15.169 -14.781 1.00 93.62 360 LEU A N 1
ATOM 2867 C CA . LEU A 1 360 ? -6.620 -16.203 -14.139 1.00 93.62 360 LEU A CA 1
ATOM 2868 C C . LEU A 1 360 ? -5.756 -17.334 -13.572 1.00 93.62 360 LEU A C 1
ATOM 2870 O O . LEU A 1 360 ? -5.959 -17.730 -12.428 1.00 93.62 360 LEU A O 1
ATOM 2874 N N . ALA A 1 361 ? -4.754 -17.810 -14.316 1.00 91.69 361 ALA A N 1
ATOM 2875 C CA . ALA A 1 361 ? -3.831 -18.832 -13.817 1.00 91.69 361 ALA A CA 1
ATOM 2876 C C . ALA A 1 361 ? -3.102 -18.373 -12.540 1.00 91.69 361 ALA A C 1
ATOM 2878 O O . ALA A 1 361 ? -2.966 -19.131 -11.577 1.00 91.69 361 ALA A O 1
ATOM 2879 N N . HIS A 1 362 ? -2.679 -17.106 -12.490 1.00 91.75 362 HIS A N 1
ATOM 2880 C CA . HIS A 1 362 ? -2.077 -16.540 -11.284 1.00 91.75 362 HIS A CA 1
ATOM 2881 C C . HIS A 1 362 ? -3.088 -16.310 -10.154 1.00 91.75 362 HIS A C 1
ATOM 2883 O O . HIS A 1 362 ? -2.708 -16.497 -8.996 1.00 91.75 362 HIS A O 1
ATOM 2889 N N . ARG A 1 363 ? -4.346 -15.957 -10.461 1.00 90.62 363 ARG A N 1
ATOM 2890 C CA . ARG A 1 363 ? -5.433 -15.841 -9.475 1.00 90.62 363 ARG A CA 1
ATOM 2891 C C . ARG A 1 363 ? -5.742 -17.167 -8.802 1.00 90.62 363 ARG A C 1
ATOM 2893 O O . ARG A 1 363 ? -5.751 -17.202 -7.584 1.00 90.62 363 ARG A O 1
ATOM 2900 N N . VAL A 1 364 ? -5.885 -18.254 -9.560 1.00 90.38 364 VAL A N 1
ATOM 2901 C CA . VAL A 1 364 ? -6.139 -19.591 -8.994 1.00 90.38 364 VAL A CA 1
ATOM 2902 C C . VAL A 1 364 ? -5.052 -19.966 -7.984 1.00 90.38 364 VAL A C 1
ATOM 2904 O O . VAL A 1 364 ? -5.348 -20.365 -6.863 1.00 90.38 364 VAL A O 1
ATOM 2907 N N . LEU A 1 365 ? -3.781 -19.746 -8.332 1.00 88.88 365 LEU A N 1
ATOM 2908 C CA . LEU A 1 365 ? -2.661 -19.992 -7.417 1.00 88.88 365 LEU A CA 1
ATOM 2909 C C . LEU A 1 365 ? -2.676 -19.066 -6.194 1.00 88.88 365 LEU A C 1
ATOM 2911 O O . LEU A 1 365 ? -2.243 -19.456 -5.109 1.00 88.88 365 LEU A O 1
ATOM 2915 N N . LEU A 1 366 ? -3.132 -17.826 -6.370 1.00 88.12 366 LEU A N 1
ATOM 2916 C CA . LEU A 1 366 ? -3.295 -16.874 -5.282 1.00 88.12 366 LEU A CA 1
ATOM 2917 C C . LEU A 1 366 ? -4.435 -17.313 -4.349 1.00 88.12 366 LEU A C 1
ATOM 2919 O O . LEU A 1 366 ? -4.217 -17.330 -3.144 1.00 88.12 366 LEU A O 1
ATOM 2923 N N . ASP A 1 367 ? -5.567 -17.779 -4.875 1.00 86.44 367 ASP A N 1
ATOM 2924 C CA . ASP A 1 367 ? -6.708 -18.317 -4.120 1.00 86.44 367 ASP A CA 1
ATOM 2925 C C . ASP A 1 367 ? -6.369 -19.611 -3.369 1.00 86.44 367 ASP A C 1
ATOM 2927 O O . ASP A 1 367 ? -6.720 -19.772 -2.199 1.00 86.44 367 ASP A O 1
ATOM 2931 N N . GLU A 1 368 ? -5.603 -20.514 -3.983 1.00 85.25 368 GLU A N 1
ATOM 2932 C CA . GLU A 1 368 ? -5.081 -21.694 -3.290 1.00 85.25 368 GLU A CA 1
ATOM 2933 C C . GLU A 1 368 ? -4.200 -21.305 -2.098 1.00 85.25 368 GLU A C 1
ATOM 2935 O O . GLU A 1 368 ? -4.284 -21.900 -1.021 1.00 85.25 368 GLU A O 1
ATOM 2940 N N . ARG A 1 369 ? -3.334 -20.304 -2.281 1.00 81.81 369 ARG A N 1
ATOM 2941 C CA . ARG A 1 369 ? -2.449 -19.803 -1.222 1.00 81.81 369 ARG A CA 1
ATOM 2942 C C . ARG A 1 369 ? -3.237 -19.096 -0.132 1.00 81.81 369 ARG A C 1
ATOM 2944 O O . ARG A 1 369 ? -2.989 -19.368 1.040 1.00 81.81 369 ARG A O 1
ATOM 2951 N N . ARG A 1 370 ? -4.205 -18.267 -0.523 1.00 79.75 370 ARG A N 1
ATOM 2952 C CA . ARG A 1 370 ? -5.200 -17.645 0.350 1.00 79.75 370 ARG A CA 1
ATOM 2953 C C . ARG A 1 370 ? -5.829 -18.721 1.254 1.00 79.75 370 ARG A C 1
ATOM 2955 O O . ARG A 1 370 ? -5.736 -18.623 2.474 1.00 79.75 370 ARG A O 1
ATOM 2962 N N . GLY A 1 371 ? -6.323 -19.816 0.669 1.00 73.44 371 GLY A N 1
ATOM 2963 C CA . GLY A 1 371 ? -6.875 -20.965 1.396 1.00 73.44 371 GLY A CA 1
ATOM 2964 C C . GLY A 1 371 ? -5.887 -21.672 2.337 1.00 73.44 371 GLY A C 1
ATOM 2965 O O . GLY A 1 371 ? -6.253 -22.012 3.460 1.00 73.44 371 GLY A O 1
ATOM 2966 N N . ARG A 1 372 ? -4.619 -21.858 1.940 1.00 74.31 372 ARG A N 1
ATOM 2967 C CA . ARG A 1 372 ? -3.591 -22.489 2.800 1.00 74.31 372 ARG A CA 1
ATOM 2968 C C . ARG A 1 372 ? -3.181 -21.612 3.980 1.00 74.31 372 ARG A C 1
ATOM 2970 O O . ARG A 1 372 ? -3.036 -22.122 5.084 1.00 74.31 372 ARG A O 1
ATOM 2977 N N . SER A 1 373 ? -3.043 -20.303 3.774 1.00 66.50 373 SER A N 1
ATOM 2978 C CA . SER A 1 373 ? -2.792 -19.352 4.863 1.00 66.50 373 SER A CA 1
ATOM 2979 C C . SER A 1 373 ? -3.941 -19.309 5.881 1.00 66.50 373 SER A C 1
ATOM 2981 O O . SER A 1 373 ? -3.705 -18.945 7.031 1.00 66.50 373 SER A O 1
ATOM 2983 N N . TYR A 1 374 ? -5.155 -19.728 5.493 1.00 57.53 374 TYR A N 1
ATOM 2984 C CA . TYR A 1 374 ? -6.279 -19.963 6.408 1.00 57.53 374 TYR A CA 1
ATOM 2985 C C . TYR A 1 374 ? -6.315 -21.361 7.040 1.00 57.53 374 TYR A C 1
ATOM 2987 O O . TYR A 1 374 ? -6.824 -21.507 8.149 1.00 57.53 374 TYR A O 1
ATOM 2995 N N . GLY A 1 375 ? -5.803 -22.385 6.353 1.00 48.34 375 GLY A N 1
ATOM 2996 C CA . GLY A 1 375 ? -6.020 -23.795 6.692 1.00 48.34 375 GLY A CA 1
ATOM 2997 C C . GLY A 1 375 ? -5.220 -24.355 7.875 1.00 48.34 375 GLY A C 1
ATOM 2998 O O . GLY A 1 375 ? -5.633 -25.359 8.443 1.00 48.34 375 GLY A O 1
ATOM 2999 N N . ASP A 1 376 ? -4.128 -23.719 8.307 1.00 43.75 376 ASP A N 1
ATOM 3000 C CA . ASP A 1 376 ? -3.273 -24.268 9.382 1.00 43.75 376 ASP A CA 1
ATOM 3001 C C . ASP A 1 376 ? -3.788 -24.004 10.814 1.00 43.75 376 ASP A C 1
ATOM 3003 O O . ASP A 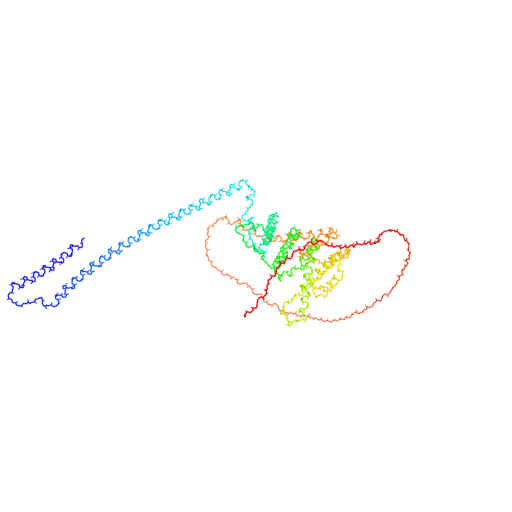1 376 ? -3.183 -24.446 11.792 1.00 43.75 376 ASP A O 1
ATOM 3007 N N . ALA A 1 377 ? -4.934 -23.330 10.972 1.00 45.50 377 ALA A N 1
ATOM 3008 C CA . ALA A 1 377 ? -5.553 -23.097 12.281 1.00 45.50 377 ALA A CA 1
ATOM 3009 C C . ALA A 1 377 ? -6.664 -24.104 12.648 1.00 45.50 377 ALA A C 1
ATOM 3011 O O . ALA A 1 377 ? -7.190 -24.039 13.759 1.00 45.50 377 ALA A O 1
ATOM 3012 N N . SER A 1 378 ? -7.031 -25.052 11.774 1.00 41.59 378 SER A N 1
ATOM 3013 C CA . SER A 1 378 ? -8.183 -25.939 12.020 1.00 41.59 378 SER A CA 1
ATOM 3014 C C . SER A 1 378 ? -7.892 -27.199 12.849 1.00 41.59 378 SER A C 1
ATOM 3016 O O . SER A 1 378 ? -8.783 -28.028 12.993 1.00 41.59 378 SER A O 1
ATOM 3018 N N . ASN A 1 379 ? -6.704 -27.353 13.444 1.00 40.41 379 ASN A N 1
ATOM 3019 C CA . ASN A 1 379 ? -6.391 -28.507 14.309 1.00 40.41 379 ASN A CA 1
ATOM 3020 C C . ASN A 1 379 ? -6.451 -28.226 15.821 1.00 40.41 379 ASN A C 1
ATOM 3022 O O . ASN A 1 379 ? -6.088 -29.092 16.613 1.00 40.41 379 ASN A O 1
ATOM 3026 N N . THR A 1 380 ? -6.922 -27.058 16.266 1.00 43.81 380 THR A N 1
ATOM 3027 C CA . THR A 1 380 ? -7.026 -26.749 17.710 1.00 43.81 380 THR A CA 1
ATOM 3028 C C . THR A 1 380 ? -8.443 -26.772 18.274 1.00 43.81 380 THR A C 1
ATOM 3030 O O . THR A 1 380 ? -8.612 -26.518 19.466 1.00 43.81 380 THR A O 1
ATOM 3033 N N . HIS A 1 381 ? -9.458 -27.140 17.484 1.00 41.16 381 HIS A N 1
ATOM 3034 C CA . HIS A 1 381 ? -10.847 -27.143 17.957 1.00 41.16 381 HIS A CA 1
ATOM 3035 C C . HIS A 1 381 ? -11.433 -28.503 18.362 1.00 41.16 381 HIS A C 1
ATOM 3037 O O . HIS A 1 381 ? -12.627 -28.560 18.640 1.00 41.16 381 HIS A O 1
ATOM 3043 N N . ASP A 1 382 ? -10.609 -29.549 18.519 1.00 40.41 382 ASP A N 1
ATOM 3044 C CA . ASP A 1 382 ? -11.099 -30.906 18.830 1.00 40.41 382 ASP A CA 1
ATOM 3045 C C . ASP A 1 382 ? -10.640 -31.501 20.179 1.00 40.41 382 ASP A C 1
ATOM 3047 O O . ASP A 1 382 ? -10.582 -32.713 20.357 1.00 40.41 382 ASP A O 1
ATOM 3051 N N . THR A 1 383 ? -10.341 -30.674 21.192 1.00 40.53 383 THR A N 1
ATOM 3052 C CA . THR A 1 383 ? -10.087 -31.179 22.568 1.00 40.53 383 THR A CA 1
ATOM 3053 C C . THR A 1 383 ? -10.903 -30.499 23.672 1.00 40.53 383 THR A C 1
ATOM 3055 O O . THR A 1 383 ? -10.515 -30.530 24.839 1.00 40.53 383 THR A O 1
ATOM 3058 N N . GLY A 1 384 ? -12.043 -29.886 23.338 1.00 38.09 384 GLY A N 1
ATOM 3059 C CA . GLY A 1 384 ? -12.900 -29.201 24.319 1.00 38.09 384 GLY A CA 1
ATOM 3060 C C . GLY A 1 384 ? -14.125 -29.983 24.807 1.00 38.09 384 GLY A C 1
ATOM 3061 O O . GLY A 1 384 ? -14.596 -29.727 25.913 1.00 38.09 384 GLY A O 1
ATOM 3062 N N . ALA A 1 385 ? -14.647 -30.929 24.020 1.00 39.12 385 ALA A N 1
ATOM 3063 C CA . ALA A 1 385 ? -15.987 -31.482 24.254 1.00 39.12 385 ALA A CA 1
ATOM 3064 C C . ALA A 1 385 ? -16.031 -32.842 24.983 1.00 39.12 385 ALA A C 1
ATOM 3066 O O . ALA A 1 385 ? -17.090 -33.216 25.477 1.00 39.12 385 ALA A O 1
ATOM 3067 N N . GLU A 1 386 ? -14.913 -33.560 25.144 1.00 39.69 386 GLU A N 1
ATOM 3068 C CA . GLU A 1 386 ? -14.921 -34.895 25.785 1.00 39.69 386 GLU A CA 1
ATOM 3069 C C . GLU A 1 386 ? -14.499 -34.929 27.266 1.00 39.69 386 GLU A C 1
ATOM 3071 O O . GLU A 1 386 ? -14.514 -35.988 27.890 1.00 39.69 386 GLU A O 1
ATOM 3076 N N . ARG A 1 387 ? -14.170 -33.793 27.900 1.00 41.50 387 ARG A N 1
ATOM 3077 C CA . ARG A 1 387 ? -13.762 -33.771 29.327 1.00 41.50 387 ARG A CA 1
ATOM 3078 C C . ARG A 1 387 ? -14.854 -33.369 30.322 1.00 41.50 387 ARG A C 1
ATOM 3080 O O . ARG A 1 387 ? -14.548 -33.068 31.473 1.00 41.50 387 ARG A O 1
ATOM 3087 N N . ALA A 1 388 ? -16.122 -33.442 29.926 1.00 39.88 388 ALA A N 1
ATOM 3088 C CA . ALA A 1 388 ? -17.268 -33.280 30.822 1.00 39.88 388 ALA A CA 1
ATOM 3089 C C . ALA A 1 388 ? -18.008 -34.611 31.063 1.00 39.88 388 ALA A C 1
ATOM 3091 O O . ALA A 1 388 ? -19.222 -34.700 30.924 1.00 39.88 388 ALA A O 1
ATOM 3092 N N . ALA A 1 389 ? -17.280 -35.659 31.453 1.00 38.81 389 ALA A N 1
ATOM 3093 C CA . ALA A 1 389 ? -17.864 -36.841 32.084 1.00 38.81 389 ALA A CA 1
ATOM 3094 C C . ALA A 1 389 ? -17.006 -37.213 33.300 1.00 38.81 389 ALA A C 1
ATOM 3096 O O . ALA A 1 389 ? -15.888 -37.708 33.181 1.00 38.81 389 ALA A O 1
ATOM 3097 N N . GLY A 1 390 ? -17.506 -36.873 34.488 1.00 35.88 390 GLY A N 1
ATOM 3098 C CA . GLY A 1 390 ? -16.766 -36.983 35.738 1.00 35.88 390 GLY A CA 1
ATOM 3099 C C . GLY A 1 390 ? -16.549 -38.417 36.223 1.00 35.88 390 GLY A C 1
ATOM 3100 O O . GLY A 1 390 ? -17.435 -39.262 36.134 1.00 35.88 390 GLY A O 1
ATOM 3101 N N . LYS A 1 391 ? -15.397 -38.633 36.866 1.00 34.84 391 LYS A N 1
ATOM 3102 C CA . LYS A 1 391 ? -15.239 -39.497 38.045 1.00 34.84 391 LYS A CA 1
ATOM 3103 C C . LYS A 1 391 ? -14.161 -38.904 38.968 1.00 34.84 391 LYS A C 1
ATOM 3105 O O . LYS A 1 391 ? -13.128 -38.473 38.461 1.00 34.84 391 LYS A O 1
ATOM 3110 N N . PRO A 1 392 ? -14.370 -38.879 40.297 1.00 46.03 392 PRO A N 1
ATOM 3111 C CA . PRO A 1 392 ? -13.365 -38.439 41.256 1.00 46.03 392 PRO A CA 1
ATOM 3112 C C . PRO A 1 392 ? -12.558 -39.634 41.785 1.00 46.03 392 PRO A C 1
ATOM 3114 O O . PRO A 1 392 ? -13.143 -40.652 42.142 1.00 46.03 392 PRO A O 1
ATOM 3117 N N . GLN A 1 393 ? -11.233 -39.487 41.847 1.00 33.94 393 GLN A N 1
ATOM 3118 C CA . GLN A 1 393 ? -10.247 -40.177 42.709 1.00 33.94 393 GLN A CA 1
ATOM 3119 C C . GLN A 1 393 ? -8.877 -39.822 42.103 1.00 33.94 393 GLN A C 1
ATOM 3121 O O . GLN A 1 393 ? -8.682 -40.002 40.912 1.00 33.94 393 GLN A O 1
ATOM 3126 N N . GLY A 1 394 ? -7.920 -39.192 42.777 1.00 35.69 394 GLY A N 1
ATOM 3127 C CA . GLY A 1 394 ? -7.450 -39.402 44.139 1.00 35.69 394 GLY A CA 1
ATOM 3128 C C . GLY A 1 394 ? -5.990 -39.857 44.022 1.00 35.69 394 GLY A C 1
ATOM 3129 O O . GLY A 1 394 ? -5.747 -40.925 43.475 1.00 35.69 394 GLY A O 1
ATOM 3130 N N . GLY A 1 395 ? -5.040 -39.050 44.506 1.00 34.12 395 GLY A N 1
ATOM 3131 C CA . GLY A 1 395 ? -3.638 -39.457 44.680 1.00 34.12 395 GLY A CA 1
ATOM 3132 C C . GLY A 1 395 ? -2.602 -38.701 43.838 1.00 34.12 395 GLY A C 1
ATOM 3133 O O . GLY A 1 395 ? -2.334 -39.054 42.697 1.00 34.12 395 GLY A O 1
ATOM 3134 N N . GLN A 1 396 ? -1.954 -37.711 44.462 1.00 39.06 396 GLN A N 1
ATOM 3135 C CA . GLN A 1 396 ? -0.503 -37.483 44.324 1.00 39.06 396 GLN A CA 1
ATOM 3136 C C . GLN A 1 396 ? 0.241 -38.767 44.763 1.00 39.06 396 GLN A C 1
ATOM 3138 O O . GLN A 1 396 ? -0.299 -39.458 45.635 1.00 39.06 396 GLN A O 1
ATOM 3143 N N . PRO A 1 397 ? 1.448 -39.096 44.246 1.00 45.69 397 PRO A N 1
ATOM 3144 C CA . PRO A 1 397 ? 2.615 -38.211 44.371 1.00 45.69 397 PRO A CA 1
ATOM 3145 C C . PRO A 1 397 ? 3.677 -38.270 43.245 1.00 45.69 397 PRO A C 1
ATOM 3147 O O . PRO A 1 397 ? 3.654 -39.125 42.370 1.00 45.69 397 PRO A O 1
ATOM 3150 N N . ASP A 1 398 ? 4.604 -37.310 43.345 1.00 39.66 398 ASP A N 1
ATOM 3151 C CA . ASP A 1 398 ? 6.038 -37.323 43.015 1.00 39.66 398 ASP A CA 1
ATOM 3152 C C . ASP A 1 398 ? 6.575 -38.014 41.753 1.00 39.66 398 ASP A C 1
ATOM 3154 O O . ASP A 1 398 ? 6.472 -39.222 41.566 1.00 39.66 398 ASP A O 1
ATOM 3158 N N . GLY A 1 399 ? 7.413 -37.265 41.024 1.00 35.28 399 GLY A N 1
ATOM 3159 C CA . GLY A 1 399 ? 8.625 -37.860 40.462 1.00 35.28 399 GLY A CA 1
ATOM 3160 C C . GLY A 1 399 ? 9.073 -37.335 39.104 1.00 35.28 399 GLY A C 1
ATOM 3161 O O . GLY A 1 399 ? 8.645 -37.840 38.079 1.00 35.28 399 GLY A O 1
ATOM 3162 N N . ARG A 1 400 ? 10.063 -36.434 39.147 1.00 37.00 400 ARG A N 1
ATOM 3163 C CA . ARG A 1 400 ? 11.173 -36.273 38.183 1.00 37.00 400 ARG A CA 1
ATOM 3164 C C . ARG A 1 400 ? 10.831 -35.958 36.718 1.00 37.00 400 ARG A C 1
ATOM 3166 O O . ARG A 1 400 ? 10.439 -36.812 35.935 1.00 37.00 400 ARG A O 1
ATOM 3173 N N . VAL A 1 401 ? 11.188 -34.735 36.332 1.00 45.88 401 VAL A N 1
ATOM 3174 C CA . VAL A 1 401 ? 11.447 -34.333 34.944 1.00 45.88 401 VAL A CA 1
ATOM 3175 C C . VAL A 1 401 ? 12.793 -34.936 34.508 1.00 45.88 401 VAL A C 1
ATOM 3177 O O . VAL A 1 401 ? 13.795 -34.652 35.168 1.00 45.88 401 VAL A O 1
ATOM 3180 N N . PRO A 1 402 ? 12.864 -35.758 33.447 1.00 45.75 402 PRO A N 1
ATOM 3181 C CA . PRO A 1 402 ? 14.134 -36.082 32.817 1.00 45.75 402 PRO A CA 1
ATOM 3182 C C . PRO A 1 402 ? 14.569 -34.924 31.908 1.00 45.75 402 PRO A C 1
ATOM 3184 O O . PRO A 1 402 ? 13.787 -34.422 31.100 1.00 45.75 402 PRO A O 1
ATOM 3187 N N . GLU A 1 403 ? 15.819 -34.493 32.071 1.00 51.69 403 GLU A N 1
ATOM 3188 C CA . GLU A 1 403 ? 16.484 -33.532 31.190 1.00 51.69 403 GLU A CA 1
ATOM 3189 C C . GLU A 1 403 ? 16.536 -34.052 29.739 1.00 51.69 403 GLU A C 1
ATOM 3191 O O . GLU A 1 403 ? 16.744 -35.251 29.522 1.00 51.69 403 GLU A O 1
ATOM 3196 N N . PRO A 1 404 ? 16.379 -33.178 28.729 1.00 58.12 404 PRO A N 1
ATOM 3197 C CA . PRO A 1 404 ? 16.625 -33.548 27.343 1.00 58.12 404 PRO A CA 1
ATOM 3198 C C . PRO A 1 404 ? 18.138 -33.692 27.082 1.00 58.12 404 PRO A C 1
ATOM 3200 O O . PRO A 1 404 ? 18.922 -32.880 27.578 1.00 58.12 404 PRO A O 1
ATOM 3203 N N . PRO A 1 405 ? 18.579 -34.683 26.285 1.00 54.47 405 PRO A N 1
ATOM 3204 C CA . PRO A 1 405 ? 19.990 -34.852 25.971 1.00 54.47 405 PRO A CA 1
ATOM 3205 C C . PRO A 1 405 ? 20.507 -33.730 25.062 1.00 54.47 405 PRO A C 1
ATOM 3207 O O . PRO A 1 405 ? 19.937 -33.424 24.014 1.00 54.47 405 PRO A O 1
ATOM 3210 N N . THR A 1 406 ? 21.637 -33.163 25.471 1.00 50.06 406 THR A N 1
ATOM 3211 C CA . THR A 1 406 ? 22.503 -32.267 24.702 1.00 50.06 406 THR A CA 1
ATOM 3212 C C . THR A 1 406 ? 23.054 -32.987 23.464 1.00 50.06 406 THR A C 1
ATOM 3214 O O . THR A 1 406 ? 23.705 -34.021 23.626 1.00 50.06 406 THR A O 1
ATOM 3217 N N . PRO A 1 407 ? 22.869 -32.476 22.234 1.00 49.75 407 PRO A N 1
ATOM 3218 C CA . PRO A 1 407 ? 23.595 -32.997 21.084 1.00 49.75 407 PRO A CA 1
ATOM 3219 C C . PRO A 1 407 ? 25.040 -32.473 21.076 1.00 49.75 407 PRO A C 1
ATOM 3221 O O . PRO A 1 407 ? 25.284 -31.265 21.102 1.00 49.75 407 PRO A O 1
ATOM 3224 N N . GLU A 1 408 ? 25.998 -33.402 21.038 1.00 45.25 408 GLU A N 1
ATOM 3225 C CA . GLU A 1 408 ? 27.410 -33.138 20.743 1.00 45.25 408 GLU A CA 1
ATOM 3226 C C . GLU A 1 408 ? 27.594 -32.523 19.339 1.00 45.25 408 GLU A C 1
ATOM 3228 O O . GLU A 1 408 ? 26.866 -32.868 18.403 1.00 45.25 408 GLU A O 1
ATOM 3233 N N . PRO A 1 409 ? 28.600 -31.648 19.154 1.00 46.59 409 PRO A N 1
ATOM 3234 C CA . PRO A 1 409 ? 28.917 -31.060 17.861 1.00 46.59 409 PRO A CA 1
ATOM 3235 C C . PRO A 1 409 ? 29.676 -32.057 16.974 1.00 46.59 409 PRO A C 1
ATOM 3237 O O . PRO A 1 409 ? 30.800 -32.464 17.280 1.00 46.59 409 PRO A O 1
ATOM 3240 N N . ALA A 1 410 ? 29.088 -32.405 15.828 1.00 42.34 410 ALA A N 1
ATOM 3241 C CA . ALA A 1 410 ? 29.795 -33.124 14.778 1.00 42.34 410 ALA A CA 1
ATOM 3242 C C . ALA A 1 410 ? 30.898 -32.237 14.179 1.00 42.34 410 ALA A C 1
ATOM 3244 O O . ALA A 1 410 ? 30.682 -31.092 13.776 1.00 42.34 410 ALA A O 1
ATOM 3245 N N . ARG A 1 411 ? 32.100 -32.810 14.175 1.00 40.91 411 ARG A N 1
ATOM 3246 C CA . ARG A 1 411 ? 33.346 -32.253 13.663 1.00 40.91 411 ARG A CA 1
ATOM 3247 C C . ARG A 1 411 ? 33.299 -32.035 12.154 1.00 40.91 411 ARG A C 1
ATOM 3249 O O . ARG A 1 411 ? 32.691 -32.793 11.407 1.00 40.91 411 ARG A O 1
ATOM 3256 N N . ALA A 1 412 ? 34.037 -31.007 11.754 1.00 40.47 412 ALA A N 1
ATOM 3257 C CA . ALA A 1 412 ? 34.448 -30.723 10.396 1.00 40.47 412 ALA A CA 1
ATOM 3258 C C . ALA A 1 412 ? 35.294 -31.857 9.803 1.00 40.47 412 ALA A C 1
ATOM 3260 O O . ALA A 1 412 ? 36.257 -32.294 10.430 1.00 40.47 412 ALA A O 1
ATOM 3261 N N . GLU A 1 413 ? 35.016 -32.207 8.551 1.00 40.28 413 GLU A N 1
ATOM 3262 C CA . GLU A 1 413 ? 36.020 -32.713 7.620 1.00 40.28 413 GLU A CA 1
ATOM 3263 C C . GLU A 1 413 ? 35.860 -31.951 6.306 1.00 40.28 413 GLU A C 1
ATOM 3265 O O . GLU A 1 413 ? 34.810 -31.962 5.664 1.00 40.28 413 GLU A O 1
ATOM 3270 N N . GLY A 1 414 ? 36.900 -31.193 5.966 1.00 37.34 414 GLY A N 1
ATOM 3271 C CA . GLY A 1 414 ? 37.034 -30.550 4.673 1.00 37.34 414 GLY A CA 1
ATOM 3272 C C . GLY A 1 414 ? 37.691 -31.491 3.677 1.00 37.34 414 GLY A C 1
ATOM 3273 O O . GLY A 1 414 ? 38.521 -32.316 4.050 1.00 37.34 414 GLY A O 1
ATOM 3274 N N . THR A 1 415 ? 37.390 -31.312 2.395 1.00 35.59 415 THR A N 1
ATOM 3275 C CA . THR A 1 415 ? 38.334 -31.616 1.314 1.00 35.59 415 THR A CA 1
ATOM 3276 C C . THR A 1 415 ? 37.935 -30.824 0.068 1.00 35.59 415 THR A C 1
ATOM 3278 O O . THR A 1 415 ? 36.942 -31.117 -0.590 1.00 35.59 415 THR A O 1
ATOM 3281 N N . THR A 1 416 ? 38.705 -29.783 -0.237 1.00 42.69 416 THR A N 1
ATOM 3282 C CA . THR A 1 416 ? 38.939 -29.301 -1.606 1.00 42.69 416 THR A CA 1
ATOM 3283 C C . THR A 1 416 ? 39.845 -30.310 -2.328 1.00 42.69 416 THR A C 1
ATOM 3285 O O . THR A 1 416 ? 40.627 -30.999 -1.670 1.00 42.69 416 THR A O 1
ATOM 3288 N N . PRO A 1 417 ? 39.773 -30.419 -3.667 1.00 47.53 417 PRO A N 1
ATOM 3289 C CA . PRO A 1 417 ? 40.780 -29.703 -4.451 1.00 47.53 417 PRO A CA 1
ATOM 3290 C C . PRO A 1 417 ? 40.270 -29.137 -5.791 1.00 47.53 417 PRO A C 1
ATOM 3292 O O . PRO A 1 417 ? 39.580 -29.788 -6.563 1.00 47.53 417 PRO A O 1
ATOM 3295 N N . ASP A 1 418 ? 40.658 -27.886 -6.009 1.00 35.53 418 ASP A N 1
ATOM 3296 C CA . ASP A 1 418 ? 41.510 -27.399 -7.098 1.00 35.53 418 ASP A CA 1
ATOM 3297 C C . ASP A 1 418 ? 41.211 -27.632 -8.599 1.00 35.53 418 ASP A C 1
ATOM 3299 O O . ASP A 1 418 ? 41.002 -28.732 -9.098 1.00 35.53 418 ASP A O 1
ATOM 3303 N N . ALA A 1 419 ? 41.454 -26.518 -9.300 1.00 36.78 419 ALA A N 1
ATOM 3304 C CA . ALA A 1 419 ? 42.148 -26.391 -10.579 1.00 36.78 419 ALA A CA 1
ATOM 3305 C C . ALA A 1 419 ? 41.398 -26.552 -11.926 1.00 36.78 419 ALA A C 1
ATOM 3307 O O . ALA A 1 419 ? 41.299 -27.613 -12.532 1.00 36.78 419 ALA A O 1
ATOM 3308 N N . THR A 1 420 ? 41.222 -25.370 -12.534 1.00 33.00 420 THR A N 1
ATOM 3309 C CA . THR A 1 420 ? 41.772 -24.960 -13.849 1.00 33.00 420 THR A CA 1
ATOM 3310 C C . THR A 1 420 ? 40.987 -25.108 -15.165 1.00 33.00 420 THR A C 1
ATOM 3312 O O . THR A 1 420 ? 40.705 -26.195 -15.646 1.00 33.00 420 THR A O 1
ATOM 3315 N N . LYS A 1 421 ? 40.955 -23.942 -15.842 1.00 34.34 421 LYS A N 1
ATOM 3316 C CA . LYS A 1 421 ? 41.381 -23.642 -17.231 1.00 34.34 421 LYS A CA 1
ATOM 3317 C C . LYS A 1 421 ? 40.327 -23.511 -18.344 1.00 34.34 421 LYS A C 1
ATOM 3319 O O . LYS A 1 421 ? 39.749 -24.479 -18.805 1.00 34.34 421 LYS A O 1
ATOM 3324 N N . ASN A 1 422 ? 40.357 -22.285 -18.887 1.00 33.97 422 ASN A N 1
ATOM 3325 C CA . ASN A 1 422 ? 40.446 -21.891 -20.300 1.00 33.97 422 ASN A CA 1
ATOM 3326 C C . ASN A 1 422 ? 39.263 -22.133 -21.244 1.00 33.97 422 ASN A C 1
ATOM 3328 O O . ASN A 1 422 ? 38.814 -23.251 -21.444 1.00 33.97 422 ASN A O 1
ATOM 3332 N N . GLY A 1 423 ? 38.925 -21.078 -21.994 1.00 35.22 423 GLY A N 1
ATOM 3333 C CA . GLY A 1 423 ? 38.232 -21.220 -23.272 1.00 35.22 423 GLY A CA 1
ATOM 3334 C C . GLY A 1 423 ? 37.710 -19.909 -23.848 1.00 35.22 423 GLY A C 1
ATOM 3335 O O . GLY A 1 423 ? 36.522 -19.638 -23.767 1.00 35.22 423 GLY A O 1
ATOM 3336 N N . ALA A 1 424 ? 38.597 -19.105 -24.435 1.00 34.03 424 ALA A N 1
ATOM 3337 C CA . ALA A 1 424 ? 38.241 -18.001 -25.322 1.00 34.03 424 ALA A CA 1
ATOM 3338 C C . ALA A 1 424 ? 37.935 -18.512 -26.745 1.00 34.03 424 ALA A C 1
ATOM 3340 O O . ALA A 1 424 ? 38.617 -19.414 -27.225 1.00 34.03 424 ALA A O 1
ATOM 3341 N N . SER A 1 425 ? 36.951 -17.913 -27.420 1.00 37.47 425 SER A N 1
ATOM 3342 C CA . SER A 1 425 ? 36.828 -17.726 -28.888 1.00 37.47 425 SER A CA 1
ATOM 3343 C C . SER A 1 425 ? 35.506 -16.968 -29.119 1.00 37.47 425 SER A C 1
ATOM 3345 O O . SER A 1 425 ? 34.479 -17.362 -28.582 1.00 37.47 425 SER A O 1
ATOM 3347 N N . GLN A 1 426 ? 35.461 -15.726 -29.618 1.00 34.22 426 GLN A N 1
ATOM 3348 C CA . GLN A 1 426 ? 35.722 -15.249 -30.986 1.00 34.22 426 GLN A CA 1
ATOM 3349 C C . GLN A 1 426 ? 35.090 -16.123 -32.078 1.00 34.22 426 GLN A C 1
ATOM 3351 O O . GLN A 1 426 ? 35.539 -17.233 -32.330 1.00 34.22 426 GLN A O 1
ATOM 3356 N N . GLY A 1 427 ? 34.075 -15.568 -32.744 1.00 34.41 427 GLY A N 1
ATOM 3357 C CA . GLY A 1 427 ? 33.470 -16.097 -33.962 1.00 34.41 427 GLY A CA 1
ATOM 3358 C C . GLY A 1 427 ? 32.655 -15.000 -34.644 1.00 34.41 427 GLY A C 1
ATOM 3359 O O . GLY A 1 427 ? 31.695 -14.490 -34.076 1.00 34.41 427 GLY A O 1
ATOM 3360 N N . GLU A 1 428 ? 33.130 -14.592 -35.813 1.00 32.88 428 GLU A N 1
ATOM 3361 C CA . GLU A 1 428 ? 32.709 -13.460 -36.631 1.00 32.88 428 GLU A CA 1
ATOM 3362 C C . GLU A 1 428 ? 31.315 -13.630 -37.273 1.00 32.88 428 GLU A C 1
ATOM 3364 O O . GLU A 1 428 ? 30.843 -14.737 -37.525 1.00 32.88 428 GLU A O 1
ATOM 3369 N N . ALA A 1 429 ? 30.691 -12.494 -37.605 1.00 36.56 429 ALA A N 1
ATOM 3370 C CA . ALA A 1 429 ? 29.693 -12.364 -38.679 1.00 36.56 429 ALA A CA 1
ATOM 3371 C C . ALA A 1 429 ? 30.382 -12.595 -40.057 1.00 36.56 429 ALA A C 1
ATOM 3373 O O . ALA A 1 429 ? 31.611 -12.505 -40.084 1.00 36.56 429 ALA A O 1
ATOM 3374 N N . PRO A 1 430 ? 29.700 -12.798 -41.218 1.00 51.28 430 PRO A N 1
ATOM 3375 C CA . PRO A 1 430 ? 28.834 -11.753 -41.794 1.00 51.28 430 PRO A CA 1
ATOM 3376 C C . PRO A 1 430 ? 27.719 -12.182 -42.797 1.00 51.28 430 PRO A C 1
ATOM 3378 O O . PRO A 1 430 ? 27.665 -13.297 -43.297 1.00 51.28 430 PRO A O 1
ATOM 3381 N N . ALA A 1 431 ? 26.896 -11.176 -43.136 1.00 38.53 431 ALA A N 1
ATOM 3382 C CA . ALA A 1 431 ? 26.301 -10.835 -44.444 1.00 38.53 431 ALA A CA 1
ATOM 3383 C C . ALA A 1 431 ? 25.351 -11.795 -45.203 1.00 38.53 431 ALA A C 1
ATOM 3385 O O . ALA A 1 431 ? 25.719 -12.889 -45.610 1.00 38.53 431 ALA A O 1
ATOM 3386 N N . THR A 1 432 ? 24.171 -11.268 -45.576 1.00 35.47 432 THR A N 1
ATOM 3387 C CA . THR A 1 432 ? 23.670 -10.978 -46.957 1.00 35.47 432 THR A CA 1
ATOM 3388 C C . THR A 1 432 ? 22.154 -10.674 -46.879 1.00 35.47 432 THR A C 1
ATOM 3390 O O . THR A 1 432 ? 21.445 -11.335 -46.136 1.00 35.47 432 THR A O 1
ATOM 3393 N N . GLY A 1 433 ? 21.639 -9.534 -47.373 1.00 32.16 433 GLY A N 1
ATOM 3394 C CA . GLY A 1 433 ? 21.114 -9.303 -48.740 1.00 32.16 433 GLY A CA 1
ATOM 3395 C C . GLY A 1 433 ? 19.655 -9.804 -48.872 1.00 32.16 433 GLY A C 1
ATOM 3396 O O . GLY A 1 433 ? 19.391 -10.933 -48.509 1.00 32.16 433 GLY A O 1
ATOM 3397 N N . GLY A 1 434 ? 18.622 -9.114 -49.367 1.00 33.28 434 GLY A N 1
ATOM 3398 C CA . GLY A 1 434 ? 18.406 -7.818 -50.008 1.00 33.28 434 GLY A CA 1
ATOM 3399 C C . GLY A 1 434 ? 16.960 -7.754 -50.569 1.00 33.28 434 GLY A C 1
ATOM 3400 O O . GLY A 1 434 ? 16.224 -8.732 -50.474 1.00 33.28 434 GLY A O 1
ATOM 3401 N N . LYS A 1 435 ? 16.638 -6.639 -51.253 1.00 37.41 435 LYS A N 1
ATOM 3402 C CA . LYS A 1 435 ? 15.456 -6.321 -52.111 1.00 37.41 435 LYS A CA 1
ATOM 3403 C C . LYS A 1 435 ? 14.129 -5.946 -51.419 1.00 37.41 435 LYS A C 1
ATOM 3405 O O . LYS A 1 435 ? 13.823 -6.482 -50.373 1.00 37.41 435 LYS A O 1
ATOM 3410 N N . LYS A 1 436 ? 13.195 -5.174 -52.003 1.00 37.81 436 LYS A N 1
ATOM 3411 C CA . LYS A 1 436 ? 13.107 -4.048 -52.977 1.00 37.81 436 LYS A CA 1
ATOM 3412 C C . LYS A 1 436 ? 11.589 -3.867 -53.236 1.00 37.81 436 LYS A C 1
ATOM 3414 O O . LYS A 1 436 ? 10.975 -4.837 -53.658 1.00 37.81 436 LYS A O 1
ATOM 3419 N N . GLY A 1 437 ? 11.041 -2.652 -53.096 1.00 32.19 437 GLY A N 1
ATOM 3420 C CA . GLY A 1 437 ? 9.909 -2.157 -53.914 1.00 32.19 437 GLY A CA 1
ATOM 3421 C C . GLY A 1 437 ? 8.499 -2.017 -53.292 1.00 32.19 437 GLY A C 1
ATOM 3422 O O . GLY A 1 437 ? 7.787 -3.006 -53.224 1.00 32.19 437 GLY A O 1
ATOM 3423 N N . THR A 1 438 ? 8.127 -0.767 -52.933 1.00 34.25 438 THR A N 1
ATOM 3424 C CA . THR A 1 438 ? 7.031 0.116 -53.475 1.00 34.25 438 THR A CA 1
ATOM 3425 C C . THR A 1 438 ? 5.603 -0.414 -53.769 1.00 34.25 438 THR A C 1
ATOM 3427 O O . THR A 1 438 ? 5.496 -1.580 -54.132 1.00 34.25 438 THR A O 1
ATOM 3430 N N . PRO A 1 439 ? 4.550 0.447 -53.926 1.00 50.41 439 PRO A N 1
ATOM 3431 C CA . PRO A 1 439 ? 4.307 1.839 -53.444 1.00 50.41 439 PRO A CA 1
ATOM 3432 C C . PRO A 1 439 ? 2.846 2.194 -52.983 1.00 50.41 439 PRO A C 1
ATOM 3434 O O . PRO A 1 439 ? 1.893 1.570 -53.431 1.00 50.41 439 PRO A O 1
ATOM 3437 N N . GLY A 1 440 ? 2.716 3.307 -52.226 1.00 34.34 440 GLY A N 1
ATOM 3438 C CA . GLY A 1 440 ? 1.646 4.354 -52.243 1.00 34.34 440 GLY A CA 1
ATOM 3439 C C . GLY A 1 440 ? 0.187 4.015 -51.853 1.00 34.34 440 GLY A C 1
ATOM 3440 O O . GLY A 1 440 ? -0.129 2.841 -51.690 1.00 34.34 440 GLY A O 1
ATOM 3441 N N . PRO A 1 441 ? -0.747 5.001 -51.805 1.00 51.00 441 PRO A N 1
ATOM 3442 C CA . PRO A 1 441 ? -0.604 6.466 -51.686 1.00 51.00 441 PRO A CA 1
ATOM 3443 C C . PRO A 1 441 ? -1.527 7.123 -50.610 1.00 51.00 441 PRO A C 1
ATOM 3445 O O . PRO A 1 441 ? -2.345 6.453 -49.991 1.00 51.00 441 PRO A O 1
ATOM 3448 N N . ASP A 1 442 ? -1.320 8.434 -50.413 1.00 33.94 442 ASP A N 1
ATOM 3449 C CA . ASP A 1 442 ? -2.242 9.544 -50.079 1.00 33.94 442 ASP A CA 1
ATOM 3450 C C . ASP A 1 442 ? -3.519 9.313 -49.235 1.00 33.94 442 ASP A C 1
ATOM 3452 O O . ASP A 1 442 ? -4.390 8.542 -49.610 1.00 33.94 442 ASP A O 1
ATOM 3456 N N . GLU A 1 443 ? -3.693 10.086 -48.150 1.00 36.12 443 GLU A N 1
ATOM 3457 C CA . GLU A 1 443 ? -4.619 11.246 -48.082 1.00 36.12 443 GLU A CA 1
ATOM 3458 C C . GLU A 1 443 ? -4.960 11.661 -46.637 1.00 36.1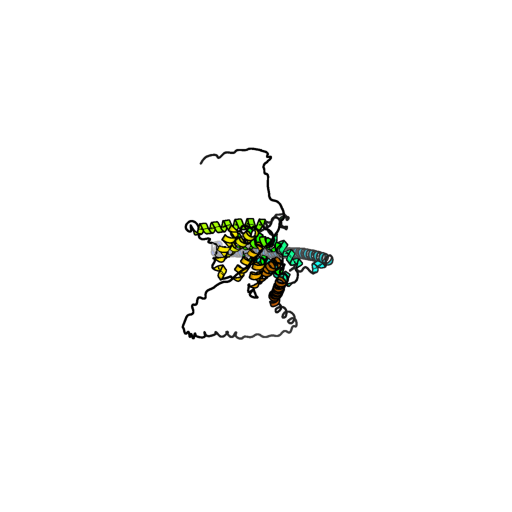2 443 GLU A C 1
ATOM 3460 O O . GLU A 1 443 ? -5.506 10.878 -45.867 1.00 36.12 443 GLU A O 1
ATOM 3465 N N . SER A 1 444 ? -4.799 12.968 -46.372 1.00 35.09 444 SER A N 1
ATOM 3466 C CA . SER A 1 444 ? -5.585 13.794 -45.428 1.00 35.09 444 SER A CA 1
ATOM 3467 C C . SER A 1 444 ? -5.415 13.501 -43.915 1.00 35.09 444 SER A C 1
ATOM 3469 O O . SER A 1 444 ? -5.279 12.367 -43.493 1.00 35.09 444 SER A O 1
ATOM 3471 N N . ALA A 1 445 ? -5.398 14.448 -42.981 1.00 35.78 445 ALA A N 1
ATOM 3472 C CA . ALA A 1 445 ? -5.757 15.855 -42.975 1.00 35.78 445 ALA A CA 1
ATOM 3473 C C . ALA A 1 445 ? -5.098 16.554 -41.759 1.00 35.78 445 ALA A C 1
ATOM 3475 O O . ALA A 1 445 ? -4.773 15.903 -40.770 1.00 35.78 445 ALA A O 1
ATOM 3476 N N . ALA A 1 446 ? -5.035 17.887 -41.843 1.00 35.69 446 ALA A N 1
ATOM 3477 C CA . ALA A 1 446 ? -5.049 18.865 -40.747 1.00 35.69 446 ALA A CA 1
ATOM 3478 C C . ALA A 1 446 ? -3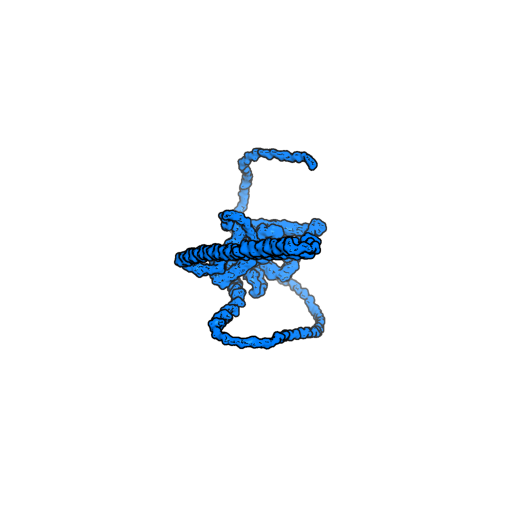.807 18.997 -39.833 1.00 35.69 446 ALA A C 1
ATOM 3480 O O . ALA A 1 446 ? -3.749 18.474 -38.725 1.00 35.69 446 ALA A O 1
ATOM 3481 N N . ALA A 1 447 ? -2.873 19.832 -40.288 1.00 35.47 447 ALA A N 1
ATOM 3482 C CA . ALA A 1 447 ? -2.308 20.928 -39.492 1.00 35.47 447 ALA A CA 1
ATOM 3483 C C . ALA A 1 447 ? -3.168 22.184 -39.814 1.00 35.47 447 ALA A C 1
ATOM 3485 O O . ALA A 1 447 ? -3.856 22.178 -40.835 1.00 35.47 447 ALA A O 1
ATOM 3486 N N . ASP A 1 448 ? -3.235 23.289 -39.089 1.00 36.06 448 ASP A N 1
ATOM 3487 C CA . ASP A 1 448 ? -2.550 23.803 -37.911 1.00 36.06 448 ASP A CA 1
ATOM 3488 C C . ASP A 1 448 ? -3.310 25.090 -37.499 1.00 36.06 448 ASP A C 1
ATOM 3490 O O . ASP A 1 448 ? -4.097 25.604 -38.297 1.00 36.06 448 ASP A O 1
ATOM 3494 N N . GLU A 1 449 ? -2.975 25.627 -36.323 1.00 36.66 449 GLU A N 1
ATOM 3495 C CA . GLU A 1 449 ? -3.095 27.054 -35.937 1.00 36.66 449 GLU A CA 1
ATOM 3496 C C . GLU A 1 449 ? -4.500 27.665 -35.697 1.00 36.66 449 GLU A C 1
ATOM 3498 O O . GLU A 1 449 ? -5.476 27.361 -36.369 1.00 36.66 449 GLU A O 1
ATOM 3503 N N . ALA A 1 450 ? -4.711 28.629 -34.796 1.00 36.75 450 ALA A N 1
ATOM 3504 C CA . ALA A 1 450 ? -3.987 29.210 -33.660 1.00 36.75 450 ALA A CA 1
ATOM 3505 C C . ALA A 1 450 ? -4.915 30.295 -33.043 1.00 36.75 450 ALA A C 1
ATOM 3507 O O . ALA A 1 450 ? -5.988 30.555 -33.578 1.00 36.75 450 ALA A O 1
ATOM 3508 N N . GLU A 1 451 ? -4.427 30.951 -31.981 1.00 36.62 451 GLU A N 1
ATOM 3509 C CA . GLU A 1 451 ? -4.920 32.148 -31.255 1.00 36.62 451 GLU A CA 1
ATOM 3510 C C . GLU A 1 451 ? -5.564 31.820 -29.888 1.00 36.62 451 GLU A C 1
ATOM 3512 O O . GLU A 1 451 ? -6.608 31.181 -29.806 1.00 36.62 451 GLU A O 1
ATOM 3517 N N . ALA A 1 452 ? -4.872 32.017 -28.749 1.00 38.03 452 ALA A N 1
ATOM 3518 C CA . ALA A 1 452 ? -4.452 33.294 -28.121 1.00 38.03 452 ALA A CA 1
ATOM 3519 C C . ALA A 1 452 ? -5.679 34.192 -27.843 1.00 38.03 452 ALA A C 1
ATOM 3521 O O . ALA A 1 452 ? -6.523 34.349 -28.706 1.00 38.03 452 ALA A O 1
ATOM 3522 N N . GLU A 1 453 ? -5.913 34.823 -26.696 1.00 35.09 453 GLU A N 1
ATOM 3523 C CA . GLU A 1 453 ? -5.089 35.258 -25.574 1.00 35.09 453 GLU A CA 1
ATOM 3524 C C . GLU A 1 453 ? -6.072 35.819 -24.500 1.00 35.09 453 GLU A C 1
ATOM 3526 O O . GLU A 1 453 ? -7.173 36.230 -24.854 1.00 35.09 453 GLU A O 1
ATOM 3531 N N . GLN A 1 454 ? -5.682 35.777 -23.213 1.00 36.28 454 GLN A N 1
ATOM 3532 C CA . GLN A 1 454 ? -5.732 36.865 -22.196 1.00 36.28 454 GLN A CA 1
ATOM 3533 C C . GLN A 1 454 ? -6.961 37.822 -22.090 1.00 36.28 454 GLN A C 1
ATOM 3535 O O . GLN A 1 454 ? -7.494 38.289 -23.078 1.00 36.28 454 GLN A O 1
ATOM 3540 N N . GLU A 1 455 ? -7.445 38.323 -20.944 1.00 40.53 455 GLU A N 1
ATOM 3541 C CA . GLU A 1 455 ? -7.080 38.320 -19.515 1.00 40.53 455 GLU A CA 1
ATOM 3542 C C . GLU A 1 455 ? -8.253 39.016 -18.724 1.00 40.53 455 GLU A C 1
ATOM 3544 O O . GLU A 1 455 ? -9.372 39.005 -19.243 1.00 40.53 455 GLU A O 1
ATOM 3549 N N . PRO A 1 456 ? -8.137 39.557 -17.484 1.00 51.75 456 PRO A N 1
ATOM 3550 C CA . PRO A 1 456 ? -9.069 39.268 -16.392 1.00 51.75 456 PRO A CA 1
ATOM 3551 C C . PRO A 1 456 ? -9.922 40.471 -15.926 1.00 51.75 456 PRO A C 1
ATOM 3553 O O . PRO A 1 456 ? -9.677 41.627 -16.261 1.00 51.75 456 PRO A O 1
ATOM 3556 N N . GLY A 1 457 ? -10.906 40.203 -15.064 1.00 36.50 457 GLY A N 1
ATOM 3557 C CA . GLY A 1 457 ? -11.632 41.225 -14.303 1.00 36.50 457 GLY A CA 1
ATOM 3558 C C . GLY A 1 457 ? -11.436 41.026 -12.801 1.00 36.50 457 GLY A C 1
ATOM 3559 O O . GLY A 1 457 ? -11.857 40.004 -12.265 1.00 36.50 457 GLY A O 1
ATOM 3560 N N . GLY A 1 458 ? -10.786 41.992 -12.142 1.00 44.09 458 GLY A N 1
ATOM 3561 C CA . GLY A 1 458 ? -10.698 42.100 -10.679 1.00 44.09 458 GLY A CA 1
ATOM 3562 C C . GLY A 1 458 ? -12.045 42.442 -10.019 1.00 44.09 458 GLY A C 1
ATOM 3563 O O . GLY A 1 458 ? -13.061 42.569 -10.708 1.00 44.09 458 GLY A O 1
ATOM 3564 N N . PRO A 1 459 ? -12.060 42.642 -8.690 1.00 51.19 459 PRO A N 1
ATOM 3565 C CA . PRO A 1 459 ? -11.685 43.979 -8.231 1.00 51.19 459 PRO A CA 1
ATOM 3566 C C . PRO A 1 459 ? -10.818 44.050 -6.964 1.00 51.19 459 PRO A C 1
ATOM 3568 O O . PRO A 1 459 ? -10.759 43.137 -6.141 1.00 51.19 459 PRO A O 1
ATOM 3571 N N . ASP A 1 460 ? -10.178 45.218 -6.869 1.00 41.88 460 ASP A N 1
ATOM 3572 C CA . ASP A 1 460 ? -9.583 45.861 -5.702 1.00 41.88 460 ASP A CA 1
ATOM 3573 C C . ASP A 1 460 ? -10.494 45.864 -4.470 1.00 41.88 460 ASP A C 1
ATOM 3575 O O . ASP A 1 460 ? -11.665 46.215 -4.573 1.00 41.88 460 ASP A O 1
ATOM 3579 N N . GLU A 1 461 ? -9.900 45.644 -3.295 1.00 48.97 461 GLU A N 1
ATOM 3580 C CA . GLU A 1 461 ? -10.158 46.456 -2.101 1.00 48.97 461 GLU A CA 1
ATOM 3581 C C . GLU A 1 461 ? -8.939 46.381 -1.152 1.00 48.97 461 GLU A C 1
ATOM 3583 O O . GLU A 1 461 ? -8.541 45.333 -0.646 1.00 48.97 461 GLU A O 1
ATOM 3588 N N . THR A 1 462 ? -8.294 47.533 -0.975 1.00 48.75 462 THR A N 1
ATOM 3589 C CA . THR A 1 462 ? -7.288 47.877 0.050 1.00 48.75 462 THR A CA 1
ATOM 3590 C C . THR A 1 462 ? -8.008 48.344 1.336 1.00 48.75 462 THR A C 1
ATOM 3592 O O . THR A 1 462 ? -9.232 48.448 1.315 1.00 48.75 462 THR A O 1
ATOM 3595 N N . PRO A 1 463 ? -7.346 48.821 2.418 1.00 55.47 463 PRO A N 1
ATOM 3596 C CA . PRO A 1 463 ? -6.029 48.544 3.027 1.00 55.47 463 PRO A CA 1
ATOM 3597 C C . PRO A 1 463 ? -6.146 48.328 4.568 1.00 55.47 463 PRO A C 1
ATOM 3599 O O . PRO A 1 463 ? -7.192 48.575 5.151 1.00 55.47 463 PRO A O 1
ATOM 3602 N N . SER A 1 464 ? -5.057 47.998 5.283 1.00 49.53 464 SER A N 1
ATOM 3603 C CA . SER A 1 464 ? -4.759 48.665 6.575 1.00 49.53 464 SER A CA 1
ATOM 3604 C C . SER A 1 464 ? -3.355 48.344 7.091 1.00 49.53 464 SER A C 1
ATOM 3606 O O . SER A 1 464 ? -2.963 47.189 7.237 1.00 49.53 464 SER A O 1
ATOM 3608 N N . ALA A 1 465 ? -2.624 49.408 7.407 1.00 42.81 465 ALA A N 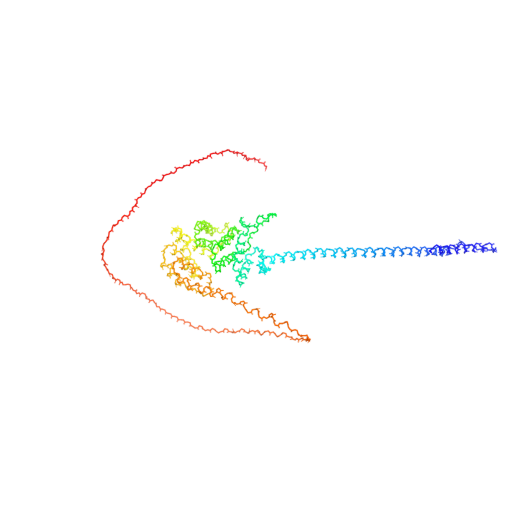1
ATOM 3609 C CA . ALA A 1 465 ? -1.315 49.421 8.039 1.00 42.81 465 ALA A CA 1
ATOM 3610 C C . ALA A 1 465 ? -1.389 49.157 9.557 1.00 42.81 465 ALA A C 1
ATOM 3612 O O . ALA A 1 465 ? -2.371 49.534 10.196 1.00 42.81 465 ALA A O 1
ATOM 3613 N N . ALA A 1 466 ? -0.313 48.608 10.133 1.00 41.69 466 ALA A N 1
ATOM 3614 C CA . ALA A 1 466 ? 0.136 48.904 11.498 1.00 41.69 466 ALA A CA 1
ATOM 3615 C C . ALA A 1 466 ? 1.637 48.573 11.664 1.00 41.69 466 ALA A C 1
ATOM 3617 O O . ALA A 1 466 ? 2.141 47.587 11.133 1.00 41.69 466 ALA A O 1
ATOM 3618 N N . GLU A 1 467 ? 2.326 49.469 12.364 1.00 45.69 467 GLU A N 1
ATOM 3619 C CA . GLU A 1 467 ? 3.771 49.716 12.471 1.00 45.69 467 GLU A CA 1
ATOM 3620 C C . GLU A 1 467 ? 4.585 48.670 13.270 1.00 45.69 467 GLU A C 1
ATOM 3622 O O . GLU A 1 467 ? 4.027 47.968 14.113 1.00 45.69 467 GLU A O 1
ATOM 3627 N N . PRO A 1 468 ? 5.933 48.652 13.151 1.00 52.44 468 PRO A N 1
ATOM 3628 C CA . PRO A 1 468 ? 6.810 48.096 14.174 1.00 52.44 468 PRO A CA 1
ATOM 3629 C C . PRO A 1 468 ? 7.346 49.198 15.107 1.00 52.44 468 PRO A C 1
ATOM 3631 O O . PRO A 1 468 ? 8.148 50.051 14.717 1.00 52.44 468 PRO A O 1
ATOM 3634 N N . GLY A 1 469 ? 6.932 49.141 16.373 1.00 46.31 469 GLY A N 1
ATOM 3635 C CA . GLY A 1 469 ? 7.491 49.933 17.467 1.00 46.31 469 GLY A CA 1
ATOM 3636 C C . GLY A 1 469 ? 8.850 49.406 17.945 1.00 46.31 469 GLY A C 1
ATOM 3637 O O . GLY A 1 469 ? 9.062 48.206 18.109 1.00 46.31 469 GLY A O 1
ATOM 3638 N N . ARG A 1 470 ? 9.772 50.344 18.177 1.00 49.66 470 ARG A N 1
ATOM 3639 C CA . ARG A 1 470 ? 11.131 50.175 18.707 1.00 49.66 470 ARG A CA 1
ATOM 3640 C C . ARG A 1 470 ? 11.170 49.919 20.226 1.00 49.66 470 ARG A C 1
ATOM 3642 O O . ARG A 1 470 ? 10.450 50.562 20.979 1.00 49.66 470 ARG A O 1
ATOM 3649 N N . SER A 1 471 ? 12.182 49.138 20.616 1.00 45.94 471 SER A N 1
ATOM 3650 C CA . SER A 1 471 ? 13.029 49.260 21.822 1.00 45.94 471 SER A CA 1
ATOM 3651 C C . SER A 1 471 ? 12.467 48.902 23.207 1.00 45.94 471 SER A C 1
ATOM 3653 O O . SER A 1 471 ? 11.726 49.670 23.816 1.00 45.94 471 SER A O 1
ATOM 3655 N N . LYS A 1 472 ? 13.049 47.851 23.797 1.00 51.94 472 LYS A N 1
ATOM 3656 C CA . LYS A 1 472 ? 14.041 47.979 24.880 1.00 51.94 472 LYS A CA 1
ATOM 3657 C C . LYS A 1 472 ? 15.064 46.855 24.805 1.00 51.94 472 LYS A C 1
ATOM 3659 O O . LYS A 1 472 ? 14.657 45.745 24.404 1.00 51.94 472 LYS A O 1
#

pLDDT: mean 71.91, std 21.29, range [32.16, 98.44]

Sequence (472 aa):
MVTAGLVTAIILIIVTLVVSLYESVTDSSNVSLLREPEVVAVAIGLILSVLFVERWRSLEGKVDRLSSDQQTQMNELRKSTADQTELAIGLTVDKAEKLSAKLNAIAETHPWLEVITQRDILVETESVRGILRTAYTLLQEGKHLHLYEYLEYSSRKGTPDDPRKSQEPPRPSRPLRGTAEDFLEIAGFCEVWLEDYALSLEFLARYVEGSGNAGYILMPEYILRLLRAGQFPAATARSDELERLLRRDRWHRRVPFLFPRVSISERFRWNAANALAVSHAACGDDRKRDTFANEAQGSGYSRLFPNEQMLFDAEVALNLAQFDKALAMLDRIAVPDENIVRRRDIVLLYERLGAHEKALAHRVLLDERRGRSYGDASNTHDTGAERAAGKPQGGQPDGRVPEPPTPEPARAEGTTPDATKNGASQGEAPATGGKKGTPGPDESAAADEAEAEQEPGGPDETPSAAEPGRSK

Organism: NCBI:txid1076124

Foldseek 3Di:
DLVVVVVVVVVVVVVVVVVVVVVVVPDPDDDDPVPDVVVVVVVVVVVVVSVVVVVVVVVVVVVVVVVVVVVVVVVVVVVVVVVVVVVVVVVVVVVVVVVVVVVVVVCVVPVVCVVCDPLLPLPDDLELVVLVVSLVVCVLVVVVVSSVVSLVQLLCQQHPNNPQCPDPPRDNRDQRDDDPVSLQVVLLCCCLPVVDLPSSLSSLCSQLVVVVPRNLQCLLVNLVSCVLVVVLVVSVVSLVVNVVVVVVLVVCVVVVPPDPDPRDDLVSLLSSLLSNLLSCLLVVVPPSNVVSLVVNCPGPVCVVCVLVNLLSVLSSCLSNVVLVSSVVSLVPRDDDLQDLSSLSSSLSSCVSSVVNVVSVVSVVSSVVNVVVVSPPPPPPPPPDPPPPDDDDDDDDDDDDDDDDDDDDDDDDDDDDDDDYDDDDDDDDDDDDDDDDDDDDDDDDDDDDDDDDDDDDDDDDDDDDDDDDDDDD

Radius of gyration: 49.15 Å; chains: 1; bounding box: 80×90×190 Å